Protein AF-0000000067513469 (afdb_homodimer)

Nearest PDB structures (foldseek):
  4rvu-assembly2_B  TM=9.792E-01  e=1.429E-45  Mycobacterium tuberculosis H37Rv
  4rvu-assembly2_C  TM=9.808E-01  e=8.968E-45  Mycobacterium tuberculosis H37Rv
  4rvu-assembly1_D  TM=9.760E-01  e=9.184E-44  Mycobacterium tuberculosis H37Rv
  4rvs-assembly1_B  TM=8.819E-01  e=5.705E-46  Mycobacterium tuberculosis H37Rv
  5dp1-assembly1_A  TM=8.931E-01  e=2.602E-25  Moorena producens 3L

pLDDT: mean 97.56, std 2.12, range [82.94, 99.0]

Radius of gyration: 28.46 Å; Cα contacts (8 Å, |Δi|>4): 1626; chains: 2; bounding box: 53×82×63 Å

Foldseek 3Di:
DWFWKAADADALVRTDIDDDDQDDAEAQKWKWQFFKFFDDVVQNCPSNCVPDDDPTFTTGFWTKGFTCDDYPPDPPHDGGFIWIFGRHGHRLDRMDMDRSLGIEGADPPDDRNVLRQFQFLQLVLVCVCPPVPVQAAAFEEEEEPLQAANNLLNLLVNVVRHYAYEYEDADPVSLVSNVVSPHPYYYYLVCVLVVLCVVVVGAGQEYEAQQAQSCVVSRLSRHHAQHEYEHAHHLPHHHPDDDPCVCVVSHVYHYDHDYSCVQPVGSVSSNVSSVVRSVCVVVPSRDADAFEEEESNVVSVQSCCVSVVVTGGIYMYGD/DWFWKAADADALVRTDIDDDDQDDAAAQKWKWQFFKFFDDVVQNCPSNCVPDDDPTFTTGFWTKGFTCDDYPPDPPHDGGFIWIFGRHGHRLDRMDMGRSLRIEGADPPDDRNCLRQFQFLQLVLVCVCPPVPVQAAAFEEEEEPLQAASNLLNLLVNVVRHYAYEYEDADPVSLVSNVVSPHPYYYYLVCVLVVLCVVVVGAGQEYEAQQAQSCVVSRLSRHHAQHEYEHAHHLPHHHPDDDPCVCVVSHVYHYDHDYSCVQPVGSVSSNVSSVVRSVCVVVPSRDADAFEEEESNVVSVQSCCVSVVVTGGIYMYGD

Organism: Thermus thermophilus (strain ATCC 27634 / DSM 579 / HB8) (NCBI:txid300852)

Sequence (638 aa):
MRAIRVHEVGGPEVLRLEELPVPEPGPGEVLVRLLAIGVNFIDTYKRKGLYPVPAPFTLGEEGAGVVEKVGEGVVGVRPGDRVAFANVQGAYAEYLVVPAERLVPVPEGLDPKLAAAALLQGMTVHYLLKSTYPVAPGDQVLVHAGAGGVGQLLIQWAKRLGATVYATASTEEKRGLCLQAGADYALPYEGFAEAVKALSGGGVDVVYDGVGKDTFLGSLAALRPRGMLVLFGQSSGPVPPQDPQILNRMGSLFLTRPTLHHYTASRKELLFRAGEVFRGVLEGWLKVRIGAEFPLENAREAHEALEGRRTTGKVLLLPMRAIRVHEVGGPEVLRLEELPVPEPGPGEVLVRLLAIGVNFIDTYKRKGLYPVPAPFTLGEEGAGVVEKVGEGVVGVRPGDRVAFANVQGAYAEYLVVPAERLVPVPEGLDPKLAAAALLQGMTVHYLLKSTYPVAPGDQVLVHAGAGGVGQLLIQWAKRLGATVYATASTEEKRGLCLQAGADYALPYEGFAEAVKALSGGGVDVVYDGVGKDTFLGSLAALRPRGMLVLFGQSSGPVPPQDPQILNRMGSLFLTRPTLHHYTASRKELLFRAGEVFRGVLEGWLKVRIGAEFPLENAREAHEALEGRRTTGKVLLLP

Secondary structure (DSSP, 8-state):
-EEEEESS--SGGGEEEEE-PPP---TTEEEEEEEEEEE-HHHHHHHHTSS--PSSEE---EEEEEEEEE-TT--S--TT-EEEEES-S--SBSEEEEEGGG-EEPPTT--HHHHHHHHHHHHHHHHIIIIIS---TT-EEEESSTTBHHHHHHHHHHHHTT-EEEEE-SSHHHHHHHHHHT-SEEE-STTHHHHHHHHHTS-EEEEEESS-TTTHHHHHHTEEEEEEEEE---TT-PPPPB-THHHHHTTS-EEE---GGGGS-SHHHHHHHHHHHHHHHHHTSSPPPEEEEEEGGGHHHHHHHHHTT---BEEEEE-/-EEEEESS--SGGGEEEEE-PPPPP-TTEEEEEEEEEEE-HHHHHHHHTSS--PSSEE---EEEEEEEEE-TT--S--TT-EEEEES-S--SBSEEEEEGGG-EEPPTT--HHHHHHHHHHHHHHHHIIIIIS---TT-EEEESSTTBHHHHHHHHHHHHTT-EEEEE-SSHHHHHHHHHHT-SEEE-STTHHHHHHHHHTS-EEEEEESS-TTTHHHHHHTEEEEEEEEE---TT-PPPPB-THHHHHTTS-EEE---GGGGS-SHHHHHHHHHHHHHHHHHTSS---EEEEEEGGGHHHHHHHHHTT---BEEEEE-

Solvent-accessible surface area (backbone atoms only — not comparable to full-atom values): 31211 Å² total; per-residue (Å²): 70,54,31,35,34,33,70,54,66,41,64,53,83,38,58,36,78,43,82,42,83,74,79,76,41,49,75,42,17,23,20,28,39,42,59,17,21,28,60,53,69,66,45,53,35,37,40,51,46,76,46,78,66,76,66,65,38,49,41,31,31,21,23,8,27,29,29,64,43,68,17,56,85,52,73,98,67,54,64,71,41,47,35,25,38,48,86,46,81,27,32,40,25,36,55,38,69,38,54,52,75,56,54,38,79,52,60,89,87,59,52,48,59,55,49,14,54,35,46,51,46,36,36,41,38,47,42,48,42,62,61,75,48,62,67,41,68,71,38,33,36,36,32,40,56,12,35,30,40,50,22,33,45,37,36,31,53,43,39,73,46,42,31,46,33,36,24,23,22,85,44,71,70,36,24,50,47,23,41,73,38,53,27,74,38,58,36,47,67,80,64,36,27,62,51,42,21,65,76,59,75,56,21,24,51,33,28,42,30,41,40,22,42,83,41,46,69,47,48,56,64,19,28,20,69,61,11,34,40,40,41,61,39,38,78,67,32,73,52,68,61,41,50,59,62,55,27,33,78,60,31,28,23,34,38,32,17,49,52,60,65,76,67,38,69,44,58,67,47,35,52,53,42,47,48,53,42,52,48,32,42,74,72,58,75,43,73,79,52,76,53,44,76,32,52,47,87,40,49,39,58,50,48,50,35,56,79,63,65,70,58,41,32,27,41,34,30,35,89,69,53,31,34,34,33,70,53,68,41,64,54,81,40,57,35,80,42,80,40,82,76,80,77,41,48,72,41,16,24,20,27,40,40,59,16,20,27,60,54,70,66,45,55,33,38,41,50,47,78,45,79,67,78,66,65,38,47,42,32,31,21,22,9,26,29,29,65,43,67,16,55,86,52,73,98,68,53,63,70,41,48,33,26,38,49,85,45,81,28,33,40,26,36,54,39,72,39,53,53,78,56,55,39,79,52,59,90,88,58,52,48,58,55,48,13,52,36,47,52,44,36,35,42,38,47,42,47,40,62,62,76,48,62,65,42,68,70,39,32,35,35,32,41,54,12,35,30,40,48,22,34,46,37,35,32,52,41,42,73,46,42,30,47,34,36,25,25,22,86,45,71,70,36,23,50,48,23,41,72,38,53,27,75,38,57,36,47,67,79,64,36,27,62,52,42,20,64,76,59,74,56,20,24,49,34,30,44,31,40,38,22,41,84,41,48,69,46,50,55,64,19,29,19,69,61,11,34,40,39,41,61,38,38,78,67,32,74,50,69,61,40,50,58,63,53,28,32,78,59,30,27,23,35,40,32,16,49,52,60,64,76,66,39,71,44,57,67,45,35,52,53,42,46,47,52,40,52,48,32,41,73,72,57,74,41,73,80,51,76,55,44,77,32,51,47,87,39,49,37,58,50,49,49,36,56,77,64,65,71,59,42,31,26,39,34,31,33,88

Structure (mmCIF, N/CA/C/O backbone):
data_AF-0000000067513469-model_v1
#
loop_
_entity.id
_entity.type
_entity.pdbx_description
1 polymer 'NADPH:quinone reductase'
#
loop_
_atom_site.group_PDB
_atom_site.id
_atom_site.type_symbol
_atom_site.label_atom_id
_atom_site.label_alt_id
_atom_site.label_comp_id
_atom_site.label_asym_id
_atom_site.label_entity_id
_atom_site.label_seq_id
_atom_site.pdbx_PDB_ins_code
_atom_site.Cartn_x
_atom_site.Cartn_y
_atom_site.Cartn_z
_atom_site.occupancy
_atom_site.B_iso_or_equiv
_atom_site.auth_seq_id
_atom_site.auth_comp_id
_atom_site.auth_asym_id
_atom_site.auth_atom_id
_atom_site.pdbx_PDB_model_num
ATOM 1 N N . MET A 1 1 ? -14.062 40.469 13.383 1 97.62 1 MET A N 1
ATOM 2 C CA . MET A 1 1 ? -12.727 39.906 13.414 1 97.62 1 MET A CA 1
ATOM 3 C C . MET A 1 1 ? -12.125 39.844 12.016 1 97.62 1 MET A C 1
ATOM 5 O O . MET A 1 1 ? -12.844 39.812 11.016 1 97.62 1 MET A O 1
ATOM 9 N N . ARG A 1 2 ? -10.797 39.875 11.969 1 98.19 2 ARG A N 1
ATOM 10 C CA . ARG A 1 2 ? -10.094 39.75 10.703 1 98.19 2 ARG A CA 1
ATOM 11 C C . ARG A 1 2 ? -9.969 38.281 10.312 1 98.19 2 ARG A C 1
ATOM 13 O O . ARG A 1 2 ? -9.734 37.406 11.172 1 98.19 2 ARG A O 1
ATOM 20 N N . ALA A 1 3 ? -10.156 38 9.055 1 98.69 3 ALA A N 1
ATOM 21 C CA . ALA A 1 3 ? -10.016 36.656 8.523 1 98.69 3 ALA A CA 1
ATOM 22 C C . ALA A 1 3 ? -9.578 36.656 7.062 1 98.69 3 ALA A C 1
ATOM 24 O O . ALA A 1 3 ? -9.82 37.656 6.355 1 98.69 3 ALA A O 1
ATOM 25 N N . ILE A 1 4 ? -8.898 35.688 6.625 1 98.81 4 ILE A N 1
ATOM 26 C CA . ILE A 1 4 ? -8.508 35.562 5.227 1 98.81 4 ILE A CA 1
ATOM 27 C C . ILE A 1 4 ? -9.531 34.688 4.492 1 98.81 4 ILE A C 1
ATOM 29 O O . ILE A 1 4 ? -9.664 33.5 4.773 1 98.81 4 ILE A O 1
ATOM 33 N N . ARG A 1 5 ? -10.148 35.219 3.496 1 98.56 5 ARG A N 1
ATOM 34 C CA . ARG A 1 5 ? -11.258 34.562 2.795 1 98.56 5 ARG A CA 1
ATOM 35 C C . ARG A 1 5 ? -10.867 34.219 1.364 1 98.56 5 ARG A C 1
ATOM 37 O O . ARG A 1 5 ? -10.094 34.938 0.728 1 98.56 5 ARG A O 1
ATOM 44 N N . VAL A 1 6 ? -11.359 33.125 0.892 1 98.44 6 VAL A N 1
ATOM 45 C CA . VAL A 1 6 ? -11.242 32.688 -0.498 1 98.44 6 VAL A CA 1
ATOM 46 C C . VAL A 1 6 ? -12.625 32.625 -1.142 1 98.44 6 VAL A C 1
ATOM 48 O O . VAL A 1 6 ? -13.477 31.844 -0.74 1 98.44 6 VAL A O 1
ATOM 51 N N . HIS A 1 7 ? -12.867 33.438 -2.131 1 98.19 7 HIS A N 1
ATOM 52 C CA . HIS A 1 7 ? -14.156 33.5 -2.805 1 98.19 7 HIS A CA 1
ATOM 53 C C . HIS A 1 7 ? -14.148 32.719 -4.105 1 98.19 7 HIS A C 1
ATOM 55 O O . HIS A 1 7 ? -15.195 32.312 -4.598 1 98.19 7 HIS A O 1
ATOM 61 N N . GLU A 1 8 ? -12.992 32.594 -4.668 1 97.69 8 GLU A N 1
ATOM 62 C CA . GLU A 1 8 ? -12.734 31.828 -5.879 1 97.69 8 GLU A CA 1
ATOM 63 C C . GLU A 1 8 ? -11.359 31.188 -5.836 1 97.69 8 GLU A C 1
ATOM 65 O O . GLU A 1 8 ? -10.398 31.781 -5.363 1 97.69 8 GLU A O 1
ATOM 70 N N . VAL A 1 9 ? -11.367 29.953 -6.277 1 97.5 9 VAL A N 1
ATOM 71 C CA . VAL A 1 9 ? -10.102 29.234 -6.23 1 97.5 9 VAL A CA 1
ATOM 72 C C . VAL A 1 9 ? -9.086 29.906 -7.148 1 97.5 9 VAL A C 1
ATOM 74 O O . VAL A 1 9 ? -9.461 30.547 -8.141 1 97.5 9 VAL A O 1
ATOM 77 N N . GLY A 1 10 ? -7.82 29.781 -6.871 1 97.25 10 GLY A N 1
ATOM 78 C CA . GLY A 1 10 ? -6.766 30.406 -7.664 1 97.25 10 GLY A CA 1
ATOM 79 C C . GLY A 1 10 ? -5.426 30.438 -6.949 1 97.25 10 GLY A C 1
ATOM 80 O O . GLY A 1 10 ? -5.172 29.625 -6.059 1 97.25 10 GLY A O 1
ATOM 81 N N . GLY A 1 11 ? -4.543 31.297 -7.465 1 97.25 11 GLY A N 1
ATOM 82 C CA . GLY A 1 11 ? -3.244 31.5 -6.844 1 97.25 11 GLY A CA 1
ATOM 83 C C . GLY A 1 11 ? -3.32 32.312 -5.559 1 97.25 11 GLY A C 1
ATOM 84 O O . GLY A 1 11 ? -4.406 32.5 -5.012 1 97.25 11 GLY A O 1
ATOM 85 N N . PRO A 1 12 ? -2.176 32.656 -4.996 1 97.94 12 PRO A N 1
ATOM 86 C CA . PRO A 1 12 ? -2.146 33.406 -3.73 1 97.94 12 PRO A CA 1
ATOM 87 C C . PRO A 1 12 ? -2.922 34.719 -3.793 1 97.94 12 PRO A C 1
ATOM 89 O O . PRO A 1 12 ? -3.344 35.25 -2.758 1 97.94 12 PRO A O 1
ATOM 92 N N . GLU A 1 13 ? -3.143 35.25 -4.977 1 97 13 GLU A N 1
ATOM 93 C CA . GLU A 1 13 ? -3.805 36.531 -5.164 1 97 13 GLU A CA 1
ATOM 94 C C . GLU A 1 13 ? -5.273 36.469 -4.746 1 97 13 GLU A C 1
ATOM 96 O O . GLU A 1 13 ? -5.914 37.5 -4.539 1 97 13 GLU A O 1
ATOM 101 N N . VAL A 1 14 ? -5.824 35.312 -4.586 1 98.19 14 VAL A N 1
ATOM 102 C CA . VAL A 1 14 ? -7.25 35.188 -4.301 1 98.19 14 VAL A CA 1
ATOM 103 C C . VAL A 1 14 ? -7.496 35.344 -2.803 1 98.19 14 VAL A C 1
ATOM 105 O O . VAL A 1 14 ? -8.641 35.406 -2.359 1 98.19 14 VAL A O 1
ATOM 108 N N . LEU A 1 15 ? -6.41 35.312 -1.987 1 98.56 15 LEU A N 1
ATOM 109 C CA . LEU A 1 15 ? -6.535 35.5 -0.545 1 98.56 15 LEU A CA 1
ATOM 110 C C . LEU A 1 15 ? -6.914 36.938 -0.203 1 98.56 15 LEU A C 1
ATOM 112 O O . LEU A 1 15 ? -6.195 37.875 -0.554 1 98.56 15 LEU A O 1
ATOM 116 N N . ARG A 1 16 ? -8.047 37.062 0.515 1 98 16 ARG A N 1
ATOM 117 C CA . ARG A 1 16 ? -8.555 38.406 0.826 1 98 16 ARG A CA 1
ATOM 118 C C . ARG A 1 16 ? -8.758 38.562 2.328 1 98 16 ARG A C 1
ATOM 120 O O . ARG A 1 16 ? -9.391 37.719 2.973 1 98 16 ARG A O 1
ATOM 127 N N . LEU A 1 17 ? -8.234 39.656 2.869 1 98.38 17 LEU A N 1
ATOM 128 C CA . LEU A 1 17 ? -8.516 40.031 4.25 1 98.38 17 LEU A CA 1
ATOM 129 C C . LEU A 1 17 ? -9.906 40.656 4.371 1 98.38 17 LEU A C 1
ATOM 131 O O . LEU A 1 17 ? -10.227 41.625 3.666 1 98.38 17 LEU A O 1
ATOM 135 N N . GLU A 1 18 ? -10.672 40.125 5.199 1 98.44 18 GLU A N 1
ATOM 136 C CA . GLU A 1 18 ? -12.023 40.625 5.41 1 98.44 18 GLU A CA 1
ATOM 137 C C . GLU A 1 18 ? -12.344 40.75 6.895 1 98.44 18 GLU A C 1
ATOM 139 O O . GLU A 1 18 ? -11.703 40.094 7.727 1 98.44 18 GLU A O 1
ATOM 144 N N . GLU A 1 19 ? -13.266 41.625 7.168 1 98.31 19 GLU A N 1
ATOM 145 C CA . GLU A 1 19 ? -13.828 41.719 8.508 1 98.31 19 GLU A CA 1
ATOM 146 C C . GLU A 1 19 ? -15.125 40.938 8.625 1 98.31 19 GLU A C 1
ATOM 148 O O . GLU A 1 19 ? -16.062 41.156 7.855 1 98.31 19 GLU A O 1
ATOM 153 N N . LEU A 1 20 ? -15.086 40 9.57 1 98.12 20 LEU A N 1
ATOM 154 C CA . LEU A 1 20 ? -16.25 39.156 9.828 1 98.12 20 LEU A CA 1
ATOM 155 C C . LEU A 1 20 ? -16.703 39.281 11.281 1 98.12 20 LEU A C 1
ATOM 157 O O . LEU A 1 20 ? -15.914 39.688 12.141 1 98.12 20 LEU A O 1
ATOM 161 N N . PRO A 1 21 ? -18 39.031 11.516 1 98.12 21 PRO A N 1
ATOM 162 C CA . PRO A 1 21 ? -18.391 38.906 12.93 1 98.12 21 PRO A CA 1
ATOM 163 C C . PRO A 1 21 ? -17.672 37.781 13.656 1 98.12 21 PRO A C 1
ATOM 165 O O . PRO A 1 21 ? -17.375 36.75 13.055 1 98.12 21 PRO A O 1
ATOM 168 N N . VAL A 1 22 ? -17.391 37.938 14.922 1 98.44 22 VAL A N 1
ATOM 169 C CA . VAL A 1 22 ? -16.859 36.844 15.734 1 98.44 22 VAL A CA 1
ATOM 170 C C . VAL A 1 22 ? -17.938 35.781 15.898 1 98.44 22 VAL A C 1
ATOM 172 O O . VAL A 1 22 ? -19.062 36.062 16.297 1 98.44 22 VAL A O 1
ATOM 175 N N . PRO A 1 23 ? -17.625 34.562 15.57 1 97.94 23 PRO A N 1
ATOM 176 C CA . PRO A 1 23 ? -18.641 33.531 15.688 1 97.94 23 PRO A CA 1
ATOM 177 C C . PRO A 1 23 ? -18.938 33.156 17.141 1 97.94 23 PRO A C 1
ATOM 179 O O . PRO A 1 23 ? -18.109 33.406 18.016 1 97.94 23 PRO A O 1
ATOM 182 N N . GLU A 1 24 ? -20.078 32.625 17.359 1 98.12 24 GLU A N 1
ATOM 183 C CA . GLU A 1 24 ? -20.469 32.094 18.641 1 98.12 24 GLU A CA 1
ATOM 184 C C . GLU A 1 24 ? -20.438 30.578 18.641 1 98.12 24 GLU A C 1
ATOM 186 O O . GLU A 1 24 ? -20.922 29.938 17.703 1 98.12 24 GLU A O 1
ATOM 191 N N . PRO A 1 25 ? -19.859 29.969 19.672 1 98.44 25 PRO A N 1
ATOM 192 C CA . PRO A 1 25 ? -19.828 28.5 19.688 1 98.44 25 PRO A CA 1
ATOM 193 C C . PRO A 1 25 ? -21.203 27.891 19.984 1 98.44 25 PRO A C 1
ATOM 195 O O . PRO A 1 25 ? -21.922 28.375 20.875 1 98.44 25 PRO A O 1
ATOM 198 N N . GLY A 1 26 ? -21.594 26.938 19.203 1 98.31 26 GLY A N 1
ATOM 199 C CA . GLY A 1 26 ? -22.766 26.141 19.5 1 98.31 26 GLY A CA 1
ATOM 200 C C . GLY A 1 26 ? -22.5 25 20.453 1 98.31 26 GLY A C 1
ATOM 201 O O . GLY A 1 26 ? -21.422 24.922 21.062 1 98.31 26 GLY A O 1
ATOM 202 N N . PRO A 1 27 ? -23.578 24.141 20.688 1 98.31 27 PRO A N 1
ATOM 203 C CA . PRO A 1 27 ? -23.375 22.969 21.547 1 98.31 27 PRO A CA 1
ATOM 204 C C . PRO A 1 27 ? -22.172 22.125 21.109 1 98.31 27 PRO A C 1
ATOM 206 O O . PRO A 1 27 ? -22.031 21.797 19.922 1 98.31 27 PRO A O 1
ATOM 209 N N . GLY A 1 28 ? -21.266 21.812 22.094 1 98.25 28 GLY A N 1
ATOM 210 C CA . GLY A 1 28 ? -20.109 20.969 21.828 1 98.25 28 GLY A CA 1
ATOM 211 C C . GLY A 1 28 ? -18.969 21.703 21.172 1 98.25 28 GLY A C 1
ATOM 212 O O . GLY A 1 28 ? -17.969 21.109 20.797 1 98.25 28 GLY A O 1
ATOM 213 N N . GLU A 1 29 ? -19.062 23.016 21.078 1 98.62 29 GLU A N 1
ATOM 214 C CA . GLU A 1 29 ? -18.062 23.812 20.375 1 98.62 29 GLU A CA 1
ATOM 215 C C . GLU A 1 29 ? -17.391 24.812 21.297 1 98.62 29 GLU A C 1
ATOM 217 O O . GLU A 1 29 ? -17.891 25.078 22.391 1 98.62 29 GLU A O 1
ATOM 222 N N . VAL A 1 30 ? -16.234 25.297 20.906 1 98.75 30 VAL A N 1
ATOM 223 C CA . VAL A 1 30 ? -15.43 26.219 21.688 1 98.75 30 VAL A CA 1
ATOM 224 C C . VAL A 1 30 ? -14.922 27.344 20.797 1 98.75 30 VAL A C 1
ATOM 226 O O . VAL A 1 30 ? -14.461 27.109 19.672 1 98.75 30 VAL A O 1
ATOM 229 N N . LEU A 1 31 ? -15.086 28.531 21.25 1 98.88 31 LEU A N 1
ATOM 230 C CA . LEU A 1 31 ? -14.461 29.656 20.578 1 98.88 31 LEU A CA 1
ATOM 231 C C . LEU A 1 31 ? -13.031 29.859 21.062 1 98.88 31 LEU A C 1
ATOM 233 O O . LEU A 1 31 ? -12.789 30 22.266 1 98.88 31 LEU A O 1
ATOM 237 N N . VAL A 1 32 ? -12.148 29.828 20.188 1 98.88 32 VAL A N 1
ATOM 238 C CA . VAL A 1 32 ? -10.734 29.984 20.5 1 98.88 32 VAL A CA 1
ATOM 239 C C . VAL A 1 32 ? -10.211 31.297 19.938 1 98.88 32 VAL A C 1
ATOM 241 O O . VAL A 1 32 ? -10.414 31.594 18.75 1 98.88 32 VAL A O 1
ATOM 244 N N . ARG A 1 33 ? -9.617 32.125 20.75 1 98.88 33 ARG A N 1
ATOM 245 C CA . ARG A 1 33 ? -8.82 33.25 20.281 1 98.88 33 ARG A CA 1
ATOM 246 C C . ARG A 1 33 ? -7.43 32.812 19.844 1 98.88 33 ARG A C 1
ATOM 248 O O . ARG A 1 33 ? -6.629 32.375 20.672 1 98.88 33 ARG A O 1
ATOM 255 N N . LEU A 1 34 ? -7.152 32.938 18.578 1 98.81 34 LEU A N 1
ATOM 256 C CA . LEU A 1 34 ? -5.938 32.375 18.031 1 98.81 34 LEU A CA 1
ATOM 257 C C . LEU A 1 34 ? -4.73 33.25 18.312 1 98.81 34 LEU A C 1
ATOM 259 O O . LEU A 1 34 ? -4.816 34.469 18.219 1 98.81 34 LEU A O 1
ATOM 263 N N . LEU A 1 35 ? -3.68 32.625 18.703 1 98.69 35 LEU A N 1
ATOM 264 C CA . LEU A 1 35 ? -2.424 33.312 18.969 1 98.69 35 LEU A CA 1
ATOM 265 C C . LEU A 1 35 ? -1.408 33.062 17.859 1 98.69 35 LEU A C 1
ATOM 267 O O . LEU A 1 35 ? -0.556 33.906 17.594 1 98.69 35 LEU A O 1
ATOM 271 N N . ALA A 1 36 ? -1.423 31.938 17.281 1 98.75 36 ALA A N 1
ATOM 272 C CA . ALA A 1 36 ? -0.561 31.531 16.172 1 98.75 36 ALA A CA 1
ATOM 273 C C . ALA A 1 36 ? -1.269 30.531 15.258 1 98.75 36 ALA A C 1
ATOM 275 O O . ALA A 1 36 ? -2.055 29.703 15.727 1 98.75 36 ALA A O 1
ATOM 276 N N . ILE A 1 37 ? -1.063 30.641 13.969 1 98.81 37 ILE A N 1
ATOM 277 C CA . ILE A 1 37 ? -1.713 29.828 12.953 1 98.81 37 ILE A CA 1
ATOM 278 C C . ILE A 1 37 ? -0.656 29.172 12.07 1 98.81 37 ILE A C 1
ATOM 280 O O . ILE A 1 37 ? 0.24 29.844 11.555 1 98.81 37 ILE A O 1
ATOM 284 N N . GLY A 1 38 ? -0.76 27.875 11.938 1 98.19 38 GLY A N 1
ATOM 285 C CA . GLY A 1 38 ? 0.162 27.188 11.047 1 98.19 38 GLY A CA 1
ATOM 286 C C . GLY A 1 38 ? -0.234 27.281 9.586 1 98.19 38 GLY A C 1
ATOM 287 O O . GLY A 1 38 ? -1.416 27.188 9.25 1 98.19 38 GLY A O 1
ATOM 288 N N . VAL A 1 39 ? 0.733 27.578 8.727 1 97.88 39 VAL A N 1
ATOM 289 C CA . VAL A 1 39 ? 0.542 27.547 7.281 1 97.88 39 VAL A CA 1
ATOM 290 C C . VAL A 1 39 ? 1.037 26.219 6.723 1 97.88 39 VAL A C 1
ATOM 292 O O . VAL A 1 39 ? 2.184 25.828 6.953 1 97.88 39 VAL A O 1
ATOM 295 N N . ASN A 1 40 ? 0.174 25.469 6.016 1 95.75 40 ASN A N 1
ATOM 296 C CA . ASN A 1 40 ? 0.492 24.156 5.48 1 95.75 40 ASN A CA 1
ATOM 297 C C . ASN A 1 40 ? 0.233 24.078 3.979 1 95.75 40 ASN A C 1
ATOM 299 O O . ASN A 1 40 ? -0.565 24.859 3.443 1 95.75 40 ASN A O 1
ATOM 303 N N . PHE A 1 41 ? 0.87 23.172 3.334 1 94.5 41 PHE A N 1
ATOM 304 C CA . PHE A 1 41 ? 0.636 23 1.904 1 94.5 41 PHE A CA 1
ATOM 305 C C . PHE A 1 41 ? -0.823 22.656 1.633 1 94.5 41 PHE A C 1
ATOM 307 O O . PHE A 1 41 ? -1.373 23.031 0.594 1 94.5 41 PHE A O 1
ATOM 314 N N . ILE A 1 42 ? -1.423 21.922 2.496 1 95.06 42 ILE A N 1
ATOM 315 C CA . ILE A 1 42 ? -2.822 21.562 2.299 1 95.06 42 ILE A CA 1
ATOM 316 C C . ILE A 1 42 ? -3.668 22.828 2.162 1 95.06 42 ILE A C 1
ATOM 318 O O . ILE A 1 42 ? -4.684 22.828 1.465 1 95.06 42 ILE A O 1
ATOM 322 N N . ASP A 1 43 ? -3.299 23.922 2.785 1 97.5 43 ASP A N 1
ATOM 323 C CA . ASP A 1 43 ? -3.984 25.203 2.604 1 97.5 43 ASP A CA 1
ATOM 324 C C . ASP A 1 43 ? -3.924 25.656 1.147 1 97.5 43 ASP A C 1
ATOM 326 O O . ASP A 1 43 ? -4.914 26.156 0.604 1 97.5 43 ASP A O 1
ATOM 330 N N . THR A 1 44 ? -2.777 25.484 0.565 1 97 44 THR A N 1
ATOM 331 C CA . THR A 1 44 ? -2.611 25.875 -0.83 1 97 44 THR A CA 1
ATOM 332 C C . THR A 1 44 ? -3.441 24.984 -1.745 1 97 44 THR A C 1
ATOM 334 O O . THR A 1 44 ? -3.965 25.438 -2.764 1 97 44 THR A O 1
ATOM 337 N N . TYR A 1 45 ? -3.51 23.672 -1.392 1 95.94 45 TYR A N 1
ATOM 338 C CA . TYR A 1 45 ? -4.32 22.75 -2.182 1 95.94 45 TYR A CA 1
ATOM 339 C C . TYR A 1 45 ? -5.785 23.172 -2.162 1 95.94 45 TYR A C 1
ATOM 341 O O . TYR A 1 45 ? -6.461 23.125 -3.195 1 95.94 45 TYR A O 1
ATOM 349 N N . LYS A 1 46 ? -6.258 23.531 -1.032 1 96.56 46 LYS A N 1
ATOM 350 C CA . LYS A 1 46 ? -7.641 23.984 -0.907 1 96.56 46 LYS A CA 1
ATOM 351 C C . LYS A 1 46 ? -7.863 25.297 -1.648 1 96.56 46 LYS A C 1
ATOM 353 O O . LYS A 1 46 ? -8.852 25.469 -2.361 1 96.56 46 LYS A O 1
ATOM 358 N N . ARG A 1 47 ? -6.949 26.172 -1.518 1 97.88 47 ARG A N 1
ATOM 359 C CA . ARG A 1 47 ? -7.027 27.469 -2.203 1 97.88 47 ARG A CA 1
ATOM 360 C C . ARG A 1 47 ? -7.086 27.281 -3.717 1 97.88 47 ARG A C 1
ATOM 362 O O . ARG A 1 47 ? -7.848 27.969 -4.402 1 97.88 47 ARG A O 1
ATOM 369 N N . LYS A 1 48 ? -6.34 26.281 -4.188 1 96.75 48 LYS A N 1
ATOM 370 C CA . LYS A 1 48 ? -6.234 26.016 -5.621 1 96.75 48 LYS A CA 1
ATOM 371 C C . LYS A 1 48 ? -7.402 25.172 -6.109 1 96.75 48 LYS A C 1
ATOM 373 O O . LYS A 1 48 ? -7.59 25 -7.316 1 96.75 48 LYS A O 1
ATOM 378 N N . GLY A 1 49 ? -8.156 24.578 -5.219 1 95 49 GLY A N 1
ATOM 379 C CA . GLY A 1 49 ? -9.305 23.766 -5.594 1 95 49 GLY A CA 1
ATOM 380 C C . GLY A 1 49 ? -8.953 22.297 -5.773 1 95 49 GLY A C 1
ATOM 381 O O . GLY A 1 49 ? -9.805 21.5 -6.188 1 95 49 GLY A O 1
ATOM 382 N N . LEU A 1 50 ? -7.723 21.953 -5.461 1 90.88 50 LEU A N 1
ATOM 383 C CA . LEU A 1 50 ? -7.34 20.547 -5.539 1 90.88 50 LEU A CA 1
ATOM 384 C C . LEU A 1 50 ? -8.078 19.719 -4.496 1 90.88 50 LEU A C 1
ATOM 386 O O . LEU A 1 50 ? -8.336 18.531 -4.707 1 90.88 50 LEU A O 1
ATOM 390 N N . TYR A 1 51 ? -8.328 20.219 -3.334 1 92.88 51 TYR A N 1
ATOM 391 C CA . TYR A 1 51 ? -9.242 19.719 -2.318 1 92.88 51 TYR A CA 1
ATOM 392 C C . TYR A 1 51 ? -10.477 20.594 -2.213 1 92.88 51 TYR A C 1
ATOM 394 O O . TYR A 1 51 ? -10.438 21.656 -1.577 1 92.88 51 TYR A O 1
ATOM 402 N N . PRO A 1 52 ? -11.508 20.25 -2.828 1 92 52 PRO A N 1
ATOM 403 C CA . PRO A 1 52 ? -12.664 21.141 -2.973 1 92 52 PRO A CA 1
ATOM 404 C C . PRO A 1 52 ? -13.273 21.547 -1.63 1 92 52 PRO A C 1
ATOM 406 O O . PRO A 1 52 ? -13.484 20.688 -0.767 1 92 52 PRO A O 1
ATOM 409 N N . VAL A 1 53 ? -13.453 22.797 -1.432 1 94.5 53 VAL A N 1
ATOM 410 C CA . VAL A 1 53 ? -14.148 23.422 -0.312 1 94.5 53 VAL A CA 1
ATOM 411 C C . VAL A 1 53 ? -15.172 24.438 -0.836 1 94.5 53 VAL A C 1
ATOM 413 O O . VAL A 1 53 ? -14.859 25.25 -1.712 1 94.5 53 VAL A O 1
ATOM 416 N N . PRO A 1 54 ? -16.391 24.406 -0.386 1 96.19 54 PRO A N 1
ATOM 417 C CA . PRO A 1 54 ? -17.375 25.375 -0.863 1 96.19 54 PRO A CA 1
ATOM 418 C C . PRO A 1 54 ? -16.984 26.828 -0.562 1 96.19 54 PRO A C 1
ATOM 420 O O . PRO A 1 54 ? -16.703 27.156 0.592 1 96.19 54 PRO A O 1
ATOM 423 N N . ALA A 1 55 ? -17.031 27.719 -1.519 1 96.12 55 ALA A N 1
ATOM 424 C CA . ALA A 1 55 ? -16.688 29.125 -1.372 1 96.12 55 ALA A CA 1
ATOM 425 C C . ALA A 1 55 ? -17.922 29.953 -1.036 1 96.12 55 ALA A C 1
ATOM 427 O O . ALA A 1 55 ? -19.047 29.609 -1.417 1 96.12 55 ALA A O 1
ATOM 428 N N . PRO A 1 56 ? -17.781 31.031 -0.404 1 97.56 56 PRO A N 1
ATOM 429 C CA . PRO A 1 56 ? -16.516 31.516 0.183 1 97.56 56 PRO A CA 1
ATOM 430 C C . PRO A 1 56 ? -16.141 30.766 1.457 1 97.56 56 PRO A C 1
ATOM 432 O O . PRO A 1 56 ? -17.016 30.25 2.164 1 97.56 56 PRO A O 1
ATOM 435 N N . PHE A 1 57 ? -14.898 30.641 1.737 1 97.88 57 PHE A N 1
ATOM 436 C CA . PHE A 1 57 ? -14.469 29.984 2.963 1 97.88 57 PHE A CA 1
ATOM 437 C C . PHE A 1 57 ? -13.242 30.672 3.551 1 97.88 57 PHE A C 1
ATOM 439 O O . PHE A 1 57 ? -12.555 31.422 2.855 1 97.88 57 PHE A O 1
ATOM 446 N N . THR A 1 58 ? -13.086 30.547 4.91 1 98.5 58 THR A N 1
ATOM 447 C CA . THR A 1 58 ? -11.875 30.969 5.598 1 98.5 58 THR A CA 1
ATOM 448 C C . THR A 1 58 ? -10.82 29.875 5.562 1 98.5 58 THR A C 1
ATOM 450 O O . THR A 1 58 ? -11.109 28.719 5.875 1 98.5 58 THR A O 1
ATOM 453 N N . LEU A 1 59 ? -9.617 30.203 5.203 1 98 59 LEU A N 1
ATOM 454 C CA . LEU A 1 59 ? -8.555 29.219 5 1 98 59 LEU A CA 1
ATOM 455 C C . LEU A 1 59 ? -7.883 28.875 6.32 1 98 59 LEU A C 1
ATOM 457 O O . LEU A 1 59 ? -8.141 29.516 7.34 1 98 59 LEU A O 1
ATOM 461 N N . GLY A 1 60 ? -7.094 27.797 6.238 1 98.25 60 GLY A N 1
ATOM 462 C CA . GLY A 1 60 ? -6.273 27.375 7.371 1 98.25 60 GLY A CA 1
ATOM 463 C C . GLY A 1 60 ? -6.887 26.234 8.164 1 98.25 60 GLY A C 1
ATOM 464 O O . GLY A 1 60 ? -8.102 26.203 8.383 1 98.25 60 GLY A O 1
ATOM 465 N N . GLU A 1 61 ? -6.004 25.328 8.742 1 97.94 61 GLU A N 1
ATOM 466 C CA . GLU A 1 61 ? -6.562 24.172 9.438 1 97.94 61 GLU A CA 1
ATOM 467 C C . GLU A 1 61 ? -5.805 23.875 10.734 1 97.94 61 GLU A C 1
ATOM 469 O O . GLU A 1 61 ? -6.023 22.844 11.367 1 97.94 61 GLU A O 1
ATOM 474 N N . GLU A 1 62 ? -4.922 24.766 11.094 1 98.44 62 GLU A N 1
ATOM 475 C CA . GLU A 1 62 ? -4.078 24.547 12.266 1 98.44 62 GLU A CA 1
ATOM 476 C C . GLU A 1 62 ? -3.885 25.844 13.055 1 98.44 62 GLU A C 1
ATOM 478 O O . GLU A 1 62 ? -3.701 26.906 12.461 1 98.44 62 GLU A O 1
ATOM 483 N N . GLY A 1 63 ? -3.885 25.656 14.367 1 98.69 63 GLY A N 1
ATOM 484 C CA . GLY A 1 63 ? -3.611 26.828 15.188 1 98.69 63 GLY A CA 1
ATOM 485 C C . GLY A 1 63 ? -3.514 26.5 16.672 1 98.69 63 GLY A C 1
ATOM 486 O O . GLY A 1 63 ? -3.736 25.359 17.078 1 98.69 63 GLY A O 1
ATOM 487 N N . ALA A 1 64 ? -3.074 27.484 17.422 1 98.81 64 ALA A N 1
ATOM 488 C CA . ALA A 1 64 ? -3.043 27.484 18.891 1 98.81 64 ALA A CA 1
ATOM 489 C C . ALA A 1 64 ? -3.531 28.812 19.453 1 98.81 64 ALA A C 1
ATOM 491 O O . ALA A 1 64 ? -3.33 29.859 18.844 1 98.81 64 ALA A O 1
ATOM 492 N N . GLY A 1 65 ? -4.168 28.703 20.547 1 98.56 65 GLY A N 1
ATOM 493 C CA . GLY A 1 65 ? -4.715 29.906 21.156 1 98.56 65 GLY A CA 1
ATOM 494 C C . GLY A 1 65 ? -5.293 29.672 22.547 1 98.56 65 GLY A C 1
ATOM 495 O O . GLY A 1 65 ? -4.824 28.797 23.281 1 98.56 65 GLY A O 1
ATOM 496 N N . VAL A 1 66 ? -6.207 30.609 22.859 1 98.62 66 VAL A N 1
ATOM 497 C CA . VAL A 1 66 ? -6.82 30.578 24.172 1 98.62 66 VAL A CA 1
ATOM 498 C C . VAL A 1 66 ? -8.336 30.469 24.047 1 98.62 66 VAL A C 1
ATOM 500 O O . VAL A 1 66 ? -8.945 31.141 23.203 1 98.62 66 VAL A O 1
ATOM 503 N N . VAL A 1 67 ? -8.891 29.594 24.875 1 98.81 67 VAL A N 1
ATOM 504 C CA . VAL A 1 67 ? -10.344 29.438 24.875 1 98.81 67 VAL A CA 1
ATOM 505 C C . VAL A 1 67 ? -11 30.734 25.344 1 98.81 67 VAL A C 1
ATOM 507 O O . VAL A 1 67 ? -10.672 31.234 26.422 1 98.81 67 VAL A O 1
ATOM 510 N N . GLU A 1 68 ? -11.836 31.25 24.516 1 98.62 68 GLU A N 1
ATOM 511 C CA . GLU A 1 68 ? -12.555 32.5 24.844 1 98.62 68 GLU A CA 1
ATOM 512 C C . GLU A 1 68 ? -13.938 32.188 25.422 1 98.62 68 GLU A C 1
ATOM 514 O O . GLU A 1 68 ? -14.367 32.812 26.375 1 98.62 68 GLU A O 1
ATOM 519 N N . LYS A 1 69 ? -14.648 31.281 24.781 1 98.5 69 LYS A N 1
ATOM 520 C CA . LYS A 1 69 ? -16 30.875 25.141 1 98.5 69 LYS A CA 1
ATOM 521 C C . LYS A 1 69 ? -16.219 29.391 24.891 1 98.5 69 LYS A C 1
ATOM 523 O O . LYS A 1 69 ? -15.594 28.797 24.016 1 98.5 69 LYS A O 1
ATOM 528 N N . VAL A 1 70 ? -17.094 28.781 25.734 1 98.44 70 VAL A N 1
ATOM 529 C CA . VAL A 1 70 ? -17.469 27.375 25.547 1 98.44 70 VAL A CA 1
ATOM 530 C C . VAL A 1 70 ? -18.969 27.25 25.328 1 98.44 70 VAL A C 1
ATOM 532 O O . VAL A 1 70 ? -19.75 27.969 25.953 1 98.44 70 VAL A O 1
ATOM 535 N N . GLY A 1 71 ? -19.328 26.453 24.391 1 98.06 71 GLY A N 1
ATOM 536 C CA . GLY A 1 71 ? -20.734 26.203 24.141 1 98.06 71 GLY A CA 1
ATOM 537 C C . GLY A 1 71 ? -21.359 25.219 25.109 1 98.06 71 GLY A C 1
ATOM 538 O O . GLY A 1 71 ? -20.672 24.703 26 1 98.06 71 GLY A O 1
ATOM 539 N N . GLU A 1 72 ? -22.656 24.984 24.938 1 97.38 72 GLU A N 1
ATOM 540 C CA . GLU A 1 72 ? -23.422 24.094 25.797 1 97.38 72 GLU A CA 1
ATOM 541 C C . GLU A 1 72 ? -22.859 22.672 25.75 1 97.38 72 GLU A C 1
ATOM 543 O O . GLU A 1 72 ? -22.5 22.172 24.688 1 97.38 72 GLU A O 1
ATOM 548 N N . GLY A 1 73 ? -22.703 22.062 26.906 1 96.88 73 GLY A N 1
ATOM 549 C CA . GLY A 1 73 ? -22.375 20.656 27 1 96.88 73 GLY A CA 1
ATOM 550 C C . GLY A 1 73 ? -20.875 20.375 26.953 1 96.88 73 GLY A C 1
ATOM 551 O O . GLY A 1 73 ? -20.438 19.234 27.094 1 96.88 73 GLY A O 1
ATOM 552 N N . VAL A 1 74 ? -20.078 21.406 26.688 1 97.31 74 VAL A N 1
ATOM 553 C CA . VAL A 1 74 ? -18.625 21.219 26.672 1 97.31 74 VAL A CA 1
ATOM 554 C C . VAL A 1 74 ? -18.109 21 28.078 1 97.31 74 VAL A C 1
ATOM 556 O O . VAL A 1 74 ? -18.438 21.766 29 1 97.31 74 VAL A O 1
ATOM 559 N N . VAL A 1 75 ? -17.375 19.891 28.234 1 93.69 75 VAL A N 1
ATOM 560 C CA . VAL A 1 75 ? -16.797 19.562 29.531 1 93.69 75 VAL A CA 1
ATOM 561 C C . VAL A 1 75 ? -15.281 19.469 29.406 1 93.69 75 VAL A C 1
ATOM 563 O O . VAL A 1 75 ? -14.758 19.125 28.344 1 93.69 75 VAL A O 1
ATOM 566 N N . GLY A 1 76 ? -14.516 19.859 30.438 1 92.62 76 GLY A N 1
ATOM 567 C CA . GLY A 1 76 ? -13.078 19.656 30.484 1 92.62 76 GLY A CA 1
ATOM 568 C C . GLY A 1 76 ? -12.297 20.797 29.844 1 92.62 76 GLY A C 1
ATOM 569 O O . GLY A 1 76 ? -11.07 20.734 29.75 1 92.62 76 GLY A O 1
ATOM 570 N N . VAL A 1 77 ? -12.977 21.766 29.266 1 96.12 77 VAL A N 1
ATOM 571 C CA . VAL A 1 77 ? -12.367 22.953 28.672 1 96.12 77 VAL A CA 1
ATOM 572 C C . VAL A 1 77 ? -13.055 24.219 29.188 1 96.12 77 VAL A C 1
ATOM 574 O O . VAL A 1 77 ? -14.273 24.25 29.328 1 96.12 77 VAL A O 1
ATOM 577 N N . ARG A 1 78 ? -12.305 25.203 29.578 1 97.06 78 ARG A N 1
ATOM 578 C CA . ARG A 1 78 ? -12.883 26.453 30.094 1 97.06 78 ARG A CA 1
ATOM 579 C C . ARG A 1 78 ? -12.164 27.672 29.516 1 97.06 78 ARG A C 1
ATOM 581 O O . ARG A 1 78 ? -11.016 27.562 29.062 1 97.06 78 ARG A O 1
ATOM 588 N N . PRO A 1 79 ? -12.812 28.781 29.562 1 98.31 79 PRO A N 1
ATOM 589 C CA . PRO A 1 79 ? -12.141 30.016 29.125 1 98.31 79 PRO A CA 1
ATOM 590 C C . PRO A 1 79 ? -10.805 30.234 29.828 1 98.31 79 PRO A C 1
ATOM 592 O O . PRO A 1 79 ? -10.695 30.016 31.047 1 98.31 79 PRO A O 1
ATOM 595 N N . GLY A 1 80 ? -9.836 30.594 29.062 1 98 80 GLY A N 1
ATOM 596 C CA . GLY A 1 80 ? -8.508 30.797 29.625 1 98 80 GLY A CA 1
ATOM 597 C C . GLY A 1 80 ? -7.555 29.656 29.328 1 98 80 GLY A C 1
ATOM 598 O O . GLY A 1 80 ? -6.336 29.828 29.406 1 98 80 GLY A O 1
ATOM 599 N N . ASP A 1 81 ? -8.102 28.484 29 1 98.06 81 ASP A N 1
ATOM 600 C CA . ASP A 1 81 ? -7.266 27.328 28.688 1 98.06 81 ASP A CA 1
ATOM 601 C C . ASP A 1 81 ? -6.496 27.562 27.391 1 98.06 81 ASP A C 1
ATOM 603 O O . ASP A 1 81 ? -7.039 28.094 26.422 1 98.06 81 ASP A O 1
ATOM 607 N N . ARG A 1 82 ? -5.223 27.125 27.344 1 98.44 82 ARG A N 1
ATOM 608 C CA . ARG A 1 82 ? -4.441 27.109 26.109 1 98.44 82 ARG A CA 1
ATOM 609 C C . ARG A 1 82 ? -4.691 25.828 25.312 1 98.44 82 ARG A C 1
ATOM 611 O O . ARG A 1 82 ? -4.59 24.734 25.859 1 98.44 82 ARG A O 1
ATOM 618 N N . VAL A 1 83 ? -5.039 25.984 24.078 1 98.69 83 VAL A N 1
ATOM 619 C CA . VAL A 1 83 ? -5.402 24.828 23.266 1 98.69 83 VAL A CA 1
ATOM 620 C C . VAL A 1 83 ? -4.781 24.969 21.875 1 98.69 83 VAL A C 1
ATOM 622 O O . VAL A 1 83 ? -4.383 26.062 21.469 1 98.69 83 VAL A O 1
ATOM 625 N N . ALA A 1 84 ? -4.621 23.906 21.234 1 98.75 84 ALA A N 1
ATOM 626 C CA . ALA A 1 84 ? -4.211 23.812 19.828 1 98.75 84 ALA A CA 1
ATOM 627 C C . ALA A 1 84 ? -5.113 22.859 19.062 1 98.75 84 ALA A C 1
ATOM 629 O O . ALA A 1 84 ? -5.926 22.141 19.641 1 98.75 84 ALA A O 1
ATOM 630 N N . PHE A 1 85 ? -5.113 22.938 17.797 1 98.69 85 PHE A N 1
ATOM 631 C CA . PHE A 1 85 ? -5.883 22.031 16.938 1 98.69 85 PHE A CA 1
ATOM 632 C C . PHE A 1 85 ? -5.215 21.859 15.586 1 98.69 85 PHE A C 1
ATOM 634 O O . PHE A 1 85 ? -4.379 22.688 15.188 1 98.69 85 PHE A O 1
ATOM 641 N N . ALA A 1 86 ? -5.5 20.766 14.938 1 98.31 86 ALA A N 1
ATOM 642 C CA . ALA A 1 86 ? -5.164 20.469 13.547 1 98.31 86 ALA A CA 1
ATOM 643 C C . ALA A 1 86 ? -6.359 19.859 12.812 1 98.31 86 ALA A C 1
ATOM 645 O O . ALA A 1 86 ? -7.195 19.188 13.43 1 98.31 86 ALA A O 1
ATOM 646 N N . ASN A 1 87 ? -6.477 20.094 11.578 1 96.81 87 ASN A N 1
ATOM 647 C CA . ASN A 1 87 ? -7.539 19.578 10.727 1 96.81 87 ASN A CA 1
ATOM 648 C C . ASN A 1 87 ? -8.891 20.203 11.07 1 96.81 87 ASN A C 1
ATOM 650 O O . ASN A 1 87 ? -9.906 19.516 11.125 1 96.81 87 ASN A O 1
ATOM 654 N N . VAL A 1 88 ? -8.906 21.438 11.43 1 97.56 88 VAL A N 1
ATOM 655 C CA . VAL A 1 88 ? -10.125 22.219 11.594 1 97.56 88 VAL A CA 1
ATOM 656 C C . VAL A 1 88 ? -10.086 23.438 10.68 1 97.56 88 VAL A C 1
ATOM 658 O O . VAL A 1 88 ? -9.227 24.312 10.828 1 97.56 88 VAL A O 1
ATOM 661 N N . GLN A 1 89 ? -10.977 23.547 9.766 1 97.25 89 GLN A N 1
ATOM 662 C CA . GLN A 1 89 ? -10.977 24.562 8.727 1 97.25 89 GLN A CA 1
ATOM 663 C C . GLN A 1 89 ? -11.305 25.938 9.305 1 97.25 89 GLN A C 1
ATOM 665 O O . GLN A 1 89 ? -12.18 26.062 10.172 1 97.25 89 GLN A O 1
ATOM 670 N N . GLY A 1 90 ? -10.594 26.969 8.859 1 98.31 90 GLY A N 1
ATOM 671 C CA . GLY A 1 90 ? -10.984 28.328 9.156 1 98.31 90 GLY A CA 1
ATOM 672 C C . GLY A 1 90 ? -10 29.047 10.07 1 98.31 90 GLY A C 1
ATOM 673 O O . GLY A 1 90 ? -10.328 30.078 10.648 1 98.31 90 GLY A O 1
ATOM 674 N N . ALA A 1 91 ? -8.828 28.578 10.164 1 98.62 91 ALA A N 1
ATOM 675 C CA . ALA A 1 91 ? -7.887 29.047 11.172 1 98.62 91 ALA A CA 1
ATOM 676 C C . ALA A 1 91 ? -7.293 30.391 10.789 1 98.62 91 ALA A C 1
ATOM 678 O O . ALA A 1 91 ? -6.75 31.109 11.633 1 98.62 91 ALA A O 1
ATOM 679 N N . TYR A 1 92 ? -7.281 30.719 9.484 1 98.81 92 TYR A N 1
ATOM 680 C CA . TYR A 1 92 ? -6.738 32 9.078 1 98.81 92 TYR A CA 1
ATOM 681 C C . TYR A 1 92 ? -7.625 33.156 9.547 1 98.81 92 TYR A C 1
ATOM 683 O O . TYR A 1 92 ? -8.164 33.906 8.734 1 98.81 92 TYR A O 1
ATOM 691 N N . ALA A 1 93 ? -7.758 33.344 10.875 1 98.81 93 ALA A N 1
ATOM 692 C CA . ALA A 1 93 ? -8.633 34.312 11.516 1 98.81 93 ALA A CA 1
ATOM 693 C C . ALA A 1 93 ? -8.172 34.625 12.938 1 98.81 93 ALA A C 1
ATOM 695 O O . ALA A 1 93 ? -7.258 34 13.453 1 98.81 93 ALA A O 1
ATOM 696 N N . GLU A 1 94 ? -8.758 35.656 13.5 1 98.88 94 GLU A N 1
ATOM 697 C CA . GLU A 1 94 ? -8.43 36 14.883 1 98.88 94 GLU A CA 1
ATOM 698 C C . GLU A 1 94 ? -9.102 35.062 15.867 1 98.88 94 GLU A C 1
ATOM 700 O O . GLU A 1 94 ? -8.586 34.812 16.953 1 98.88 94 GLU A O 1
ATOM 705 N N . TYR A 1 95 ? -10.289 34.562 15.484 1 98.81 95 TYR A N 1
ATOM 706 C CA . TYR A 1 95 ? -11.062 33.625 16.281 1 98.81 95 TYR A CA 1
ATOM 707 C C . TYR A 1 95 ? -11.562 32.469 15.422 1 98.81 95 TYR A C 1
ATOM 709 O O . TYR A 1 95 ? -11.828 32.625 14.234 1 98.81 95 TYR A O 1
ATOM 717 N N . LEU A 1 96 ? -11.734 31.328 15.969 1 98.81 96 LEU A N 1
ATOM 718 C CA . LEU A 1 96 ? -12.289 30.156 15.289 1 98.81 96 LEU A CA 1
ATOM 719 C C . LEU A 1 96 ? -13.109 29.312 16.25 1 98.81 96 LEU A C 1
ATOM 721 O O . LEU A 1 96 ? -12.695 29.078 17.391 1 98.81 96 LEU A O 1
ATOM 725 N N . VAL A 1 97 ? -14.25 28.953 15.828 1 98.81 97 VAL A N 1
ATOM 726 C CA . VAL A 1 97 ? -15.023 27.938 16.562 1 98.81 97 VAL A CA 1
ATOM 727 C C . VAL A 1 97 ? -14.508 26.547 16.219 1 98.81 97 VAL A C 1
ATOM 729 O O . VAL A 1 97 ? -14.414 26.188 15.039 1 98.81 97 VAL A O 1
ATOM 732 N N . VAL A 1 98 ? -14.109 25.797 17.234 1 98.69 98 VAL A N 1
ATOM 733 C CA . VAL A 1 98 ? -13.547 24.453 17.094 1 98.69 98 VAL A CA 1
ATOM 734 C C . VAL A 1 98 ? -14.398 23.453 17.859 1 98.69 98 VAL A C 1
ATOM 736 O O . VAL A 1 98 ? -14.758 23.688 19.016 1 98.69 98 VAL A O 1
ATOM 739 N N . PRO A 1 99 ? -14.836 22.328 17.234 1 98.38 99 PRO A N 1
ATOM 740 C CA . PRO A 1 99 ? -15.422 21.266 18.062 1 98.38 99 PRO A CA 1
ATOM 741 C C . PRO A 1 99 ? -14.531 20.875 19.234 1 98.38 99 PRO A C 1
ATOM 743 O O . PRO A 1 99 ? -13.328 20.656 19.062 1 98.38 99 PRO A O 1
ATOM 746 N N . ALA A 1 100 ? -15.148 20.781 20.375 1 98.19 100 ALA A N 1
ATOM 747 C CA . ALA A 1 100 ? -14.383 20.484 21.578 1 98.19 100 ALA A CA 1
ATOM 748 C C . ALA A 1 100 ? -13.57 19.203 21.422 1 98.19 100 ALA A C 1
ATOM 750 O O . ALA A 1 100 ? -12.445 19.109 21.922 1 98.19 100 ALA A O 1
ATOM 751 N N . GLU A 1 101 ? -14.086 18.281 20.672 1 97.25 101 GLU A N 1
ATOM 752 C CA . GLU A 1 101 ? -13.469 16.953 20.516 1 97.25 101 GLU A CA 1
ATOM 753 C C . GLU A 1 101 ? -12.219 17.031 19.641 1 97.25 101 GLU A C 1
ATOM 755 O O . GLU A 1 101 ? -11.438 16.078 19.578 1 97.25 101 GLU A O 1
ATOM 760 N N . ARG A 1 102 ? -11.961 18.141 19.016 1 98.19 102 ARG A N 1
ATOM 761 C CA . ARG A 1 102 ? -10.812 18.297 18.125 1 98.19 102 ARG A CA 1
ATOM 762 C C . ARG A 1 102 ? -9.719 19.125 18.797 1 98.19 102 ARG A C 1
ATOM 764 O O . ARG A 1 102 ? -8.641 19.312 18.234 1 98.19 102 ARG A O 1
ATOM 771 N N . LEU A 1 103 ? -9.969 19.609 19.984 1 98.44 103 LEU A N 1
ATOM 772 C CA . LEU A 1 103 ? -9 20.438 20.688 1 98.44 103 LEU A CA 1
ATOM 773 C C . LEU A 1 103 ? -7.945 19.562 21.375 1 98.44 103 LEU A C 1
ATOM 775 O O . LEU A 1 103 ? -8.266 18.5 21.891 1 98.44 103 LEU A O 1
ATOM 779 N N . VAL A 1 104 ? -6.754 20.031 21.359 1 98.56 104 VAL A N 1
ATOM 780 C CA . VAL A 1 104 ? -5.633 19.438 22.078 1 98.56 104 VAL A CA 1
ATOM 781 C C . VAL A 1 104 ? -5.133 20.406 23.156 1 98.56 104 VAL A C 1
ATOM 783 O O . VAL A 1 104 ? -4.777 21.547 22.859 1 98.56 104 VAL A O 1
ATOM 786 N N . PRO A 1 105 ? -5.16 19.984 24.406 1 97.81 105 PRO A N 1
ATOM 787 C CA . PRO A 1 105 ? -4.594 20.875 25.422 1 97.81 105 PRO A CA 1
ATOM 788 C C . PRO A 1 105 ? -3.111 21.156 25.203 1 97.81 105 PRO A C 1
ATOM 790 O O . PRO A 1 105 ? -2.344 20.234 24.891 1 97.81 105 PRO A O 1
ATOM 793 N N . VAL A 1 106 ? -2.717 22.359 25.312 1 97.75 106 VAL A N 1
ATOM 794 C CA . VAL A 1 106 ? -1.308 22.719 25.219 1 97.75 106 VAL A CA 1
ATOM 795 C C . VAL A 1 106 ? -0.646 22.609 26.594 1 97.75 106 VAL A C 1
ATOM 797 O O . VAL A 1 106 ? -1.121 23.188 27.562 1 97.75 106 VAL A O 1
ATOM 800 N N . PRO A 1 107 ? 0.392 21.859 26.672 1 96.5 107 PRO A N 1
ATOM 801 C CA . PRO A 1 107 ? 1.072 21.719 27.953 1 96.5 107 PRO A CA 1
ATOM 802 C C . PRO A 1 107 ? 1.553 23.047 28.531 1 96.5 107 PRO A C 1
ATOM 804 O O . PRO A 1 107 ? 1.912 23.953 27.766 1 96.5 107 PRO A O 1
ATOM 807 N N . GLU A 1 108 ? 1.601 23.031 29.875 1 92.88 108 GLU A N 1
ATOM 808 C CA . GLU A 1 108 ? 2.109 24.219 30.547 1 92.88 108 GLU A CA 1
ATOM 809 C C . GLU A 1 108 ? 3.545 24.531 30.125 1 92.88 108 GLU A C 1
ATOM 811 O O . GLU A 1 108 ? 4.367 23.625 30.016 1 92.88 108 GLU A O 1
ATOM 816 N N . GLY A 1 109 ? 3.746 25.719 29.828 1 90.75 109 GLY A N 1
ATOM 817 C CA . GLY A 1 109 ? 5.105 26.141 29.531 1 90.75 109 GLY A CA 1
ATOM 818 C C . GLY A 1 109 ? 5.43 26.094 28.047 1 90.75 109 GLY A C 1
ATOM 819 O O . GLY A 1 109 ? 6.434 26.656 27.609 1 90.75 109 GLY A O 1
ATOM 820 N N . LEU A 1 110 ? 4.617 25.406 27.297 1 94.88 110 LEU A N 1
ATOM 821 C CA . LEU A 1 110 ? 4.891 25.359 25.859 1 94.88 110 LEU A CA 1
ATOM 822 C C . LEU A 1 110 ? 4.414 26.625 25.172 1 94.88 110 LEU A C 1
ATOM 824 O O . LEU A 1 110 ? 3.252 27.016 25.312 1 94.88 110 LEU A O 1
ATOM 828 N N . ASP A 1 111 ? 5.27 27.25 24.453 1 95.5 111 ASP A N 1
ATOM 829 C CA . ASP A 1 111 ? 4.957 28.438 23.656 1 95.5 111 ASP A CA 1
ATOM 830 C C . ASP A 1 111 ? 3.85 28.156 22.656 1 95.5 111 ASP A C 1
ATOM 832 O O . ASP A 1 111 ? 3.896 27.156 21.938 1 95.5 111 ASP A O 1
ATOM 836 N N . PRO A 1 112 ? 2.834 29 22.625 1 94.88 112 PRO A N 1
ATOM 837 C CA . PRO A 1 112 ? 1.746 28.797 21.656 1 94.88 112 PRO A CA 1
ATOM 838 C C . PRO A 1 112 ? 2.234 28.734 20.219 1 94.88 112 PRO A C 1
ATOM 840 O O . PRO A 1 112 ? 1.651 28.031 19.391 1 94.88 112 PRO A O 1
ATOM 843 N N . LYS A 1 113 ? 3.236 29.547 19.922 1 96.94 113 LYS A N 1
ATOM 844 C CA . LYS A 1 113 ? 3.803 29.484 18.578 1 96.94 113 LYS A CA 1
ATOM 845 C C . LYS A 1 113 ? 4.352 28.094 18.266 1 96.94 113 LYS A C 1
ATOM 847 O O . LYS A 1 113 ? 4.133 27.562 17.188 1 96.94 113 LYS A O 1
ATOM 852 N N . LEU A 1 114 ? 4.988 27.516 19.219 1 97.12 114 LEU A N 1
ATOM 853 C CA . LEU A 1 114 ? 5.543 26.188 19.031 1 97.12 114 LEU A CA 1
ATOM 854 C C . LEU A 1 114 ? 4.434 25.141 18.969 1 97.12 114 LEU A C 1
ATOM 856 O O . LEU A 1 114 ? 4.52 24.172 18.203 1 97.12 114 LEU A O 1
ATOM 860 N N . ALA A 1 115 ? 3.426 25.344 19.797 1 97.69 115 ALA A N 1
ATOM 861 C CA . ALA A 1 115 ? 2.289 24.422 19.766 1 97.69 115 ALA A CA 1
ATOM 862 C C . ALA A 1 115 ? 1.628 24.406 18.391 1 97.69 115 ALA A C 1
ATOM 864 O O . ALA A 1 115 ? 1.367 23.344 17.844 1 97.69 115 ALA A O 1
ATOM 865 N N . ALA A 1 116 ? 1.405 25.578 17.812 1 97.81 116 ALA A N 1
ATOM 866 C CA . ALA A 1 116 ? 0.795 25.703 16.484 1 97.81 116 ALA A CA 1
ATOM 867 C C . ALA A 1 116 ? 1.709 25.125 15.414 1 97.81 116 ALA A C 1
ATOM 869 O O . ALA A 1 116 ? 1.236 24.531 14.445 1 97.81 116 ALA A O 1
ATOM 870 N N . ALA A 1 117 ? 2.996 25.344 15.625 1 97.44 117 ALA A N 1
ATOM 871 C CA . ALA A 1 117 ? 3.975 24.938 14.625 1 97.44 117 ALA A CA 1
ATOM 872 C C . ALA A 1 117 ? 4.148 23.422 14.625 1 97.44 117 ALA A C 1
ATOM 874 O O . ALA A 1 117 ? 4.461 22.828 13.594 1 97.44 117 ALA A O 1
ATOM 875 N N . ALA A 1 118 ? 3.877 22.781 15.719 1 97.44 118 ALA A N 1
ATOM 876 C CA . ALA A 1 118 ? 4.309 21.391 15.906 1 97.44 118 ALA A CA 1
ATOM 877 C C . ALA A 1 118 ? 3.176 20.422 15.609 1 97.44 118 ALA A C 1
ATOM 879 O O . ALA A 1 118 ? 3.42 19.281 15.203 1 97.44 118 ALA A O 1
ATOM 880 N N . LEU A 1 119 ? 1.989 20.844 15.828 1 97.62 119 LEU A N 1
ATOM 881 C CA . LEU A 1 119 ? 0.923 19.875 16.031 1 97.62 119 LEU A CA 1
ATOM 882 C C . LEU A 1 119 ? 0.603 19.141 14.727 1 97.62 119 LEU A C 1
ATOM 884 O O . LEU A 1 119 ? 0.756 17.922 14.648 1 97.62 119 LEU A O 1
ATOM 888 N N . LEU A 1 120 ? 0.213 19.844 13.656 1 97.88 120 LEU A N 1
ATOM 889 C CA . LEU A 1 120 ? -0.182 19.188 12.414 1 97.88 120 LEU A CA 1
ATOM 890 C C . LEU A 1 120 ? 0.989 18.422 11.805 1 97.88 120 LEU A C 1
ATOM 892 O O . LEU A 1 120 ? 0.874 17.234 11.508 1 97.88 120 LEU A O 1
ATOM 896 N N . GLN A 1 121 ? 2.15 19.062 11.633 1 97.94 121 GLN A N 1
ATOM 897 C CA . GLN A 1 121 ? 3.303 18.406 11.031 1 97.94 121 GLN A CA 1
ATOM 898 C C . GLN A 1 121 ? 3.818 17.281 11.914 1 97.94 121 GLN A C 1
ATOM 900 O O . GLN A 1 121 ? 4.215 16.219 11.422 1 97.94 121 GLN A O 1
ATOM 905 N N . GLY A 1 122 ? 3.812 17.531 13.227 1 98.62 122 GLY A N 1
ATOM 906 C CA . GLY A 1 122 ? 4.25 16.484 14.148 1 98.62 122 GLY A CA 1
ATOM 907 C C . GLY A 1 122 ? 3.375 15.25 14.109 1 98.62 122 GLY A C 1
ATOM 908 O O . GLY A 1 122 ? 3.883 14.125 14.094 1 98.62 122 GLY A O 1
ATOM 909 N N . MET A 1 123 ? 2.062 15.453 14.109 1 98.81 123 MET A N 1
ATOM 910 C CA . MET A 1 123 ? 1.16 14.312 14.07 1 98.81 123 MET A CA 1
ATOM 911 C C . MET A 1 123 ? 1.23 13.609 12.711 1 98.81 123 MET A C 1
ATOM 913 O O . MET A 1 123 ? 1.072 12.391 12.633 1 98.81 123 MET A O 1
ATOM 917 N N . THR A 1 124 ? 1.499 14.398 11.641 1 98.69 124 THR A N 1
ATOM 918 C CA . THR A 1 124 ? 1.749 13.789 10.336 1 98.69 124 THR A CA 1
ATOM 919 C C . THR A 1 124 ? 2.961 12.859 10.398 1 98.69 124 THR A C 1
ATOM 921 O O . THR A 1 124 ? 2.877 11.695 10 1 98.69 124 THR A O 1
ATOM 924 N N . VAL A 1 125 ? 4.016 13.344 10.93 1 98.81 125 VAL A N 1
ATOM 925 C CA . VAL A 1 125 ? 5.238 12.555 11.062 1 98.81 125 VAL A CA 1
ATOM 926 C C . VAL A 1 125 ? 4.98 11.336 11.938 1 98.81 125 VAL A C 1
ATOM 928 O O . VAL A 1 125 ? 5.398 10.227 11.609 1 98.81 125 VAL A O 1
ATOM 9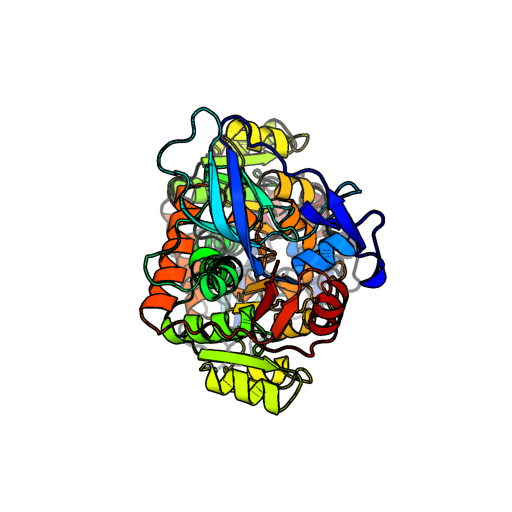31 N N . HIS A 1 126 ? 4.266 11.586 13.023 1 98.81 126 HIS A N 1
ATOM 932 C CA . HIS A 1 126 ? 3.959 10.523 13.977 1 98.81 126 HIS A CA 1
ATOM 933 C C . HIS A 1 126 ? 3.234 9.367 13.289 1 98.81 126 HIS A C 1
ATOM 935 O O . HIS A 1 126 ? 3.668 8.219 13.383 1 98.81 126 HIS A O 1
ATOM 941 N N . TYR A 1 127 ? 2.098 9.633 12.586 1 98.81 127 TYR A N 1
ATOM 942 C CA . TYR A 1 127 ? 1.342 8.516 12.031 1 98.81 127 TYR A CA 1
ATOM 943 C C . TYR A 1 127 ? 2.094 7.863 10.875 1 98.81 127 TYR A C 1
ATOM 945 O O . TYR A 1 127 ? 1.996 6.652 10.664 1 98.81 127 TYR A O 1
ATOM 953 N N . LEU A 1 128 ? 2.875 8.641 10.102 1 98.88 128 LEU A N 1
ATOM 954 C CA . LEU A 1 128 ? 3.652 8.086 9 1 98.88 128 LEU A CA 1
ATOM 955 C C . LEU A 1 128 ? 4.648 7.051 9.508 1 98.88 128 LEU A C 1
ATOM 957 O O . LEU A 1 128 ? 4.762 5.961 8.938 1 98.88 128 LEU A O 1
ATOM 961 N N . LEU A 1 129 ? 5.332 7.34 10.648 1 98.88 129 LEU A N 1
ATOM 962 C CA . LEU A 1 129 ? 6.434 6.527 11.141 1 98.88 129 LEU A CA 1
ATOM 963 C C . LEU A 1 129 ? 5.926 5.414 12.055 1 98.88 129 LEU A C 1
ATOM 965 O O . LEU A 1 129 ? 6.551 4.359 12.164 1 98.88 129 LEU A O 1
ATOM 969 N N . LYS A 1 130 ? 4.762 5.645 12.648 1 98.44 130 LYS A N 1
ATOM 970 C CA . LYS A 1 130 ? 4.363 4.711 13.695 1 98.44 130 LYS A CA 1
ATOM 971 C C . LYS A 1 130 ? 3.178 3.857 13.258 1 98.44 130 LYS A C 1
ATOM 973 O O . LYS A 1 130 ? 2.934 2.787 13.812 1 98.44 130 LYS A O 1
ATOM 978 N N . SER A 1 131 ? 2.43 4.332 12.312 1 98.5 131 SER A N 1
ATOM 979 C CA . SER A 1 131 ? 1.207 3.621 11.961 1 98.5 131 SER A CA 1
ATOM 980 C C . SER A 1 131 ? 1.208 3.219 10.492 1 98.5 131 SER A C 1
ATOM 982 O O . SER A 1 131 ? 0.972 2.055 10.156 1 98.5 131 SER A O 1
ATOM 984 N N . THR A 1 132 ? 1.465 4.148 9.531 1 98.69 132 THR A N 1
ATOM 985 C CA . THR A 1 132 ? 1.445 3.85 8.109 1 98.69 132 THR A CA 1
ATOM 986 C C . THR A 1 132 ? 2.521 2.826 7.754 1 98.69 132 THR A C 1
ATOM 988 O O . THR A 1 132 ? 2.227 1.785 7.168 1 98.69 132 THR A O 1
ATOM 991 N N . TYR A 1 133 ? 3.727 3.115 8.078 1 98.75 133 TYR A N 1
ATOM 992 C CA . TYR A 1 133 ? 4.859 2.197 8.055 1 98.75 133 TYR A CA 1
ATOM 993 C C . TYR A 1 133 ? 5.613 2.225 9.375 1 98.75 133 TYR A C 1
ATOM 995 O O . TYR A 1 133 ? 6.383 3.15 9.641 1 98.75 133 TYR A O 1
ATOM 1003 N N . PRO A 1 134 ? 5.309 1.276 10.297 1 98.5 134 PRO A N 1
ATOM 1004 C CA . PRO A 1 134 ? 5.984 1.285 11.594 1 98.5 134 PRO A CA 1
ATOM 1005 C C . PRO A 1 134 ? 7.492 1.063 11.477 1 98.5 134 PRO A C 1
ATOM 1007 O O . PRO A 1 134 ? 7.945 -0.08 11.406 1 98.5 134 PRO A O 1
ATOM 1010 N N . VAL A 1 135 ? 8.227 2.156 11.438 1 98.81 135 VAL A N 1
ATOM 1011 C CA . VAL A 1 135 ? 9.672 2.141 11.258 1 98.81 135 VAL A CA 1
ATOM 1012 C C . VAL A 1 135 ? 10.336 1.469 12.461 1 98.81 135 VAL A C 1
ATOM 1014 O O . VAL A 1 135 ? 9.977 1.737 13.602 1 98.81 135 VAL A O 1
ATOM 1017 N N . ALA A 1 136 ? 11.234 0.589 12.219 1 98.56 136 ALA A N 1
ATOM 1018 C CA . ALA A 1 136 ? 11.984 -0.154 13.227 1 98.56 136 ALA A CA 1
ATOM 1019 C C . ALA A 1 136 ? 13.484 0.087 13.086 1 98.56 136 ALA A C 1
ATOM 1021 O O . ALA A 1 136 ? 13.945 0.588 12.055 1 98.56 136 ALA A O 1
ATOM 1022 N N . PRO A 1 137 ? 14.211 -0.175 14.242 1 98.62 137 PRO A N 1
ATOM 1023 C CA . PRO A 1 137 ? 15.664 -0.047 14.109 1 98.62 137 PRO A CA 1
ATOM 1024 C C . PRO A 1 137 ? 16.219 -0.834 12.93 1 98.62 137 PRO A C 1
ATOM 1026 O O . PRO A 1 137 ? 15.852 -1.991 12.719 1 98.62 137 PRO A O 1
ATOM 1029 N N . GLY A 1 138 ? 17.016 -0.168 12.141 1 98.31 138 GLY A N 1
ATOM 1030 C CA . GLY A 1 138 ? 17.641 -0.835 11.008 1 98.31 138 GLY A CA 1
ATOM 1031 C C . GLY A 1 138 ? 16.953 -0.536 9.688 1 98.31 138 GLY A C 1
ATOM 1032 O O . GLY A 1 138 ? 17.516 -0.763 8.617 1 98.31 138 GLY A O 1
ATOM 1033 N N . ASP A 1 139 ? 15.75 -0.055 9.688 1 98.81 139 ASP A N 1
ATOM 1034 C CA . ASP A 1 139 ? 15.055 0.307 8.461 1 98.81 139 ASP A CA 1
ATOM 1035 C C . ASP A 1 139 ? 15.781 1.424 7.723 1 98.81 139 ASP A C 1
ATOM 1037 O O . ASP A 1 139 ? 16.375 2.311 8.344 1 98.81 139 ASP A O 1
ATOM 1041 N N . GLN A 1 140 ? 15.789 1.356 6.438 1 98.94 140 GLN A N 1
ATOM 1042 C CA . GLN A 1 140 ? 16.297 2.416 5.574 1 98.94 140 GLN A CA 1
ATOM 1043 C C . GLN A 1 140 ? 15.164 3.25 4.996 1 98.94 140 GLN A C 1
ATOM 1045 O O . GLN A 1 140 ? 14.242 2.713 4.375 1 98.94 140 GLN A O 1
ATOM 1050 N N . VAL A 1 141 ? 15.25 4.578 5.203 1 98.88 141 VAL A N 1
ATOM 1051 C CA . VAL A 1 141 ? 14.133 5.484 4.941 1 98.88 141 VAL A CA 1
ATOM 1052 C C . VAL A 1 141 ? 14.594 6.625 4.039 1 98.88 141 VAL A C 1
ATOM 1054 O O . VAL A 1 141 ? 15.648 7.227 4.273 1 98.88 141 VAL A O 1
ATOM 1057 N N . LEU A 1 142 ? 13.828 6.875 2.975 1 99 142 LEU A N 1
ATOM 1058 C CA . LEU A 1 142 ? 14.062 8.055 2.152 1 99 142 LEU A CA 1
ATOM 1059 C C . LEU A 1 142 ? 13 9.117 2.412 1 99 142 LEU A C 1
ATOM 1061 O O . LEU A 1 142 ? 11.805 8.828 2.338 1 99 142 LEU A O 1
ATOM 1065 N N . VAL A 1 143 ? 13.43 10.289 2.736 1 98.94 143 VAL A N 1
ATOM 1066 C CA . VAL A 1 143 ? 12.555 11.43 3.006 1 98.94 143 VAL A CA 1
ATOM 1067 C C . VAL A 1 143 ? 12.773 12.508 1.944 1 98.94 143 VAL A C 1
ATOM 1069 O O . VAL A 1 143 ? 13.852 13.094 1.858 1 98.94 143 VAL A O 1
ATOM 1072 N N . HIS A 1 144 ? 11.742 12.742 1.164 1 98.69 144 HIS A N 1
ATOM 1073 C CA . HIS A 1 144 ? 11.836 13.859 0.229 1 98.69 144 HIS A CA 1
ATOM 1074 C C . HIS A 1 144 ? 11.547 15.188 0.923 1 98.69 144 HIS A C 1
ATOM 1076 O O . HIS A 1 144 ? 10.883 15.219 1.962 1 98.69 144 HIS A O 1
ATOM 1082 N N . ALA A 1 145 ? 12.031 16.312 0.268 1 97.12 145 ALA A N 1
ATOM 1083 C CA . ALA A 1 145 ? 11.859 17.656 0.817 1 97.12 145 ALA A CA 1
ATOM 1084 C C . ALA A 1 145 ? 12.297 17.703 2.277 1 97.12 145 ALA A C 1
ATOM 1086 O O . ALA A 1 145 ? 11.562 18.203 3.135 1 97.12 145 ALA A O 1
ATOM 1087 N N . GLY A 1 146 ? 13.508 17.188 2.533 1 97.25 146 GLY A N 1
ATOM 1088 C CA . GLY A 1 146 ? 13.984 16.969 3.891 1 97.25 146 GLY A CA 1
ATOM 1089 C C . GLY A 1 146 ? 14.172 18.25 4.676 1 97.25 146 GLY A C 1
ATOM 1090 O O . GLY A 1 146 ? 14.172 18.234 5.906 1 97.25 146 GLY A O 1
ATOM 1091 N N . ALA A 1 147 ? 14.328 19.375 3.998 1 94.94 147 ALA A N 1
ATOM 1092 C CA . ALA A 1 147 ? 14.609 20.641 4.668 1 94.94 147 ALA A CA 1
ATOM 1093 C C . ALA A 1 147 ? 13.32 21.344 5.07 1 94.94 147 ALA A C 1
ATOM 1095 O O . ALA A 1 147 ? 13.359 22.344 5.797 1 94.94 147 ALA A O 1
ATOM 1096 N N . GLY A 1 148 ? 12.227 20.812 4.594 1 92.94 148 GLY A N 1
ATOM 1097 C CA . GLY A 1 148 ? 10.945 21.422 4.934 1 92.94 148 GLY A CA 1
ATOM 1098 C C . GLY A 1 148 ? 10.492 21.094 6.348 1 92.94 148 GLY A C 1
ATOM 1099 O O . GLY A 1 148 ? 11.18 20.391 7.082 1 92.94 148 GLY A O 1
ATOM 1100 N N . GLY A 1 149 ? 9.391 21.688 6.754 1 92.62 149 GLY A N 1
ATOM 1101 C CA . GLY A 1 149 ? 8.867 21.516 8.102 1 92.62 149 GLY A CA 1
ATOM 1102 C C . GLY A 1 149 ? 8.609 20.062 8.461 1 92.62 149 GLY A C 1
ATOM 1103 O O . GLY A 1 149 ? 9.109 19.578 9.477 1 92.62 149 GLY A O 1
ATOM 1104 N N . VAL A 1 150 ? 7.863 19.328 7.633 1 96.75 150 VAL A N 1
ATOM 1105 C CA . VAL A 1 150 ? 7.574 17.922 7.879 1 96.75 150 VAL A CA 1
ATOM 1106 C C . VAL A 1 150 ? 8.852 17.094 7.715 1 96.75 150 VAL A C 1
ATOM 1108 O O . VAL A 1 150 ? 9.125 16.203 8.523 1 96.75 150 VAL A O 1
ATOM 1111 N N . GLY A 1 151 ? 9.633 17.438 6.664 1 97.38 151 GLY A N 1
ATOM 1112 C CA . GLY A 1 151 ? 10.852 16.703 6.363 1 97.38 151 GLY A CA 1
ATOM 1113 C C . GLY A 1 151 ? 11.836 16.672 7.523 1 97.38 151 GLY A C 1
ATOM 1114 O O . GLY A 1 151 ? 12.352 15.609 7.875 1 97.38 151 GLY A O 1
ATOM 1115 N N . GLN A 1 152 ? 12.07 17.812 8.109 1 97.44 152 GLN A N 1
ATOM 1116 C CA . GLN A 1 152 ? 13.023 17.891 9.211 1 97.44 152 GLN A CA 1
ATOM 1117 C C . GLN A 1 152 ? 12.547 17.078 10.406 1 97.44 152 GLN A C 1
ATOM 1119 O O . GLN A 1 152 ? 13.344 16.406 11.062 1 97.44 152 GLN A O 1
ATOM 1124 N N . LEU A 1 153 ? 11.266 17.141 10.695 1 98.5 153 LEU A N 1
ATOM 1125 C CA . LEU A 1 153 ? 10.711 16.375 11.797 1 98.5 153 LEU A CA 1
ATOM 1126 C C . LEU A 1 153 ? 10.773 14.875 11.492 1 98.5 153 LEU A C 1
ATOM 1128 O O . LEU A 1 153 ? 11.047 14.07 12.383 1 98.5 153 LEU A O 1
ATOM 1132 N N . LEU A 1 154 ? 10.492 14.516 10.258 1 98.81 154 LEU A N 1
ATOM 1133 C CA . LEU A 1 154 ? 10.555 13.125 9.82 1 98.81 154 LEU A CA 1
ATOM 1134 C C . LEU A 1 154 ? 11.961 12.562 10.008 1 98.81 154 LEU A C 1
ATOM 1136 O O . LEU A 1 154 ? 12.117 11.445 10.516 1 98.81 154 LEU A O 1
ATOM 1140 N N . ILE A 1 155 ? 12.969 13.336 9.609 1 98.88 155 ILE A N 1
ATOM 1141 C CA . ILE A 1 155 ? 14.359 12.914 9.734 1 98.88 155 ILE A CA 1
ATOM 1142 C C . ILE A 1 155 ? 14.695 12.688 11.203 1 98.88 155 ILE A C 1
ATOM 1144 O O . ILE A 1 155 ? 15.195 11.617 11.57 1 98.88 155 ILE A O 1
ATOM 1148 N N . GLN A 1 156 ? 14.391 13.672 12.047 1 98.88 156 GLN A N 1
ATOM 1149 C CA . GLN A 1 156 ? 14.719 13.586 13.469 1 98.88 156 GLN A CA 1
ATOM 1150 C C . GLN A 1 156 ? 14.07 12.359 14.102 1 98.88 156 GLN A C 1
ATOM 1152 O O . GLN A 1 156 ? 14.742 11.594 14.805 1 98.88 156 GLN A O 1
ATOM 1157 N N . TRP A 1 157 ? 12.781 12.219 13.867 1 98.88 157 TRP A N 1
ATOM 1158 C CA . TRP A 1 157 ? 12.023 11.148 14.516 1 98.88 157 TRP A CA 1
ATOM 1159 C C . TRP A 1 157 ? 12.453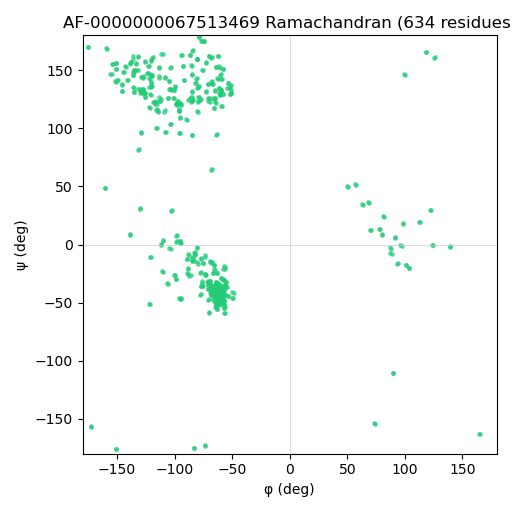 9.781 13.992 1 98.88 157 TRP A C 1
ATOM 1161 O O . TRP A 1 157 ? 12.625 8.836 14.766 1 98.88 157 TRP A O 1
ATOM 1171 N N . ALA A 1 158 ? 12.648 9.617 12.672 1 98.88 158 ALA A N 1
ATOM 1172 C CA . ALA A 1 158 ? 13.117 8.359 12.094 1 98.88 158 ALA A CA 1
ATOM 1173 C C . ALA A 1 158 ? 14.469 7.961 12.68 1 98.88 158 ALA A C 1
ATOM 1175 O O . ALA A 1 158 ? 14.703 6.789 12.984 1 98.88 158 ALA A O 1
ATOM 1176 N N . LYS A 1 159 ? 15.359 8.961 12.789 1 98.88 159 LYS A N 1
ATOM 1177 C CA . LYS A 1 159 ? 16.672 8.695 13.383 1 98.88 159 LYS A CA 1
ATOM 1178 C C . LYS A 1 159 ? 16.531 8.203 14.82 1 98.88 159 LYS A C 1
ATOM 1180 O O . LYS A 1 159 ? 17.219 7.266 15.234 1 98.88 159 LYS A O 1
ATOM 1185 N N . ARG A 1 160 ? 15.688 8.852 15.539 1 98.5 160 ARG A N 1
ATOM 1186 C CA . ARG A 1 160 ? 15.453 8.453 16.922 1 98.5 160 ARG A CA 1
ATOM 1187 C C . ARG A 1 160 ? 14.945 7.016 17 1 98.5 160 ARG A C 1
ATOM 1189 O O . ARG A 1 160 ? 15.227 6.305 17.969 1 98.5 160 ARG A O 1
ATOM 1196 N N . LEU A 1 161 ? 14.266 6.531 15.992 1 98.69 161 LEU A N 1
ATOM 1197 C CA . LEU A 1 161 ? 13.719 5.176 15.953 1 98.69 161 LEU A CA 1
ATOM 1198 C C . LEU A 1 161 ? 14.789 4.18 15.508 1 98.69 161 LEU A C 1
ATOM 1200 O O . LEU A 1 161 ? 14.539 2.973 15.477 1 98.69 161 LEU A O 1
ATOM 1204 N N . GLY A 1 162 ? 15.938 4.668 15.094 1 98.75 162 GLY A N 1
ATOM 1205 C CA . GLY A 1 162 ? 17.047 3.791 14.758 1 98.75 162 GLY A CA 1
ATOM 1206 C C . GLY A 1 162 ? 17.172 3.535 13.273 1 98.75 162 GLY A C 1
ATOM 1207 O O . GLY A 1 162 ? 17.859 2.6 12.852 1 98.75 162 GLY A O 1
ATOM 1208 N N . ALA A 1 163 ? 16.578 4.352 12.445 1 98.88 163 ALA A N 1
ATOM 1209 C CA . ALA A 1 163 ? 16.609 4.164 11 1 98.88 163 ALA A CA 1
ATOM 1210 C C . ALA A 1 163 ? 17.859 4.793 10.391 1 98.88 163 ALA A C 1
ATOM 1212 O O . ALA A 1 163 ? 18.469 5.68 10.992 1 98.88 163 ALA A O 1
ATOM 1213 N N . THR A 1 164 ? 18.281 4.273 9.25 1 98.94 164 THR A N 1
ATOM 1214 C CA . THR A 1 164 ? 19.156 4.996 8.336 1 98.94 164 THR A CA 1
ATOM 1215 C C . THR A 1 164 ? 18.344 5.91 7.418 1 98.94 164 THR A C 1
ATOM 1217 O O . THR A 1 164 ? 17.422 5.457 6.738 1 98.94 164 THR A O 1
ATOM 1220 N N . VAL A 1 165 ? 18.688 7.18 7.426 1 98.94 165 VAL A N 1
ATOM 1221 C CA . VAL A 1 165 ? 17.812 8.148 6.77 1 98.94 165 VAL A CA 1
ATOM 1222 C C . VAL A 1 165 ? 18.547 8.797 5.598 1 98.94 165 VAL A C 1
ATOM 1224 O O . VAL A 1 165 ? 19.641 9.336 5.766 1 98.94 165 VAL A O 1
ATOM 1227 N N . TYR A 1 166 ? 17.953 8.68 4.418 1 98.94 166 TYR A N 1
ATOM 1228 C CA . TYR A 1 166 ? 18.297 9.438 3.221 1 98.94 166 TYR A CA 1
ATOM 1229 C C . TYR A 1 166 ? 17.328 10.586 3.006 1 98.94 166 TYR A C 1
ATOM 1231 O O . TYR A 1 166 ? 16.109 10.422 3.156 1 98.94 166 TYR A O 1
ATOM 1239 N N . ALA A 1 167 ? 17.844 11.766 2.732 1 98.88 167 ALA A N 1
ATOM 1240 C CA . ALA A 1 167 ? 16.969 12.914 2.512 1 98.88 167 ALA A CA 1
ATOM 1241 C C . ALA A 1 167 ? 17.328 13.641 1.216 1 98.88 167 ALA A C 1
ATOM 1243 O O . ALA A 1 167 ? 18.5 13.688 0.829 1 98.88 167 ALA A O 1
ATOM 1244 N N . THR A 1 168 ? 16.312 14.141 0.558 1 98.81 168 THR A N 1
ATOM 1245 C CA . THR A 1 168 ? 16.578 14.961 -0.618 1 98.81 168 THR A CA 1
ATOM 1246 C C . THR A 1 168 ? 16.281 16.438 -0.338 1 98.81 168 THR A C 1
ATOM 1248 O O . THR A 1 168 ? 15.383 16.75 0.437 1 98.81 168 THR A O 1
ATOM 1251 N N . ALA A 1 169 ? 17.016 17.297 -0.854 1 97.5 169 ALA A N 1
ATOM 1252 C CA . ALA A 1 169 ? 16.797 18.734 -0.846 1 97.5 169 ALA A CA 1
ATOM 1253 C C . ALA A 1 169 ? 17.469 19.406 -2.045 1 97.5 169 ALA A C 1
ATOM 1255 O O . ALA A 1 169 ? 18.453 18.875 -2.58 1 97.5 169 ALA A O 1
ATOM 1256 N N . SER A 1 170 ? 16.969 20.5 -2.412 1 95.5 170 SER A N 1
ATOM 1257 C CA . SER A 1 170 ? 17.297 21.094 -3.707 1 95.5 170 SER A CA 1
ATOM 1258 C C . SER A 1 170 ? 18.672 21.75 -3.68 1 95.5 170 SER A C 1
ATOM 1260 O O . SER A 1 170 ? 19.438 21.656 -4.645 1 95.5 170 SER A O 1
ATOM 1262 N N . THR A 1 171 ? 19.031 22.484 -2.598 1 96.69 171 THR A N 1
ATOM 1263 C CA . THR A 1 171 ? 20.266 23.25 -2.545 1 96.69 171 THR A CA 1
ATOM 1264 C C . THR A 1 171 ? 21.234 22.641 -1.533 1 96.69 171 THR A C 1
ATOM 1266 O O . THR A 1 171 ? 20.828 21.859 -0.673 1 96.69 171 THR A O 1
ATOM 1269 N N . GLU A 1 172 ? 22.438 23.047 -1.664 1 97.38 172 GLU A N 1
ATOM 1270 C CA . GLU A 1 172 ? 23.469 22.578 -0.727 1 97.38 172 GLU A CA 1
ATOM 1271 C C . GLU A 1 172 ? 23.141 23.016 0.699 1 97.38 172 GLU A C 1
ATOM 1273 O O . GLU A 1 172 ? 23.312 22.25 1.645 1 97.38 172 GLU A O 1
ATOM 1278 N N . GLU A 1 173 ? 22.703 24.234 0.795 1 96.88 173 GLU A N 1
ATOM 1279 C CA . GLU A 1 173 ? 22.328 24.766 2.104 1 96.88 173 GLU A CA 1
ATOM 1280 C C . GLU A 1 173 ? 21.203 23.953 2.732 1 96.88 173 GLU A C 1
ATOM 1282 O O . GLU A 1 173 ? 21.281 23.594 3.908 1 96.88 173 GLU A O 1
ATOM 1287 N N . LYS A 1 174 ? 20.266 23.625 1.983 1 96.31 174 LYS A N 1
ATOM 1288 C CA . LYS A 1 174 ? 19.125 22.844 2.473 1 96.31 174 LYS A CA 1
ATOM 1289 C C . LYS A 1 174 ? 19.547 21.406 2.807 1 96.31 174 LYS A C 1
ATOM 1291 O O . LYS A 1 174 ? 19.047 20.812 3.762 1 96.31 174 LYS A O 1
ATOM 1296 N N . ARG A 1 175 ? 20.422 20.828 2.014 1 98.19 175 ARG A N 1
ATOM 1297 C CA . ARG A 1 175 ? 20.938 19.516 2.32 1 98.19 175 ARG A CA 1
ATOM 1298 C C . ARG A 1 175 ? 21.734 19.516 3.625 1 98.19 175 ARG A C 1
ATOM 1300 O O . ARG A 1 175 ? 21.703 18.547 4.383 1 98.19 175 ARG A O 1
ATOM 1307 N N . GLY A 1 176 ? 22.422 20.641 3.836 1 98.19 176 GLY A N 1
ATOM 1308 C CA . GLY A 1 176 ? 23.062 20.812 5.125 1 98.19 176 GLY A CA 1
ATOM 1309 C C . GLY A 1 176 ? 22.094 20.781 6.293 1 98.19 176 GLY A C 1
ATOM 1310 O O . GLY A 1 176 ? 22.391 20.188 7.332 1 98.19 176 GLY A O 1
ATOM 1311 N N . LEU A 1 177 ? 20.938 21.375 6.094 1 96.69 177 LEU A N 1
ATOM 1312 C CA . LEU A 1 177 ? 19.906 21.359 7.121 1 96.69 177 LEU A CA 1
ATOM 1313 C C . LEU A 1 177 ? 19.406 19.938 7.379 1 96.69 177 LEU A C 1
ATOM 1315 O O . LEU A 1 177 ? 19.094 19.594 8.523 1 96.69 177 LEU A O 1
ATOM 1319 N N . CYS A 1 178 ? 19.328 19.141 6.344 1 98.31 178 CYS A N 1
ATOM 1320 C CA . CYS A 1 178 ? 18.922 17.75 6.496 1 98.31 178 CYS A CA 1
ATOM 1321 C C . CYS A 1 178 ? 19.922 16.984 7.363 1 98.31 178 CYS A C 1
ATOM 1323 O O . CYS A 1 178 ? 19.516 16.234 8.258 1 98.31 178 CYS A O 1
ATOM 1325 N N . LEU A 1 179 ? 21.203 17.203 7.051 1 98.75 179 LEU A N 1
ATOM 1326 C CA . LEU A 1 179 ? 22.25 16.547 7.824 1 98.75 179 LEU A CA 1
ATOM 1327 C C . LEU A 1 179 ? 22.219 17 9.281 1 98.75 179 LEU A C 1
ATOM 1329 O O . LEU A 1 179 ? 22.375 16.172 10.195 1 98.75 179 LEU A O 1
ATOM 1333 N N . GLN A 1 180 ? 21.953 18.281 9.469 1 97.94 180 GLN A N 1
ATOM 1334 C CA . GLN A 1 180 ? 21.844 18.828 10.82 1 97.94 180 GLN A CA 1
ATOM 1335 C C . GLN A 1 180 ? 20.672 18.203 11.57 1 97.94 180 GLN A C 1
ATOM 1337 O O . GLN A 1 180 ? 20.734 18 12.789 1 97.94 180 GLN A O 1
ATOM 1342 N N . ALA A 1 181 ? 19.641 17.875 10.828 1 97.75 181 ALA A N 1
ATOM 1343 C CA . ALA A 1 181 ? 18.469 17.266 11.43 1 97.75 181 ALA A CA 1
ATOM 1344 C C . ALA A 1 181 ? 18.734 15.797 11.766 1 97.75 181 ALA A C 1
ATOM 1346 O O . ALA A 1 181 ? 17.953 15.172 12.484 1 97.75 181 ALA A O 1
ATOM 1347 N N . GLY A 1 182 ? 19.797 15.172 11.203 1 98.62 182 GLY A N 1
ATOM 1348 C CA . GLY A 1 182 ? 20.188 13.836 11.594 1 98.62 182 GLY A CA 1
ATOM 1349 C C . GLY A 1 182 ? 20.266 12.867 10.422 1 98.62 182 GLY A C 1
ATOM 1350 O O . GLY A 1 182 ? 20.641 11.703 10.594 1 98.62 182 GLY A O 1
ATOM 1351 N N . ALA A 1 183 ? 19.969 13.32 9.234 1 98.88 183 ALA A N 1
ATOM 1352 C CA . ALA A 1 183 ? 20.016 12.422 8.086 1 98.88 183 ALA A CA 1
ATOM 1353 C C . ALA A 1 183 ? 21.422 11.836 7.914 1 98.88 183 ALA A C 1
ATOM 1355 O O . ALA A 1 183 ? 22.422 12.531 8.109 1 98.88 183 ALA A O 1
ATOM 1356 N N . ASP A 1 184 ? 21.469 10.609 7.535 1 98.94 184 ASP A N 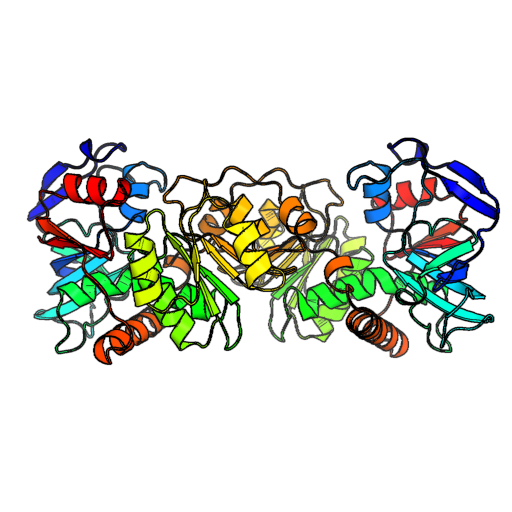1
ATOM 1357 C CA . ASP A 1 184 ? 22.75 9.969 7.27 1 98.94 184 ASP A CA 1
ATOM 1358 C C . ASP A 1 184 ? 23.312 10.406 5.918 1 98.94 184 ASP A C 1
ATOM 1360 O O . ASP A 1 184 ? 24.531 10.523 5.758 1 98.94 184 ASP A O 1
ATOM 1364 N N . TYR A 1 185 ? 22.406 10.609 4.957 1 98.88 185 TYR A N 1
ATOM 1365 C CA . TYR A 1 185 ? 22.75 11.07 3.619 1 98.88 185 TYR A CA 1
ATOM 1366 C C . TYR A 1 185 ? 21.797 12.156 3.152 1 98.88 185 TYR A C 1
ATOM 1368 O O . TYR A 1 185 ? 20.594 12.078 3.395 1 98.88 185 TYR A O 1
ATOM 1376 N N . ALA A 1 186 ? 22.312 13.188 2.592 1 98.81 186 ALA A N 1
ATOM 1377 C CA . ALA A 1 186 ? 21.531 14.242 1.94 1 98.81 186 ALA A CA 1
ATOM 1378 C C . ALA A 1 186 ? 21.875 14.344 0.458 1 98.81 186 ALA A C 1
ATOM 1380 O O . ALA A 1 186 ? 23.047 14.531 0.099 1 98.81 186 ALA A O 1
ATOM 1381 N N . LEU A 1 187 ? 20.891 14.203 -0.366 1 98.88 187 LEU A N 1
ATOM 1382 C CA . LEU A 1 187 ? 21.109 14.016 -1.798 1 98.88 187 LEU A CA 1
ATOM 1383 C C . LEU A 1 187 ? 20.359 15.078 -2.602 1 98.88 187 LEU A C 1
ATOM 1385 O O . LEU A 1 187 ? 19.328 15.57 -2.168 1 98.88 187 LEU A O 1
ATOM 1389 N N . PRO A 1 188 ? 20.922 15.5 -3.773 1 98.56 188 PRO A N 1
ATOM 1390 C CA . PRO A 1 188 ? 20.109 16.266 -4.715 1 98.56 188 PRO A CA 1
ATOM 1391 C C . PRO A 1 188 ? 18.984 15.445 -5.34 1 98.56 188 PRO A C 1
ATOM 1393 O O . PRO A 1 188 ? 19.031 14.211 -5.289 1 98.56 188 PRO A O 1
ATOM 1396 N N . TYR A 1 189 ? 18.016 16.109 -5.875 1 98.19 189 TYR A N 1
ATOM 1397 C CA . TYR A 1 189 ? 16.906 15.406 -6.512 1 98.19 189 TYR A CA 1
ATOM 1398 C C . TYR A 1 189 ? 17.375 14.664 -7.754 1 98.19 189 TYR A C 1
ATOM 1400 O O . TYR A 1 189 ? 16.906 13.555 -8.031 1 98.19 189 TYR A O 1
ATOM 1408 N N . GLU A 1 190 ? 18.172 15.305 -8.484 1 97.94 190 GLU A N 1
ATOM 1409 C CA . GLU A 1 190 ? 18.688 14.656 -9.695 1 97.94 190 GLU A CA 1
ATOM 1410 C C . GLU A 1 190 ? 19.438 13.375 -9.359 1 97.94 190 GLU A C 1
ATOM 1412 O O . GLU A 1 190 ? 20.406 13.406 -8.586 1 97.94 190 GLU A O 1
ATOM 1417 N N . GLY A 1 191 ? 18.984 12.258 -9.852 1 98.38 191 GLY A N 1
ATOM 1418 C CA . GLY A 1 191 ? 19.688 10.992 -9.711 1 98.38 191 GLY A CA 1
ATOM 1419 C C . GLY A 1 191 ? 19.531 10.367 -8.336 1 98.38 191 GLY A C 1
ATOM 1420 O O . GLY A 1 191 ? 20.266 9.453 -7.98 1 98.38 191 GLY A O 1
ATOM 1421 N N . PHE A 1 192 ? 18.609 10.836 -7.504 1 98.81 192 PHE A N 1
ATOM 1422 C CA . PHE A 1 192 ? 18.531 10.391 -6.117 1 98.81 192 PHE A CA 1
ATOM 1423 C C . PHE A 1 192 ? 18.203 8.906 -6.039 1 98.81 192 PHE A C 1
ATOM 1425 O O . PHE A 1 192 ? 18.656 8.211 -5.125 1 98.81 192 PHE A O 1
ATOM 1432 N N . ALA A 1 193 ? 17.438 8.398 -6.953 1 98.81 193 ALA A N 1
ATOM 1433 C CA . ALA A 1 193 ? 17.031 6.996 -6.887 1 98.81 193 ALA A CA 1
ATOM 1434 C C . ALA A 1 193 ? 18.234 6.07 -7.027 1 98.81 193 ALA A C 1
ATOM 1436 O O . ALA A 1 193 ? 18.406 5.137 -6.242 1 98.81 193 ALA A O 1
ATOM 1437 N N . GLU A 1 194 ? 19.031 6.324 -8.031 1 98.56 194 GLU A N 1
ATOM 1438 C CA . GLU A 1 194 ? 20.234 5.543 -8.25 1 98.56 194 GLU A CA 1
ATOM 1439 C C . GLU A 1 194 ? 21.188 5.652 -7.062 1 98.56 194 GLU A C 1
ATOM 1441 O O . GLU A 1 194 ? 21.781 4.656 -6.641 1 98.56 194 GLU A O 1
ATOM 1446 N N . ALA A 1 195 ? 21.359 6.906 -6.582 1 98.81 195 ALA A N 1
ATOM 1447 C CA . ALA A 1 195 ? 22.25 7.133 -5.445 1 98.81 195 ALA A CA 1
ATOM 1448 C C . ALA A 1 195 ? 21.781 6.352 -4.219 1 98.81 195 ALA A C 1
ATOM 1450 O O . ALA A 1 195 ? 22.578 5.707 -3.539 1 98.81 195 ALA A O 1
ATOM 1451 N N . VAL A 1 196 ? 20.484 6.379 -3.963 1 98.88 196 VAL A N 1
ATOM 1452 C CA . VAL A 1 196 ? 19.906 5.684 -2.818 1 98.88 196 VAL A CA 1
ATOM 1453 C C . VAL A 1 196 ? 20.109 4.176 -2.969 1 98.88 196 VAL A C 1
ATOM 1455 O O . VAL A 1 196 ? 20.484 3.496 -2.01 1 98.88 196 VAL A O 1
ATOM 1458 N N . LYS A 1 197 ? 19.812 3.604 -4.137 1 98.69 197 LYS A N 1
ATOM 1459 C CA . LYS A 1 197 ? 20.016 2.178 -4.379 1 98.69 197 LYS A CA 1
ATOM 1460 C C . LYS A 1 197 ? 21.469 1.772 -4.117 1 98.69 197 LYS A C 1
ATOM 1462 O O . LYS A 1 197 ? 21.734 0.738 -3.5 1 98.69 197 LYS A O 1
ATOM 1467 N N . ALA A 1 198 ? 22.438 2.586 -4.578 1 98.5 198 ALA A N 1
ATOM 1468 C CA . ALA A 1 198 ? 23.859 2.303 -4.406 1 98.5 198 ALA A CA 1
ATOM 1469 C C . ALA A 1 198 ? 24.25 2.357 -2.932 1 98.5 198 ALA A C 1
ATOM 1471 O O . ALA A 1 198 ? 24.922 1.45 -2.428 1 98.5 198 ALA A O 1
ATOM 1472 N N . LEU A 1 199 ? 23.812 3.395 -2.246 1 98.69 199 LEU A N 1
ATOM 1473 C CA . LEU A 1 199 ? 24.219 3.633 -0.866 1 98.69 199 LEU A CA 1
ATOM 1474 C C . LEU A 1 199 ? 23.562 2.631 0.075 1 98.69 199 LEU A C 1
ATOM 1476 O O . LEU A 1 199 ? 24.156 2.24 1.086 1 98.69 199 LEU A O 1
ATOM 1480 N N . SER A 1 200 ? 22.328 2.176 -0.238 1 98.5 200 SER A N 1
ATOM 1481 C CA . SER A 1 200 ? 21.531 1.333 0.653 1 98.5 200 SER A CA 1
ATOM 1482 C C . SER A 1 200 ? 21.812 -0.146 0.412 1 98.5 200 SER A C 1
ATOM 1484 O O . SER A 1 200 ? 21.422 -0.999 1.207 1 98.5 200 SER A O 1
ATOM 1486 N N . GLY A 1 201 ? 22.484 -0.466 -0.654 1 98 201 GLY A N 1
ATOM 1487 C CA . GLY A 1 201 ? 22.734 -1.855 -0.997 1 98 201 GLY A CA 1
ATOM 1488 C C . GLY A 1 201 ? 21.562 -2.523 -1.698 1 98 201 GLY A C 1
ATOM 1489 O O . GLY A 1 201 ? 21.422 -3.746 -1.643 1 98 201 GLY A O 1
ATOM 1490 N N . GLY A 1 202 ? 20.672 -1.67 -2.379 1 97.88 202 GLY A N 1
ATOM 1491 C CA . GLY A 1 202 ? 19.625 -2.324 -3.148 1 97.88 202 GLY A CA 1
ATOM 1492 C C . GLY A 1 202 ? 18.281 -1.639 -3.023 1 97.88 202 GLY A C 1
ATOM 1493 O O . GLY A 1 202 ? 17.297 -2.072 -3.631 1 97.88 202 GLY A O 1
ATOM 1494 N N . GLY A 1 203 ? 18.188 -0.585 -2.238 1 98.81 203 GLY A N 1
ATOM 1495 C CA . GLY A 1 203 ? 16.953 0.169 -2.1 1 98.81 203 GLY A CA 1
ATOM 1496 C C . GLY A 1 203 ? 16.5 0.312 -0.659 1 98.81 203 GLY A C 1
ATOM 1497 O O . GLY A 1 203 ? 16.906 -0.467 0.205 1 98.81 203 GLY A O 1
ATOM 1498 N N . VAL A 1 204 ? 15.68 1.241 -0.448 1 98.94 204 VAL A N 1
ATOM 1499 C CA . VAL A 1 204 ? 15.227 1.529 0.908 1 98.94 204 VAL A CA 1
ATOM 1500 C C . VAL A 1 204 ? 13.922 0.785 1.184 1 98.94 204 VAL A C 1
ATOM 1502 O O . VAL A 1 204 ? 13.258 0.312 0.256 1 98.94 204 VAL A O 1
ATOM 1505 N N . ASP A 1 205 ? 13.57 0.672 2.484 1 98.94 205 ASP A N 1
ATOM 1506 C CA . ASP A 1 205 ? 12.367 -0.026 2.93 1 98.94 205 ASP A CA 1
ATOM 1507 C C . ASP A 1 205 ? 11.117 0.812 2.672 1 98.94 205 ASP A C 1
ATOM 1509 O O . ASP A 1 205 ? 10.062 0.275 2.328 1 98.94 205 ASP A O 1
ATOM 1513 N N . VAL A 1 206 ? 11.258 2.137 2.822 1 98.94 206 VAL A N 1
ATOM 1514 C CA . VAL A 1 206 ? 10.102 3.02 2.711 1 98.94 206 VAL A CA 1
ATOM 1515 C C . VAL A 1 206 ? 10.547 4.395 2.213 1 98.94 206 VAL A C 1
ATOM 1517 O O . VAL A 1 206 ? 11.633 4.867 2.564 1 98.94 206 VAL A O 1
ATOM 1520 N N . VAL A 1 207 ? 9.781 4.984 1.36 1 99 207 VAL A N 1
ATOM 1521 C CA . VAL A 1 207 ? 9.945 6.363 0.911 1 99 207 VAL A CA 1
ATOM 1522 C C . VAL A 1 207 ? 8.781 7.211 1.406 1 99 207 VAL A C 1
ATOM 1524 O O . VAL A 1 207 ? 7.613 6.836 1.229 1 99 207 VAL A O 1
ATOM 1527 N N . TYR A 1 208 ? 9.078 8.227 2.096 1 98.94 208 TYR A N 1
ATOM 1528 C CA . TYR A 1 208 ? 8.086 9.25 2.43 1 98.94 208 TYR A CA 1
ATOM 1529 C C . TYR A 1 208 ? 8.141 10.406 1.438 1 98.94 208 TYR A C 1
ATOM 1531 O O . TYR A 1 208 ? 9.078 11.211 1.469 1 98.94 208 TYR A O 1
ATOM 1539 N N . ASP A 1 209 ? 7.113 10.5 0.613 1 98.88 209 ASP A N 1
ATOM 1540 C CA . ASP A 1 209 ? 7.129 11.406 -0.534 1 98.88 209 ASP A CA 1
ATOM 1541 C C . ASP A 1 209 ? 6.062 12.484 -0.397 1 98.88 209 ASP A C 1
ATOM 1543 O O . ASP A 1 209 ? 4.895 12.258 -0.719 1 98.88 209 ASP A O 1
ATOM 1547 N N . GLY A 1 210 ? 6.484 13.625 0.017 1 97.69 210 GLY A N 1
ATOM 1548 C CA . GLY A 1 210 ? 5.594 14.773 0.088 1 97.69 210 GLY A CA 1
ATOM 1549 C C . GLY A 1 210 ? 5.664 15.656 -1.144 1 97.69 210 GLY A C 1
ATOM 1550 O O . GLY A 1 210 ? 4.984 16.688 -1.214 1 97.69 210 GLY A O 1
ATOM 1551 N N . VAL A 1 211 ? 6.438 15.266 -2.125 1 97.44 211 VAL A N 1
ATOM 1552 C CA . VAL A 1 211 ? 6.699 16.078 -3.305 1 97.44 211 VAL A CA 1
ATOM 1553 C C . VAL A 1 211 ? 5.742 15.695 -4.43 1 97.44 211 VAL A C 1
ATOM 1555 O O . VAL A 1 211 ? 5.129 16.562 -5.059 1 97.44 211 VAL A O 1
ATOM 1558 N N . GLY A 1 212 ? 5.57 14.375 -4.711 1 97.31 212 GLY A N 1
ATOM 1559 C CA . GLY A 1 212 ? 4.547 13.891 -5.625 1 97.31 212 GLY A CA 1
ATOM 1560 C C . GLY A 1 212 ? 5.023 13.805 -7.062 1 97.31 212 GLY A C 1
ATOM 1561 O O . GLY A 1 212 ? 5.977 13.078 -7.363 1 97.31 212 GLY A O 1
ATOM 1562 N N . LYS A 1 213 ? 4.488 14.695 -7.957 1 97.94 213 LYS A N 1
ATOM 1563 C CA . LYS A 1 213 ? 4.629 14.617 -9.406 1 97.94 213 LYS A CA 1
ATOM 1564 C C . LYS A 1 213 ? 6.086 14.422 -9.812 1 97.94 213 LYS A C 1
ATOM 1566 O O . LYS A 1 213 ? 6.402 13.523 -10.586 1 97.94 213 LYS A O 1
ATOM 1571 N N . ASP A 1 214 ? 7.012 15.148 -9.273 1 98.06 214 ASP A N 1
ATOM 1572 C CA . ASP A 1 214 ? 8.391 15.211 -9.75 1 98.06 214 ASP A CA 1
ATOM 1573 C C . ASP A 1 214 ? 9.227 14.078 -9.172 1 98.06 214 ASP A C 1
ATOM 1575 O O . ASP A 1 214 ? 10.328 13.805 -9.656 1 98.06 214 ASP A O 1
ATOM 1579 N N . THR A 1 215 ? 8.75 13.398 -8.172 1 98.69 215 THR A N 1
ATOM 1580 C CA . THR A 1 215 ? 9.602 12.43 -7.496 1 98.69 215 THR A CA 1
ATOM 1581 C C . THR A 1 215 ? 9 11.031 -7.566 1 98.69 215 THR A C 1
ATOM 1583 O O . THR A 1 215 ? 9.68 10.039 -7.285 1 98.69 215 THR A O 1
ATOM 1586 N N . PHE A 1 216 ? 7.801 10.844 -7.984 1 98.81 216 PHE A N 1
ATOM 1587 C CA . PHE A 1 216 ? 7.023 9.625 -7.812 1 98.81 216 PHE A CA 1
ATOM 1588 C C . PHE A 1 216 ? 7.754 8.43 -8.406 1 98.81 216 PHE A C 1
ATOM 1590 O O . PHE A 1 216 ? 8.008 7.441 -7.711 1 98.81 216 PHE A O 1
ATOM 1597 N N . LEU A 1 217 ? 8.047 8.469 -9.672 1 98.75 217 LEU A N 1
ATOM 1598 C CA . LEU A 1 217 ? 8.688 7.34 -10.336 1 98.75 217 LEU A CA 1
ATOM 1599 C C . LEU A 1 217 ? 10.047 7.047 -9.719 1 98.75 217 LEU A C 1
ATOM 1601 O O . LEU A 1 217 ? 10.422 5.887 -9.555 1 98.75 217 LEU A O 1
ATOM 1605 N N . GLY A 1 218 ? 10.836 8.125 -9.422 1 98.81 218 GLY A N 1
ATOM 1606 C CA . GLY A 1 218 ? 12.094 7.934 -8.727 1 98.81 218 GLY A CA 1
ATOM 1607 C C . GLY A 1 218 ? 11.93 7.32 -7.352 1 98.81 218 GLY A C 1
ATOM 1608 O O . GLY A 1 218 ? 12.766 6.527 -6.918 1 98.81 218 GLY A O 1
ATOM 1609 N N . SER A 1 219 ? 10.844 7.738 -6.613 1 98.94 219 SER A N 1
ATOM 1610 C CA . SER A 1 219 ? 10.539 7.156 -5.309 1 98.94 219 SER A CA 1
ATOM 1611 C C . SER A 1 219 ? 10.336 5.648 -5.41 1 98.94 219 SER A C 1
ATOM 1613 O O . SER A 1 219 ? 10.867 4.891 -4.602 1 98.94 219 SER A O 1
ATOM 1615 N N . LEU A 1 220 ? 9.586 5.203 -6.402 1 98.94 220 LEU A N 1
ATOM 1616 C CA . LEU A 1 220 ? 9.391 3.773 -6.621 1 98.94 220 LEU A CA 1
ATOM 1617 C C . LEU A 1 220 ? 10.711 3.084 -6.926 1 98.94 220 LEU A C 1
ATOM 1619 O O . LEU A 1 220 ? 11 2.014 -6.387 1 98.94 220 LEU A O 1
ATOM 1623 N N . ALA A 1 221 ? 11.523 3.695 -7.75 1 98.88 221 ALA A N 1
ATOM 1624 C CA . ALA A 1 221 ? 12.789 3.117 -8.203 1 98.88 221 ALA A CA 1
ATOM 1625 C C . ALA A 1 221 ? 13.773 2.99 -7.047 1 98.88 221 ALA A C 1
ATOM 1627 O O . ALA A 1 221 ? 14.68 2.156 -7.086 1 98.88 221 ALA A O 1
ATOM 1628 N N . ALA A 1 222 ? 13.594 3.824 -6.012 1 98.94 222 ALA A N 1
ATOM 1629 C CA . ALA A 1 222 ? 14.523 3.857 -4.887 1 98.94 222 ALA A CA 1
ATOM 1630 C C . ALA A 1 222 ? 14.211 2.752 -3.881 1 98.94 222 ALA A C 1
ATOM 1632 O O . ALA A 1 222 ? 14.992 2.504 -2.959 1 98.94 222 ALA A O 1
ATOM 1633 N N . LEU A 1 223 ? 13.117 2.062 -4.039 1 98.94 223 LEU A N 1
ATOM 1634 C CA . LEU A 1 223 ? 12.664 1.064 -3.076 1 98.94 223 LEU A CA 1
ATOM 1635 C C . LEU A 1 223 ? 13.32 -0.287 -3.342 1 98.94 223 LEU A C 1
ATOM 1637 O O . LEU A 1 223 ? 13.594 -0.632 -4.492 1 98.94 223 LEU A O 1
ATOM 1641 N N . ARG A 1 224 ? 13.578 -1.036 -2.285 1 98.81 224 ARG A N 1
ATOM 1642 C CA . ARG A 1 224 ? 13.852 -2.463 -2.42 1 98.81 224 ARG A CA 1
ATOM 1643 C C . ARG A 1 224 ? 12.594 -3.23 -2.809 1 98.81 224 ARG A C 1
ATOM 1645 O O . ARG A 1 224 ? 11.484 -2.725 -2.65 1 98.81 224 ARG A O 1
ATOM 1652 N N . PRO A 1 225 ? 12.758 -4.453 -3.316 1 98.69 225 PRO A N 1
ATOM 1653 C CA . PRO A 1 225 ? 11.562 -5.277 -3.502 1 98.69 225 PRO A CA 1
ATOM 1654 C C . PRO A 1 225 ? 10.703 -5.363 -2.24 1 98.69 225 PRO A C 1
ATOM 1656 O O . PRO A 1 225 ? 11.234 -5.465 -1.133 1 98.69 225 PRO A O 1
ATOM 1659 N N . ARG A 1 226 ? 9.375 -5.254 -2.449 1 98.81 226 ARG A N 1
ATOM 1660 C CA . ARG A 1 226 ? 8.383 -5.332 -1.385 1 98.81 226 ARG A CA 1
ATOM 1661 C C . ARG A 1 226 ? 8.445 -4.102 -0.483 1 98.81 226 ARG A C 1
ATOM 1663 O O . ARG A 1 226 ? 7.922 -4.117 0.632 1 98.81 226 ARG A O 1
ATOM 1670 N N . GLY A 1 227 ? 9.195 -3.014 -0.928 1 98.88 227 GLY A N 1
ATOM 1671 C CA . GLY A 1 227 ? 9.211 -1.753 -0.204 1 98.88 227 GLY A CA 1
ATOM 1672 C C . GLY A 1 227 ? 7.934 -0.953 -0.369 1 98.88 227 GLY A C 1
ATOM 1673 O O . GLY A 1 227 ? 7.062 -1.322 -1.158 1 98.88 227 GLY A O 1
ATOM 1674 N N . MET A 1 228 ? 7.816 0.201 0.367 1 98.94 228 MET A N 1
ATOM 1675 C CA . MET A 1 228 ? 6.57 0.961 0.364 1 98.94 228 MET A CA 1
ATOM 1676 C C . MET A 1 228 ? 6.828 2.426 0.026 1 98.94 228 MET A C 1
ATOM 1678 O O . MET A 1 228 ? 7.746 3.041 0.572 1 98.94 228 MET A O 1
ATOM 1682 N N . LEU A 1 229 ? 6.047 2.916 -0.882 1 98.94 229 LEU A N 1
ATOM 1683 C CA . LEU A 1 229 ? 5.969 4.355 -1.113 1 98.94 229 LEU A CA 1
ATOM 1684 C C . LEU A 1 229 ? 4.789 4.961 -0.357 1 98.94 229 LEU A C 1
ATOM 1686 O O . LEU A 1 229 ? 3.635 4.617 -0.617 1 98.94 229 LEU A O 1
ATOM 1690 N N . VAL A 1 230 ? 5.055 5.797 0.588 1 98.94 230 VAL A N 1
ATOM 1691 C CA . VAL A 1 230 ? 4.043 6.594 1.28 1 98.94 230 VAL A CA 1
ATOM 1692 C C . VAL A 1 230 ? 3.949 7.977 0.64 1 98.94 230 VAL A C 1
ATOM 1694 O O . VAL A 1 230 ? 4.738 8.867 0.958 1 98.94 230 VAL A O 1
ATOM 1697 N N . LEU A 1 231 ? 3.018 8.117 -0.243 1 98.88 231 LEU A N 1
ATOM 1698 C CA . LEU A 1 231 ? 2.75 9.375 -0.934 1 98.88 231 LEU A CA 1
ATOM 1699 C C . LEU A 1 231 ? 1.836 10.266 -0.103 1 98.88 231 LEU A C 1
ATOM 1701 O O . LEU A 1 231 ? 0.61 10.164 -0.192 1 98.88 231 LEU A O 1
ATOM 1705 N N . PHE A 1 232 ? 2.436 11.18 0.691 1 98.31 232 PHE A N 1
ATOM 1706 C CA . PHE A 1 232 ? 1.598 11.867 1.665 1 98.31 232 PHE A CA 1
ATOM 1707 C C . PHE A 1 232 ? 1.45 13.344 1.305 1 98.31 232 PHE A C 1
ATOM 1709 O O . PHE A 1 232 ? 0.762 14.094 2 1 98.31 232 PHE A O 1
ATOM 1716 N N . GLY A 1 233 ? 2.084 13.742 0.209 1 96.25 233 GLY A N 1
ATOM 1717 C CA . GLY A 1 233 ? 1.957 15.102 -0.281 1 96.25 233 GLY A CA 1
ATOM 1718 C C . GLY A 1 233 ? 2.107 15.211 -1.786 1 96.25 233 GLY A C 1
ATOM 1719 O O . GLY A 1 233 ? 2.154 14.195 -2.486 1 96.25 233 GLY A O 1
ATOM 1720 N N . GLN A 1 234 ? 2.086 16.453 -2.311 1 96.25 234 GLN A N 1
ATOM 1721 C CA . GLN A 1 234 ? 2.164 16.719 -3.742 1 96.25 234 GLN A CA 1
ATOM 1722 C C . GLN A 1 234 ? 2.592 18.172 -4.008 1 96.25 234 GLN A C 1
ATOM 1724 O O . GLN A 1 234 ? 1.946 18.875 -4.777 1 96.25 234 GLN A O 1
ATOM 1729 N N . SER A 1 235 ? 3.646 18.578 -3.328 1 93.56 235 SER A N 1
ATOM 1730 C CA . SER A 1 235 ? 4.094 19.969 -3.391 1 93.56 235 SER A CA 1
ATOM 1731 C C . SER A 1 235 ? 4.52 20.344 -4.805 1 93.56 235 SER A C 1
ATOM 1733 O O . SER A 1 235 ? 4.496 21.516 -5.172 1 93.56 235 SER A O 1
ATOM 1735 N N . SER A 1 236 ? 4.91 19.375 -5.621 1 95.38 236 SER A N 1
ATOM 1736 C CA . SER A 1 236 ? 5.289 19.656 -7 1 95.38 236 SER A CA 1
ATOM 1737 C C . SER A 1 236 ? 4.109 19.453 -7.949 1 95.38 236 SER A C 1
ATOM 1739 O O . SER A 1 236 ? 4.258 19.594 -9.164 1 95.38 236 SER A O 1
ATOM 1741 N N . GLY A 1 237 ? 2.979 19.094 -7.371 1 94.5 237 GLY A N 1
ATOM 1742 C CA . GLY A 1 237 ? 1.796 18.828 -8.172 1 94.5 237 GLY A CA 1
ATOM 1743 C C . GLY A 1 237 ? 1.311 17.391 -8.031 1 94.5 237 GLY A C 1
ATOM 1744 O O . GLY A 1 237 ? 2.021 16.531 -7.504 1 94.5 237 GLY A O 1
ATOM 1745 N N . PRO A 1 238 ? 0.112 17.125 -8.477 1 96.12 238 PRO A N 1
ATOM 1746 C CA . PRO A 1 238 ? -0.46 15.789 -8.367 1 96.12 238 PRO A CA 1
ATOM 1747 C C . PRO A 1 238 ? 0.266 14.766 -9.234 1 96.12 238 PRO A C 1
ATOM 1749 O O . PRO A 1 238 ? 0.691 15.078 -10.344 1 96.12 238 PRO A O 1
ATOM 1752 N N . VAL A 1 239 ? 0.467 13.602 -8.664 1 98.12 239 VAL A N 1
ATOM 1753 C CA . VAL A 1 239 ? 0.969 12.484 -9.453 1 98.12 239 VAL A CA 1
ATOM 1754 C C . VAL A 1 239 ? -0.061 12.094 -10.516 1 98.12 239 VAL A C 1
ATOM 1756 O O . VAL A 1 239 ? -1.24 11.906 -10.203 1 98.12 239 VAL A O 1
ATOM 1759 N N . PRO A 1 240 ? 0.34 12.047 -11.781 1 98 240 PRO A N 1
ATOM 1760 C CA . PRO A 1 240 ? -0.609 11.578 -12.797 1 98 240 PRO A CA 1
ATOM 1761 C C . PRO A 1 240 ? -1.053 10.133 -12.57 1 98 240 PRO A C 1
ATOM 1763 O O . PRO A 1 240 ? -0.406 9.398 -11.82 1 98 240 PRO A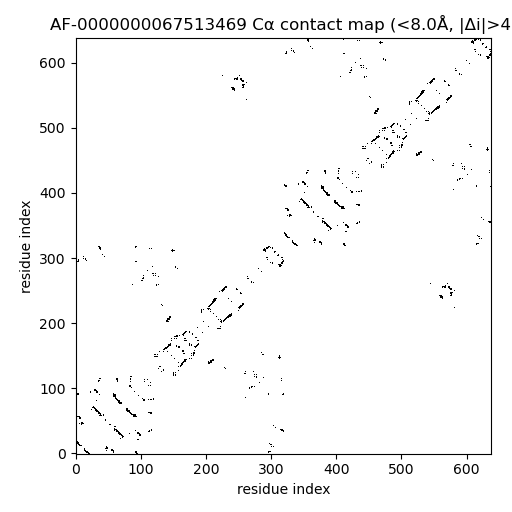 O 1
ATOM 1766 N N . PRO A 1 241 ? -2.172 9.742 -13.203 1 98.5 241 PRO A N 1
ATOM 1767 C CA . PRO A 1 241 ? -2.646 8.367 -13.062 1 98.5 241 PRO A CA 1
ATOM 1768 C C . PRO A 1 241 ? -1.575 7.332 -13.406 1 98.5 241 PRO A C 1
ATOM 1770 O O . PRO A 1 241 ? -0.808 7.531 -14.352 1 98.5 241 PRO A O 1
ATOM 1773 N N . GLN A 1 242 ? -1.521 6.277 -12.617 1 98.56 242 GLN A N 1
ATOM 1774 C CA . GLN A 1 242 ? -0.505 5.238 -12.758 1 98.56 242 GLN A CA 1
ATOM 1775 C C . GLN A 1 242 ? -1.143 3.879 -13.023 1 98.56 242 GLN A C 1
ATOM 1777 O O . GLN A 1 242 ? -2.182 3.551 -12.445 1 98.56 242 GLN A O 1
ATOM 1782 N N . ASP A 1 243 ? -0.542 3.131 -13.906 1 97.94 243 ASP A N 1
ATOM 1783 C CA . ASP A 1 243 ? -0.854 1.715 -14.078 1 97.94 243 ASP A CA 1
ATOM 1784 C C . ASP A 1 243 ? -0.464 0.911 -12.844 1 97.94 243 ASP A C 1
ATOM 1786 O O . ASP A 1 243 ? 0.72 0.795 -12.516 1 97.94 243 ASP A O 1
ATOM 1790 N N . PRO A 1 244 ? -1.462 0.27 -12.164 1 98.12 244 PRO A N 1
ATOM 1791 C CA . PRO A 1 244 ? -1.112 -0.469 -10.945 1 98.12 244 PRO A CA 1
ATOM 1792 C C . PRO A 1 244 ? -0.055 -1.543 -11.188 1 98.12 244 PRO A C 1
ATOM 1794 O O . PRO A 1 244 ? 0.65 -1.944 -10.258 1 98.12 244 PRO A O 1
ATOM 1797 N N . GLN A 1 245 ? 0.15 -1.96 -12.422 1 97.31 245 GLN A N 1
ATOM 1798 C CA . GLN A 1 245 ? 1.123 -2.986 -12.781 1 97.31 245 GLN A CA 1
ATOM 1799 C C . GLN A 1 245 ? 2.549 -2.508 -12.516 1 97.31 245 GLN A C 1
ATOM 1801 O O . GLN A 1 245 ? 3.477 -3.316 -12.445 1 97.31 245 GLN A O 1
ATOM 1806 N N . ILE A 1 246 ? 2.707 -1.208 -12.375 1 98.19 246 ILE A N 1
ATOM 1807 C CA . ILE A 1 246 ? 4.035 -0.656 -12.125 1 98.19 246 ILE A CA 1
ATOM 1808 C C . ILE A 1 246 ? 4.566 -1.181 -10.789 1 98.19 246 ILE A C 1
ATOM 1810 O O . ILE A 1 246 ? 5.773 -1.406 -10.648 1 98.19 246 ILE A O 1
ATOM 1814 N N . LEU A 1 247 ? 3.67 -1.416 -9.797 1 98.75 247 LEU A N 1
ATOM 1815 C CA . LEU A 1 247 ? 4.07 -1.92 -8.492 1 98.75 247 LEU A CA 1
ATOM 1816 C C . LEU A 1 247 ? 4.637 -3.332 -8.602 1 98.75 247 LEU A C 1
ATOM 1818 O O . LEU A 1 247 ? 5.582 -3.684 -7.891 1 98.75 247 LEU A O 1
ATOM 1822 N N . ASN A 1 248 ? 4.02 -4.129 -9.445 1 98.06 248 ASN A N 1
ATOM 1823 C CA . ASN A 1 248 ? 4.52 -5.469 -9.727 1 98.06 248 ASN A CA 1
ATOM 1824 C C . ASN A 1 248 ? 5.883 -5.426 -10.414 1 98.06 248 ASN A C 1
ATOM 1826 O O . ASN A 1 248 ? 6.848 -6.008 -9.922 1 98.06 248 ASN A O 1
ATOM 1830 N N . ARG A 1 249 ? 6.008 -4.699 -11.516 1 96.81 249 ARG A N 1
ATOM 1831 C CA . ARG A 1 249 ? 7.207 -4.633 -12.344 1 96.81 249 ARG A CA 1
ATOM 1832 C C . ARG A 1 249 ? 8.398 -4.133 -11.539 1 96.81 249 ARG A C 1
ATOM 1834 O O . ARG A 1 249 ? 9.539 -4.543 -11.781 1 96.81 249 ARG A O 1
ATOM 1841 N N . MET A 1 250 ? 8.102 -3.314 -10.555 1 98.12 250 MET A N 1
ATOM 1842 C CA . MET A 1 250 ? 9.195 -2.66 -9.836 1 98.12 250 MET A CA 1
ATOM 1843 C C . MET A 1 250 ? 9.516 -3.396 -8.539 1 98.12 250 MET A C 1
ATOM 1845 O O . MET A 1 250 ? 10.328 -2.932 -7.742 1 98.12 250 MET A O 1
ATOM 1849 N N . GLY A 1 251 ? 8.938 -4.531 -8.312 1 98.44 251 GLY A N 1
ATOM 1850 C CA . GLY A 1 251 ? 9.406 -5.336 -7.195 1 98.44 251 GLY A CA 1
ATOM 1851 C C . GLY A 1 251 ? 8.32 -5.648 -6.184 1 98.44 251 GLY A C 1
ATOM 1852 O O . GLY A 1 251 ? 8.594 -5.762 -4.988 1 98.44 251 GLY A O 1
ATOM 1853 N N . SER A 1 252 ? 7.004 -5.75 -6.633 1 98.81 252 SER A N 1
ATOM 1854 C CA . SER A 1 252 ? 5.887 -6.004 -5.73 1 98.81 252 SER A CA 1
ATOM 1855 C C . SER A 1 252 ? 5.805 -4.941 -4.641 1 98.81 252 SER A C 1
ATOM 1857 O O . SER A 1 252 ? 5.73 -5.266 -3.451 1 98.81 252 SER A O 1
ATOM 1859 N N . LEU A 1 253 ? 5.809 -3.701 -5.051 1 98.94 253 LEU A N 1
ATOM 1860 C CA . LEU A 1 253 ? 5.875 -2.574 -4.125 1 98.94 253 LEU A CA 1
ATOM 1861 C C . LEU A 1 253 ? 4.5 -2.281 -3.529 1 98.94 253 LEU A C 1
ATOM 1863 O O . LEU A 1 253 ? 3.482 -2.744 -4.047 1 98.94 253 LEU A O 1
ATOM 1867 N N . PHE A 1 254 ? 4.473 -1.588 -2.398 1 98.94 254 PHE A N 1
ATOM 1868 C CA . PHE A 1 254 ? 3.27 -1.076 -1.754 1 98.94 254 PHE A CA 1
ATOM 1869 C C . PHE A 1 254 ? 3.143 0.428 -1.964 1 98.94 254 PHE A C 1
ATOM 1871 O O . PHE A 1 254 ? 4.141 1.151 -1.939 1 98.94 254 PHE A O 1
ATOM 1878 N N . LEU A 1 255 ? 1.931 0.868 -2.182 1 98.94 255 LEU A N 1
ATOM 1879 C CA . LEU A 1 255 ? 1.623 2.287 -2.328 1 98.94 255 LEU A CA 1
ATOM 1880 C C . LEU A 1 255 ? 0.493 2.697 -1.39 1 98.94 255 LEU A C 1
ATOM 1882 O O . LEU A 1 255 ? -0.5 1.979 -1.255 1 98.94 255 LEU A O 1
ATOM 1886 N N . THR A 1 256 ? 0.636 3.781 -0.705 1 98.94 256 THR A N 1
ATOM 1887 C CA . THR A 1 256 ? -0.462 4.395 0.033 1 98.94 256 THR A CA 1
ATOM 1888 C C . THR A 1 256 ? -0.44 5.914 -0.129 1 98.94 256 THR A C 1
ATOM 1890 O O . THR A 1 256 ? 0.583 6.488 -0.511 1 98.94 256 THR A O 1
ATOM 1893 N N . ARG A 1 257 ? -1.547 6.496 0.036 1 98.75 257 ARG A N 1
ATOM 1894 C CA . ARG A 1 257 ? -1.738 7.945 0.041 1 98.75 257 ARG A CA 1
ATOM 1895 C C . ARG A 1 257 ? -2.562 8.383 1.246 1 98.75 257 ARG A C 1
ATOM 1897 O O . ARG A 1 257 ? -3.754 8.672 1.116 1 98.75 257 ARG A O 1
ATOM 1904 N N . PRO A 1 258 ? -1.878 8.508 2.365 1 98.69 258 PRO A N 1
ATOM 1905 C CA . PRO A 1 258 ? -2.586 8.758 3.623 1 98.69 258 PRO A CA 1
ATOM 1906 C C . PRO A 1 258 ? -2.832 10.25 3.871 1 98.69 258 PRO A C 1
ATOM 1908 O O . PRO A 1 258 ? -2.232 11.094 3.205 1 98.69 258 PRO A O 1
ATOM 1911 N N . THR A 1 259 ? -3.725 10.539 4.746 1 97.44 259 THR A N 1
ATOM 1912 C CA . THR A 1 259 ? -3.957 11.875 5.277 1 97.44 259 THR A CA 1
ATOM 1913 C C . THR A 1 259 ? -4.137 11.836 6.793 1 97.44 259 THR A C 1
ATOM 1915 O O . THR A 1 259 ? -4.582 10.82 7.344 1 97.44 259 THR A O 1
ATOM 1918 N N . LEU A 1 260 ? -3.762 12.867 7.41 1 98.06 260 LEU A N 1
ATOM 1919 C CA . LEU A 1 260 ? -3.803 12.977 8.867 1 98.06 260 LEU A CA 1
ATOM 1920 C C . LEU A 1 260 ? -5.211 12.727 9.391 1 98.06 260 LEU A C 1
ATOM 1922 O O . LEU A 1 260 ? -5.383 12.141 10.461 1 98.06 260 LEU A O 1
ATOM 1926 N N . HIS A 1 261 ? -6.227 13.125 8.648 1 96.69 261 HIS A N 1
ATOM 1927 C CA . HIS A 1 261 ? -7.621 13 9.055 1 96.69 261 HIS A CA 1
ATOM 1928 C C . HIS A 1 261 ? -7.953 11.562 9.438 1 96.69 261 HIS A C 1
ATOM 1930 O O . HIS A 1 261 ? -8.547 11.32 10.492 1 96.69 261 HIS A O 1
ATOM 1936 N N . HIS A 1 262 ? -7.527 10.594 8.688 1 98.44 262 HIS A N 1
ATOM 1937 C CA . HIS A 1 262 ? -7.863 9.195 8.914 1 98.44 262 HIS A CA 1
ATOM 1938 C C . HIS A 1 262 ? -7.051 8.617 10.062 1 98.44 262 HIS A C 1
ATOM 1940 O O . HIS A 1 262 ? -7.367 7.539 10.578 1 98.44 262 HIS A O 1
ATOM 1946 N N . TYR A 1 263 ? -6.031 9.32 10.5 1 98.56 263 TYR A N 1
ATOM 1947 C CA . TYR A 1 263 ? -5.16 8.812 11.555 1 98.56 263 TYR A CA 1
ATOM 1948 C C . TYR A 1 263 ? -5.359 9.594 12.844 1 98.56 263 TYR A C 1
ATOM 1950 O O . TYR A 1 263 ? -4.582 9.445 13.797 1 98.56 263 TYR A O 1
ATOM 1958 N N . THR A 1 264 ? -6.305 10.508 12.828 1 98.25 264 THR A N 1
ATOM 1959 C CA . THR A 1 264 ? -6.773 11.211 14.016 1 98.25 264 THR A CA 1
ATOM 1960 C C . THR A 1 264 ? -8.297 11.172 14.109 1 98.25 264 THR A C 1
ATOM 1962 O O . THR A 1 264 ? -8.922 12.117 14.578 1 98.25 264 THR A O 1
ATOM 1965 N N . ALA A 1 265 ? -8.875 10.141 13.633 1 96.38 265 ALA A N 1
ATOM 1966 C CA . ALA A 1 265 ? -10.328 10.023 13.492 1 96.38 265 ALA A CA 1
ATOM 1967 C C . ALA A 1 265 ? -11.008 9.945 14.859 1 96.38 265 ALA A C 1
ATOM 1969 O O . ALA A 1 265 ? -12.125 10.438 15.031 1 96.38 265 ALA A O 1
ATOM 1970 N N . SER A 1 266 ? -10.398 9.336 15.82 1 96.88 266 SER A N 1
ATOM 1971 C CA . SER A 1 266 ? -10.953 9.25 17.172 1 96.88 266 SER A CA 1
ATOM 1972 C C . SER A 1 266 ? -10.25 10.219 18.125 1 96.88 266 SER A C 1
ATOM 1974 O O . SER A 1 266 ? -9.086 10.578 17.906 1 96.88 266 SER A O 1
ATOM 1976 N N . ARG A 1 267 ? -10.969 10.648 19.141 1 97 267 ARG A N 1
ATOM 1977 C CA . ARG A 1 267 ? -10.406 11.516 20.172 1 97 267 ARG A CA 1
ATOM 1978 C C . ARG A 1 267 ? -9.188 10.867 20.828 1 97 267 ARG A C 1
ATOM 1980 O O . ARG A 1 267 ? -8.18 11.531 21.062 1 97 267 ARG A O 1
ATOM 1987 N N . LYS A 1 268 ? -9.305 9.586 21.031 1 97.75 268 LYS A N 1
ATOM 1988 C CA . LYS A 1 268 ? -8.211 8.844 21.656 1 97.75 268 LYS A CA 1
ATOM 1989 C C . LYS A 1 268 ? -6.961 8.883 20.781 1 97.75 268 LYS A C 1
ATOM 1991 O O . LYS A 1 268 ? -5.859 9.148 21.281 1 97.75 268 LYS A O 1
ATOM 1996 N N . GLU A 1 269 ? -7.121 8.633 19.516 1 97.69 269 GLU A N 1
ATOM 1997 C CA . GLU A 1 269 ? -6.004 8.648 18.562 1 97.69 269 GLU A CA 1
ATOM 1998 C C . GLU A 1 269 ? -5.414 10.055 18.438 1 97.69 269 GLU A C 1
ATOM 2000 O O . GLU A 1 269 ? -4.191 10.211 18.375 1 97.69 269 GLU A O 1
ATOM 2005 N N . LEU A 1 270 ? -6.281 11.055 18.422 1 98.56 270 LEU A N 1
ATOM 2006 C CA . LEU A 1 270 ? -5.84 12.445 18.344 1 98.56 270 LEU A CA 1
ATOM 2007 C C . LEU A 1 270 ? -4.961 12.805 19.531 1 98.56 270 LEU A C 1
ATOM 2009 O O . LEU A 1 270 ? -3.84 13.289 19.359 1 98.56 270 LEU A O 1
ATOM 2013 N N . LEU A 1 271 ? -5.426 12.5 20.719 1 98.44 271 LEU A N 1
ATOM 2014 C CA . LEU A 1 271 ? -4.711 12.883 21.938 1 98.44 271 LEU A CA 1
ATOM 2015 C C . LEU A 1 271 ? -3.43 12.062 22.094 1 98.44 271 LEU A C 1
ATOM 2017 O O . LEU A 1 271 ? -2.422 12.578 22.594 1 98.44 271 LEU A O 1
ATOM 2021 N N . PHE A 1 272 ? -3.471 10.797 21.672 1 98.5 272 PHE A N 1
ATOM 2022 C CA . PHE A 1 272 ? -2.289 9.945 21.719 1 98.5 272 PHE A CA 1
ATOM 2023 C C . PHE A 1 272 ? -1.168 10.531 20.875 1 98.5 272 PHE A C 1
ATOM 2025 O O . PHE A 1 272 ? -0.05 10.727 21.359 1 98.5 272 PHE A O 1
ATOM 2032 N N . ARG A 1 273 ? -1.482 10.883 19.641 1 98.62 273 ARG A N 1
ATOM 2033 C CA . ARG A 1 273 ? -0.475 11.391 18.719 1 98.62 273 ARG A CA 1
ATOM 2034 C C . ARG A 1 273 ? 0.001 12.773 19.125 1 98.62 273 ARG A C 1
ATOM 2036 O O . ARG A 1 273 ? 1.204 13.047 19.141 1 98.62 273 ARG A O 1
ATOM 2043 N N . ALA A 1 274 ? -0.936 13.641 19.438 1 98.69 274 ALA A N 1
ATOM 2044 C CA . ALA A 1 274 ? -0.586 14.992 19.875 1 98.69 274 ALA A CA 1
ATOM 2045 C C . ALA A 1 274 ? 0.292 14.953 21.109 1 98.69 274 ALA A C 1
ATOM 2047 O O . ALA A 1 274 ? 1.262 15.703 21.219 1 98.69 274 ALA A O 1
ATOM 2048 N N . GLY A 1 275 ? -0.099 14.086 22.031 1 98.31 275 GLY A N 1
ATOM 2049 C CA . GLY A 1 275 ? 0.665 13.945 23.25 1 98.31 275 GLY A CA 1
ATOM 2050 C C . GLY A 1 275 ? 2.109 13.547 23.016 1 98.31 275 GLY A C 1
ATOM 2051 O O . GLY A 1 275 ? 3.02 14.102 23.641 1 98.31 275 GLY A O 1
ATOM 2052 N N . GLU A 1 276 ? 2.318 12.633 22.141 1 98.44 276 GLU A N 1
ATOM 2053 C CA . GLU A 1 276 ? 3.674 12.195 21.828 1 98.44 276 GLU A CA 1
ATOM 2054 C C . GLU A 1 276 ? 4.477 13.312 21.172 1 98.44 276 GLU A C 1
ATOM 2056 O O . GLU A 1 276 ? 5.668 13.477 21.453 1 98.44 276 GLU A O 1
ATOM 2061 N N . VAL A 1 277 ? 3.842 14.062 20.344 1 98.62 277 VAL A N 1
ATOM 2062 C CA . VAL A 1 277 ? 4.504 15.18 19.672 1 98.62 277 VAL A CA 1
ATOM 2063 C C . VAL A 1 277 ? 4.934 16.219 20.703 1 98.62 277 VAL A C 1
ATOM 2065 O O . VAL A 1 277 ? 6.098 16.625 20.734 1 98.62 277 VAL A O 1
ATOM 2068 N N . PHE A 1 278 ? 3.988 16.625 21.562 1 98.38 278 PHE A N 1
ATOM 2069 C CA . PHE A 1 278 ? 4.293 17.656 22.547 1 98.38 278 PHE A CA 1
ATOM 2070 C C . PHE A 1 278 ? 5.336 17.172 23.547 1 98.38 278 PHE A C 1
ATOM 2072 O O . PHE A 1 278 ? 6.195 17.938 23.969 1 98.38 278 PHE A O 1
ATOM 2079 N N . ARG A 1 279 ? 5.289 15.922 23.891 1 97.31 279 ARG A N 1
ATOM 2080 C CA . ARG A 1 279 ? 6.305 15.367 24.781 1 97.31 279 ARG A CA 1
ATOM 2081 C C . ARG A 1 279 ? 7.691 15.453 24.141 1 97.31 279 ARG A C 1
ATOM 2083 O O . ARG A 1 279 ? 8.656 15.844 24.797 1 97.31 279 ARG A O 1
ATOM 2090 N N . GLY A 1 280 ? 7.742 15.086 22.875 1 97.81 280 GLY A N 1
ATOM 2091 C CA . GLY A 1 280 ? 9.016 15.188 22.188 1 97.81 280 GLY A CA 1
ATOM 2092 C C . GLY A 1 280 ? 9.57 16.594 22.156 1 97.81 280 GLY A C 1
ATOM 2093 O O . GLY A 1 280 ? 10.773 16.797 22.344 1 97.81 280 GLY A O 1
ATOM 2094 N N . VAL A 1 281 ? 8.711 17.531 21.922 1 97.62 281 VAL A N 1
ATOM 2095 C CA . VAL A 1 281 ? 9.117 18.938 21.875 1 97.62 281 VAL A CA 1
ATOM 2096 C C . VAL A 1 281 ? 9.578 19.391 23.25 1 97.62 281 VAL A C 1
ATOM 2098 O O . VAL A 1 281 ? 10.633 20.016 23.391 1 97.62 281 VAL A O 1
ATOM 2101 N N . LEU A 1 282 ? 8.836 19.031 24.266 1 96.19 282 LEU A N 1
ATOM 2102 C CA . LEU A 1 282 ? 9.133 19.438 25.625 1 96.19 282 LEU A CA 1
ATOM 2103 C C . LEU A 1 282 ? 10.438 18.812 26.109 1 96.19 282 LEU A C 1
ATOM 2105 O O . LEU A 1 282 ? 11.211 19.438 26.828 1 96.19 282 LEU A O 1
ATOM 2109 N N . GLU A 1 283 ? 10.648 17.594 25.688 1 96.31 283 GLU A N 1
ATOM 2110 C CA . GLU A 1 283 ? 11.859 16.891 26.094 1 96.31 283 GLU A CA 1
ATOM 2111 C C . GLU A 1 283 ? 13.055 17.328 25.25 1 96.31 283 GLU A C 1
ATOM 2113 O O . GLU A 1 283 ? 14.195 16.969 25.562 1 96.31 283 GLU A O 1
ATOM 2118 N N . GLY A 1 284 ? 12.82 17.922 24.172 1 96.06 284 GLY A N 1
ATOM 2119 C CA . GLY A 1 284 ? 13.883 18.578 23.422 1 96.06 284 GLY A CA 1
ATOM 2120 C C . GLY A 1 284 ? 14.438 17.75 22.297 1 96.06 284 GLY A C 1
ATOM 2121 O O . GLY A 1 284 ? 15.289 18.203 21.531 1 96.06 284 GLY A O 1
ATOM 2122 N N . TRP A 1 285 ? 13.938 16.578 22.141 1 97.25 285 TRP A N 1
ATOM 2123 C CA . TRP A 1 285 ? 14.516 15.742 21.094 1 97.25 285 TRP A CA 1
ATOM 2124 C C . TRP A 1 285 ? 13.82 15.977 19.75 1 97.25 285 TRP A C 1
ATOM 2126 O O . TRP A 1 285 ? 14.344 15.609 18.703 1 97.25 285 TRP A O 1
ATOM 2136 N N . LEU A 1 286 ? 12.656 16.5 19.797 1 97.94 286 LEU A N 1
ATOM 2137 C CA . LEU A 1 286 ? 11.984 16.938 18.578 1 97.94 286 LEU A CA 1
ATOM 2138 C C . LEU A 1 286 ? 12.031 18.469 18.453 1 97.94 286 LEU A C 1
ATOM 2140 O O . LEU A 1 286 ? 11.273 19.172 19.125 1 97.94 286 LEU A O 1
ATOM 2144 N N . LYS A 1 287 ? 12.867 18.891 17.625 1 97.62 287 LYS A N 1
ATOM 2145 C CA . LYS A 1 287 ? 13.078 20.328 17.453 1 97.62 287 LYS A CA 1
ATOM 2146 C C . LYS A 1 287 ? 12.25 20.875 16.281 1 97.62 287 LYS A C 1
ATOM 2148 O O . LYS A 1 287 ? 12.445 20.469 15.141 1 97.62 287 LYS A O 1
ATOM 2153 N N . VAL A 1 288 ? 11.375 21.719 16.625 1 96.75 288 VAL A N 1
ATOM 2154 C CA . VAL A 1 288 ? 10.523 22.359 15.625 1 96.75 288 VAL A CA 1
ATOM 2155 C C . VAL A 1 288 ? 11.086 23.734 15.281 1 96.75 288 VAL A C 1
ATOM 2157 O O . VAL A 1 288 ? 11.211 24.594 16.141 1 96.75 288 VAL A O 1
ATOM 2160 N N . ARG A 1 289 ? 11.398 23.906 14.078 1 93.88 289 ARG A N 1
ATOM 2161 C CA . ARG A 1 289 ? 11.953 25.172 13.609 1 93.88 289 ARG A CA 1
ATOM 2162 C C . ARG A 1 289 ? 10.867 26.031 12.961 1 93.88 289 ARG A C 1
ATOM 2164 O O . ARG A 1 289 ? 10.172 25.578 12.047 1 93.88 289 ARG A O 1
ATOM 2171 N N . ILE A 1 290 ? 10.688 27.172 13.508 1 95.38 290 ILE A N 1
ATOM 2172 C CA . ILE A 1 290 ? 9.82 28.156 12.859 1 95.38 290 ILE A CA 1
ATOM 2173 C C . ILE A 1 290 ? 10.641 29.016 11.898 1 95.38 290 ILE A C 1
ATOM 2175 O O . ILE A 1 290 ? 11.438 29.844 12.32 1 95.38 290 ILE A O 1
ATOM 2179 N N . GLY A 1 291 ? 10.492 28.828 10.617 1 92.69 291 GLY A N 1
ATOM 2180 C CA . GLY A 1 291 ? 11.336 29.453 9.602 1 92.69 291 GLY A CA 1
ATOM 2181 C C . GLY A 1 291 ? 10.867 30.828 9.195 1 92.69 291 GLY A C 1
ATOM 2182 O O . GLY A 1 291 ? 11.648 31.641 8.695 1 92.69 291 GLY A O 1
ATOM 2183 N N . ALA A 1 292 ? 9.602 31.062 9.336 1 95.44 292 ALA A N 1
ATOM 2184 C CA . ALA A 1 292 ? 9.055 32.375 8.953 1 95.44 292 ALA A CA 1
ATOM 2185 C C . ALA A 1 292 ? 7.77 32.656 9.711 1 95.44 292 ALA A C 1
ATOM 2187 O O . ALA A 1 292 ? 7.012 31.75 10.047 1 95.44 292 ALA A O 1
ATOM 2188 N N . GLU A 1 293 ? 7.57 33.906 9.992 1 97.81 293 GLU A N 1
ATOM 2189 C CA . GLU A 1 293 ? 6.344 34.406 10.586 1 97.81 293 GLU A CA 1
ATOM 2190 C C . GLU A 1 293 ? 5.805 35.594 9.789 1 97.81 293 GLU A C 1
ATOM 2192 O O . GLU A 1 293 ? 6.57 36.469 9.352 1 97.81 293 GLU A O 1
ATOM 2197 N N . PHE A 1 294 ? 4.574 35.594 9.508 1 98.31 294 PHE A N 1
ATOM 2198 C CA . PHE A 1 294 ? 3.885 36.688 8.828 1 98.31 294 PHE A CA 1
ATOM 2199 C C . PHE A 1 294 ? 2.666 37.156 9.625 1 98.31 294 PHE A C 1
ATOM 2201 O O . PHE A 1 294 ? 2.01 36.344 10.281 1 98.31 294 PHE A O 1
ATOM 2208 N N . PRO A 1 295 ? 2.4 38.469 9.578 1 98.56 295 PRO A N 1
ATOM 2209 C CA . PRO A 1 295 ? 1.079 38.844 10.078 1 98.56 295 PRO A CA 1
ATOM 2210 C C . PRO A 1 295 ? -0.06 38.219 9.273 1 98.56 295 PRO A C 1
ATOM 2212 O O . PRO A 1 295 ? 0.11 37.938 8.086 1 98.56 295 PRO A O 1
ATOM 2215 N N . LEU A 1 296 ? -1.199 38.031 9.898 1 98.56 296 LEU A N 1
ATOM 2216 C CA . LEU A 1 296 ? -2.369 37.406 9.273 1 98.56 296 LEU A CA 1
ATOM 2217 C C . LEU A 1 296 ? -2.676 38.062 7.934 1 98.56 296 LEU A C 1
ATOM 2219 O O . LEU A 1 296 ? -2.961 37.375 6.949 1 98.56 296 LEU A O 1
ATOM 2223 N N . GLU A 1 297 ? -2.564 39.406 7.836 1 98.06 297 GLU A N 1
ATOM 2224 C CA . GLU A 1 297 ? -2.936 40.156 6.645 1 98.06 297 GLU A CA 1
ATOM 2225 C C . GLU A 1 297 ? -1.979 39.875 5.492 1 98.06 297 GLU A C 1
ATOM 2227 O O . GLU A 1 297 ? -2.262 40.25 4.344 1 98.06 297 GLU A O 1
ATOM 2232 N N . ASN A 1 298 ? -0.827 39.25 5.805 1 98.44 298 ASN A N 1
ATOM 2233 C CA . ASN A 1 298 ? 0.156 38.938 4.781 1 98.44 298 ASN A CA 1
ATOM 2234 C C . ASN A 1 298 ? 0.108 37.438 4.418 1 98.44 298 ASN A C 1
ATOM 2236 O O . ASN A 1 298 ? 1.138 36.844 4.105 1 98.44 298 ASN A O 1
ATOM 2240 N N . ALA A 1 299 ? -1.074 36.812 4.559 1 98.62 299 ALA A N 1
ATOM 2241 C CA . ALA A 1 299 ? -1.251 35.406 4.227 1 98.62 299 ALA A CA 1
ATOM 2242 C C . ALA A 1 299 ? -0.812 35.125 2.793 1 98.62 299 ALA A C 1
ATOM 2244 O O . ALA A 1 299 ? -0.267 34.062 2.506 1 98.62 299 ALA A O 1
ATOM 2245 N N . ARG A 1 300 ? -1.062 36.062 1.886 1 98.25 300 ARG A N 1
ATOM 2246 C CA . ARG A 1 300 ? -0.634 35.906 0.5 1 98.25 300 ARG A CA 1
ATOM 2247 C C . ARG A 1 300 ? 0.875 35.688 0.414 1 98.25 300 ARG A C 1
ATOM 2249 O O . ARG A 1 300 ? 1.341 34.781 -0.256 1 98.25 300 ARG A O 1
ATOM 2256 N N . GLU A 1 301 ? 1.61 36.5 1.069 1 97.75 301 GLU A N 1
ATOM 2257 C CA . GLU A 1 301 ? 3.066 36.406 1.076 1 97.75 301 GLU A CA 1
ATOM 2258 C C . GLU A 1 301 ? 3.529 35.062 1.673 1 97.75 301 GLU A C 1
ATOM 2260 O O . GLU A 1 301 ? 4.508 34.469 1.206 1 97.75 301 GLU A O 1
ATOM 2265 N N . ALA A 1 302 ? 2.84 34.688 2.711 1 97.81 302 ALA A N 1
ATOM 2266 C CA . ALA A 1 302 ? 3.172 33.406 3.336 1 97.81 302 ALA A CA 1
ATOM 2267 C C . ALA A 1 302 ? 3.021 32.25 2.346 1 97.81 302 ALA A C 1
ATOM 2269 O O . ALA A 1 302 ? 3.896 31.391 2.252 1 97.81 302 ALA A O 1
ATOM 2270 N N . HIS A 1 303 ? 1.893 32.219 1.597 1 98.06 303 HIS A N 1
ATOM 2271 C CA . HIS A 1 303 ? 1.664 31.172 0.602 1 98.06 303 HIS A CA 1
ATOM 2272 C C . HIS A 1 303 ? 2.713 31.234 -0.504 1 98.06 303 HIS A C 1
ATOM 2274 O O . HIS A 1 303 ? 3.209 30.188 -0.944 1 98.06 303 HIS A O 1
ATOM 2280 N N . GLU A 1 304 ? 3.074 32.438 -0.98 1 97.44 304 GLU A N 1
ATOM 2281 C CA . GLU A 1 304 ? 4.094 32.594 -2.012 1 97.44 304 GLU A CA 1
ATOM 2282 C C . GLU A 1 304 ? 5.449 32.094 -1.539 1 97.44 304 GLU A C 1
ATOM 2284 O O . GLU A 1 304 ? 6.16 31.422 -2.293 1 97.44 304 GLU A O 1
ATOM 2289 N N . ALA A 1 305 ? 5.734 32.406 -0.328 1 94.94 305 ALA A N 1
ATOM 2290 C CA . ALA A 1 305 ? 7 31.953 0.237 1 94.94 305 ALA A CA 1
ATOM 2291 C C . ALA A 1 305 ? 7.039 30.438 0.342 1 94.94 305 ALA A C 1
ATOM 2293 O O . ALA A 1 305 ? 8.047 29.812 -0.002 1 94.94 305 ALA A O 1
ATOM 2294 N N . LEU A 1 306 ? 5.941 29.859 0.826 1 93.88 306 LEU A N 1
ATOM 2295 C CA . LEU A 1 306 ? 5.848 28.406 0.993 1 93.88 306 LEU A CA 1
ATOM 2296 C C . LEU A 1 306 ? 5.938 27.703 -0.354 1 93.88 306 LEU A C 1
ATOM 2298 O O . LEU A 1 306 ? 6.777 26.812 -0.539 1 93.88 306 LEU A O 1
ATOM 2302 N N . GLU A 1 307 ? 5.16 28.094 -1.343 1 93.44 307 GLU A N 1
ATOM 2303 C CA . GLU A 1 307 ? 5.066 27.438 -2.641 1 93.44 307 GLU A CA 1
ATOM 2304 C C . GLU A 1 307 ? 6.309 27.688 -3.486 1 93.44 307 GLU A C 1
ATOM 2306 O O . GLU A 1 307 ? 6.621 26.922 -4.398 1 93.44 307 GLU A O 1
ATOM 2311 N N . GLY A 1 308 ? 6.938 28.844 -3.154 1 90.19 308 GLY A N 1
ATOM 2312 C CA . GLY A 1 308 ? 8.164 29.172 -3.855 1 90.19 308 GLY A CA 1
ATOM 2313 C C . GLY A 1 308 ? 9.383 28.453 -3.307 1 90.19 308 GLY A C 1
ATOM 2314 O O . GLY A 1 308 ? 10.5 28.641 -3.795 1 90.19 308 GLY A O 1
ATOM 2315 N N . ARG A 1 309 ? 9.242 27.672 -2.271 1 83.06 309 ARG A N 1
ATOM 2316 C CA . ARG A 1 309 ? 10.289 26.875 -1.632 1 83.06 309 ARG A CA 1
ATOM 2317 C C . ARG A 1 309 ? 11.375 27.781 -1.052 1 83.06 309 ARG A C 1
ATOM 2319 O O . ARG A 1 309 ? 12.562 27.469 -1.141 1 83.06 309 ARG A O 1
ATOM 2326 N N . ARG A 1 310 ? 10.898 28.812 -0.626 1 84.12 310 ARG A N 1
ATOM 2327 C CA . ARG A 1 310 ? 11.836 29.781 -0.065 1 84.12 310 ARG A CA 1
ATOM 2328 C C . ARG A 1 310 ? 11.883 29.688 1.456 1 84.12 310 ARG A C 1
ATOM 2330 O O . ARG A 1 310 ? 12.523 30.5 2.117 1 84.12 310 ARG A O 1
ATOM 2337 N N . THR A 1 311 ? 11.211 28.844 1.968 1 85 311 THR A N 1
ATOM 2338 C CA . THR A 1 311 ? 11.148 28.719 3.418 1 85 311 THR A CA 1
ATOM 2339 C C . THR A 1 311 ? 11.781 27.406 3.871 1 85 311 THR A C 1
ATOM 2341 O O . THR A 1 311 ? 11.961 26.484 3.066 1 85 311 THR A O 1
ATOM 2344 N N . THR A 1 312 ? 12.273 27.438 5.078 1 88.44 312 THR A N 1
ATOM 2345 C CA . THR A 1 312 ? 12.695 26.25 5.812 1 88.44 312 THR A CA 1
ATOM 2346 C C . THR A 1 312 ? 11.938 26.125 7.133 1 88.44 312 THR A C 1
ATOM 2348 O O . THR A 1 312 ? 11.586 27.141 7.746 1 88.44 312 THR A O 1
ATOM 2351 N N . GLY A 1 313 ? 11.633 24.922 7.484 1 91.25 313 GLY A N 1
ATOM 2352 C CA . GLY A 1 313 ? 10.875 24.734 8.711 1 91.25 313 GLY A CA 1
ATOM 2353 C C . GLY A 1 313 ? 9.414 25.141 8.578 1 91.25 313 GLY A C 1
ATOM 2354 O O . GLY A 1 313 ? 8.836 25.031 7.492 1 91.25 313 GLY A O 1
ATOM 2355 N N . LYS A 1 314 ? 8.781 25.516 9.625 1 95.75 314 LYS A N 1
ATOM 2356 C CA . LYS A 1 314 ? 7.359 25.828 9.672 1 95.75 314 LYS A CA 1
ATOM 2357 C C . LYS A 1 314 ? 7.117 27.312 9.422 1 95.75 314 LYS A C 1
ATOM 2359 O O . LYS A 1 314 ? 7.902 28.156 9.859 1 95.75 314 LYS A O 1
ATOM 2364 N N . VAL A 1 315 ? 6.062 27.656 8.695 1 96.56 315 VAL A N 1
ATOM 2365 C CA . VAL A 1 315 ? 5.602 29.031 8.484 1 96.56 315 VAL A CA 1
ATOM 2366 C C . VAL A 1 315 ? 4.367 29.297 9.344 1 96.56 315 VAL A C 1
ATOM 2368 O O . VAL A 1 315 ? 3.465 28.469 9.422 1 96.56 315 VAL A O 1
ATOM 2371 N N . LEU A 1 316 ? 4.348 30.422 10.023 1 98.44 316 LEU A N 1
ATOM 2372 C CA . LEU A 1 316 ? 3.225 30.797 10.875 1 98.44 316 LEU A CA 1
ATOM 2373 C C . LEU A 1 316 ? 2.59 32.094 10.414 1 98.44 316 LEU A C 1
ATOM 2375 O O . LEU A 1 316 ? 3.275 32.969 9.867 1 98.44 316 LEU A O 1
ATOM 2379 N N . LEU A 1 317 ? 1.308 32.188 10.562 1 98.69 317 LEU A N 1
ATOM 2380 C CA . LEU A 1 317 ? 0.594 33.469 10.562 1 98.69 317 LEU A CA 1
ATOM 2381 C C . LEU A 1 317 ? 0.288 33.906 11.984 1 98.69 317 LEU A C 1
ATOM 2383 O O . LEU A 1 317 ? -0.119 33.125 12.82 1 98.69 317 LEU A O 1
ATOM 2387 N N . LEU A 1 318 ? 0.503 35.156 12.266 1 98.5 318 LEU A N 1
ATOM 2388 C CA . LEU A 1 318 ? 0.185 35.75 13.57 1 98.5 318 LEU A CA 1
ATOM 2389 C C . LEU A 1 318 ? -1.011 36.688 13.461 1 98.5 318 LEU A C 1
ATOM 2391 O O . LEU A 1 318 ? -0.938 37.719 12.789 1 98.5 318 LEU A O 1
ATOM 2395 N N . PRO A 1 319 ? -2.131 36.312 14.125 1 97.19 319 PRO A N 1
ATOM 2396 C CA . PRO A 1 319 ? -3.352 37.125 14.008 1 97.19 319 PRO A CA 1
ATOM 2397 C C . PRO A 1 319 ? -3.205 38.5 14.609 1 97.19 319 PRO A C 1
ATOM 2399 O O . PRO A 1 319 ? -2.389 38.719 15.516 1 97.19 319 PRO A O 1
ATOM 2402 N N . MET B 1 1 ? 10.523 -34.406 -28.219 1 97.56 1 MET B N 1
ATOM 2403 C CA . MET B 1 1 ? 9.469 -34.312 -27.219 1 97.56 1 MET B CA 1
ATOM 2404 C C . MET B 1 1 ? 8.344 -33.406 -27.688 1 97.56 1 MET B C 1
ATOM 2406 O O . MET B 1 1 ? 8.57 -32.5 -28.516 1 97.56 1 MET B O 1
ATOM 2410 N N . ARG B 1 2 ? 7.156 -33.656 -27.172 1 98.19 2 ARG B N 1
ATOM 2411 C CA . ARG B 1 2 ? 6.02 -32.781 -27.453 1 98.19 2 ARG B CA 1
ATOM 2412 C C . ARG B 1 2 ? 6.035 -31.547 -26.562 1 98.19 2 ARG B C 1
ATOM 2414 O O . ARG B 1 2 ? 6.363 -31.641 -25.375 1 98.19 2 ARG B O 1
ATOM 2421 N N . ALA B 1 3 ? 5.719 -30.422 -27.125 1 98.69 3 ALA B N 1
ATOM 2422 C CA . ALA B 1 3 ? 5.633 -29.156 -26.391 1 98.69 3 ALA B CA 1
ATOM 2423 C C . ALA B 1 3 ? 4.621 -28.219 -27.016 1 98.69 3 ALA B C 1
ATOM 2425 O O . ALA B 1 3 ? 4.332 -28.312 -28.219 1 98.69 3 ALA B O 1
ATOM 2426 N N . ILE B 1 4 ? 4.023 -27.391 -26.266 1 98.81 4 ILE B N 1
ATOM 2427 C CA . ILE B 1 4 ? 3.111 -26.375 -26.766 1 98.81 4 ILE B CA 1
ATOM 2428 C C . ILE B 1 4 ? 3.869 -25.062 -26.984 1 98.81 4 ILE B C 1
ATOM 2430 O O . ILE B 1 4 ? 4.344 -24.453 -26.031 1 98.81 4 ILE B O 1
ATOM 2434 N N . ARG B 1 5 ? 3.893 -24.562 -28.156 1 98.56 5 ARG B N 1
ATOM 2435 C CA . ARG B 1 5 ? 4.699 -23.406 -28.562 1 98.56 5 ARG B CA 1
ATOM 2436 C C . ARG B 1 5 ? 3.814 -22.219 -28.922 1 98.56 5 ARG B C 1
ATOM 2438 O O . 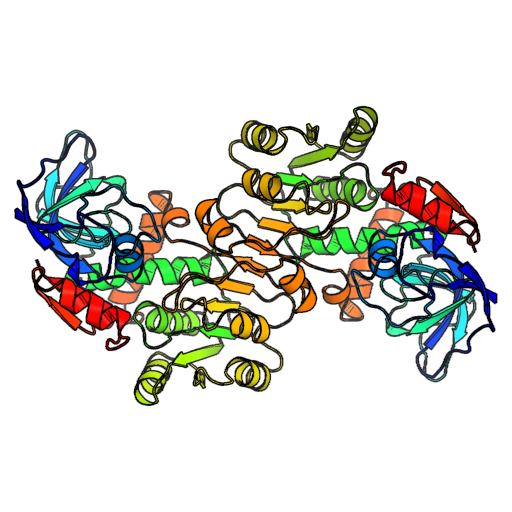ARG B 1 5 ? 2.719 -22.391 -29.453 1 98.56 5 ARG B O 1
ATOM 2445 N N . VAL B 1 6 ? 4.258 -21.047 -28.594 1 98.38 6 VAL B N 1
ATOM 2446 C CA . VAL B 1 6 ? 3.65 -19.781 -29 1 98.38 6 VAL B CA 1
ATOM 2447 C C . VAL B 1 6 ? 4.609 -19.016 -29.906 1 98.38 6 VAL B C 1
ATOM 2449 O O . VAL B 1 6 ? 5.691 -18.625 -29.484 1 98.38 6 VAL B O 1
ATOM 2452 N N . HIS B 1 7 ? 4.246 -18.781 -31.125 1 98.19 7 HIS B N 1
ATOM 2453 C CA . HIS B 1 7 ? 5.086 -18.094 -32.094 1 98.19 7 HIS B CA 1
ATOM 2454 C C . HIS B 1 7 ? 4.68 -16.625 -32.25 1 98.19 7 HIS B C 1
ATOM 2456 O O . HIS B 1 7 ? 5.484 -15.797 -32.656 1 98.19 7 HIS B O 1
ATOM 2462 N N . GLU B 1 8 ? 3.445 -16.375 -31.969 1 97.69 8 GLU B N 1
ATOM 2463 C CA . GLU B 1 8 ? 2.857 -15.039 -31.969 1 97.69 8 GLU B CA 1
ATOM 2464 C C . GLU B 1 8 ? 1.789 -14.906 -30.875 1 97.69 8 GLU B C 1
ATOM 2466 O O . GLU B 1 8 ? 1.02 -15.844 -30.641 1 97.69 8 GLU B O 1
ATOM 2471 N N . VAL B 1 9 ? 1.847 -13.773 -30.25 1 97.5 9 VAL B N 1
ATOM 2472 C CA . VAL B 1 9 ? 0.893 -13.57 -29.156 1 97.5 9 VAL B CA 1
ATOM 2473 C C . VAL B 1 9 ? -0.529 -13.562 -29.719 1 97.5 9 VAL B C 1
ATOM 2475 O O . VAL B 1 9 ? -0.747 -13.203 -30.875 1 97.5 9 VAL B O 1
ATOM 2478 N N . GLY B 1 10 ? -1.498 -13.938 -28.938 1 97.19 10 GLY B N 1
ATOM 2479 C CA . GLY B 1 10 ? -2.887 -13.992 -29.375 1 97.19 10 GLY B CA 1
ATOM 2480 C C . GLY B 1 10 ? -3.77 -14.789 -28.438 1 97.19 10 GLY B C 1
ATOM 2481 O O . GLY B 1 10 ? -3.453 -14.945 -27.25 1 97.19 10 GLY B O 1
ATOM 2482 N N . GLY B 1 11 ? -4.938 -15.172 -28.953 1 97.19 11 GLY B N 1
ATOM 2483 C CA . GLY B 1 11 ? -5.859 -16.016 -28.203 1 97.19 11 GLY B CA 1
ATOM 2484 C C . GLY B 1 11 ? -5.406 -17.453 -28.109 1 97.19 11 GLY B C 1
ATOM 2485 O O . GLY B 1 11 ? -4.258 -17.781 -28.422 1 97.19 11 GLY B O 1
ATOM 2486 N N . PRO B 1 12 ? -6.258 -18.344 -27.578 1 97.88 12 PRO B N 1
ATOM 2487 C CA . PRO B 1 12 ? -5.887 -19.75 -27.406 1 97.88 12 PRO B CA 1
ATOM 2488 C C . PRO B 1 12 ? -5.492 -20.422 -28.719 1 97.88 12 PRO B C 1
ATOM 2490 O O . PRO B 1 12 ? -4.785 -21.438 -28.703 1 97.88 12 PRO B O 1
ATOM 2493 N N . GLU B 1 13 ? -5.906 -19.875 -29.828 1 97 13 GLU B N 1
ATOM 2494 C CA . GLU B 1 13 ? -5.656 -20.469 -31.141 1 97 13 GLU B CA 1
ATOM 2495 C C . GLU B 1 13 ? -4.172 -20.422 -31.484 1 97 13 GLU B C 1
ATOM 2497 O O . GLU B 1 13 ? -3.723 -21.141 -32.406 1 97 13 GLU B O 1
ATOM 2502 N N . VAL B 1 14 ? -3.387 -19.641 -30.797 1 98.19 14 VAL B N 1
ATOM 2503 C CA . VAL B 1 14 ? -1.982 -19.484 -31.172 1 98.19 14 VAL B CA 1
ATOM 2504 C C . VAL B 1 14 ? -1.162 -20.625 -30.578 1 98.19 14 VAL B C 1
ATOM 2506 O O . VAL B 1 14 ? 0.024 -20.781 -30.875 1 98.19 14 VAL B O 1
ATOM 2509 N N . LEU B 1 15 ? -1.763 -21.438 -29.641 1 98.5 15 LEU B N 1
ATOM 2510 C CA . LEU B 1 15 ? -1.072 -22.562 -29.031 1 98.5 15 LEU B CA 1
ATOM 2511 C C . LEU B 1 15 ? -0.878 -23.688 -30.047 1 98.5 15 LEU B C 1
ATOM 2513 O O . LEU B 1 15 ? -1.851 -24.203 -30.609 1 98.5 15 LEU B O 1
ATOM 2517 N N . ARG B 1 16 ? 0.404 -24.062 -30.219 1 97.94 16 ARG B N 1
ATOM 2518 C CA . ARG B 1 16 ? 0.722 -25.078 -31.234 1 97.94 16 ARG B CA 1
ATOM 2519 C C . ARG B 1 16 ? 1.509 -26.234 -30.625 1 97.94 16 ARG B C 1
ATOM 2521 O O . ARG B 1 16 ? 2.512 -26.016 -29.938 1 97.94 16 ARG B O 1
ATOM 2528 N N . LEU B 1 17 ? 1.049 -27.438 -30.891 1 98.38 17 LEU B N 1
ATOM 2529 C CA . LEU B 1 17 ? 1.813 -28.625 -30.516 1 98.38 17 LEU B CA 1
ATOM 2530 C C . LEU B 1 17 ? 2.965 -28.859 -31.5 1 98.38 17 LEU B C 1
ATOM 2532 O O . LEU B 1 17 ? 2.754 -28.922 -32.719 1 98.38 17 LEU B O 1
ATOM 2536 N N . GLU B 1 18 ? 4.105 -28.938 -30.984 1 98.44 18 GLU B N 1
ATOM 2537 C CA . GLU B 1 18 ? 5.281 -29.172 -31.828 1 98.44 18 GLU B CA 1
ATOM 2538 C C . GLU B 1 18 ? 6.18 -30.25 -31.234 1 98.44 18 GLU B C 1
ATOM 2540 O O . GLU B 1 18 ? 6.102 -30.531 -30.031 1 98.44 18 GLU B O 1
ATOM 2545 N N . GLU B 1 19 ? 6.93 -30.844 -32.094 1 98.31 19 GLU B N 1
ATOM 2546 C CA . GLU B 1 19 ? 7.977 -31.766 -31.688 1 98.31 19 GLU B CA 1
ATOM 2547 C C . GLU B 1 19 ? 9.328 -31.062 -31.594 1 98.31 19 GLU B C 1
ATOM 2549 O O . GLU B 1 19 ? 9.781 -30.469 -32.562 1 98.31 19 GLU B O 1
ATOM 2554 N N . LEU B 1 20 ? 9.891 -31.141 -30.391 1 98.06 20 LEU B N 1
ATOM 2555 C CA . LEU B 1 20 ? 11.188 -30.531 -30.141 1 98.06 20 LEU B CA 1
ATOM 2556 C C . LEU B 1 20 ? 12.18 -31.562 -29.625 1 98.06 20 LEU B C 1
ATOM 2558 O O . LEU B 1 20 ? 11.781 -32.625 -29.094 1 98.06 20 LEU B O 1
ATOM 2562 N N . PRO B 1 21 ? 13.477 -31.328 -29.859 1 98.06 21 PRO B N 1
ATOM 2563 C CA . PRO B 1 21 ? 14.445 -32.188 -29.188 1 98.06 21 PRO B CA 1
ATOM 2564 C C . PRO B 1 21 ? 14.352 -32.094 -27.656 1 98.06 21 PRO B C 1
ATOM 2566 O O . PRO B 1 21 ? 14.039 -31.031 -27.125 1 98.06 21 PRO B O 1
ATOM 2569 N N . VAL B 1 22 ? 14.594 -33.188 -26.969 1 98.44 22 VAL B N 1
ATOM 2570 C CA . VAL B 1 22 ? 14.695 -33.156 -25.516 1 98.44 22 VAL B CA 1
ATOM 2571 C C . VAL B 1 22 ? 15.922 -32.344 -25.094 1 98.44 22 VAL B C 1
ATOM 2573 O O . VAL B 1 22 ? 17.031 -32.594 -25.562 1 98.44 22 VAL B O 1
ATOM 2576 N N . PRO B 1 23 ? 15.758 -31.359 -24.281 1 97.94 23 PRO B N 1
ATOM 2577 C CA . PRO B 1 23 ? 16.922 -30.547 -23.906 1 97.94 23 PRO B CA 1
ATOM 2578 C C . PRO B 1 23 ? 17.859 -31.281 -22.953 1 97.94 23 PRO B C 1
ATOM 2580 O O . PRO B 1 23 ? 17.469 -32.25 -22.297 1 97.94 23 PRO B O 1
ATOM 2583 N N . GLU B 1 24 ? 19.062 -30.875 -22.953 1 98.12 24 GLU B N 1
ATOM 2584 C CA . GLU B 1 24 ? 20.078 -31.359 -22.031 1 98.12 24 GLU B CA 1
ATOM 2585 C C . GLU B 1 24 ? 20.344 -30.359 -20.922 1 98.12 24 GLU B C 1
ATOM 2587 O O . GLU B 1 24 ? 20.5 -29.156 -21.172 1 98.12 24 GLU B O 1
ATOM 2592 N N . PRO B 1 25 ? 20.391 -30.797 -19.688 1 98.44 25 PRO B N 1
ATOM 2593 C CA . PRO B 1 25 ? 20.672 -29.844 -18.609 1 98.44 25 PRO B CA 1
ATOM 2594 C C . PRO B 1 25 ? 22.125 -29.391 -18.578 1 98.44 25 PRO B C 1
ATOM 2596 O O . PRO B 1 25 ? 23.031 -30.203 -18.766 1 98.44 25 PRO B O 1
ATOM 2599 N N . GLY B 1 26 ? 22.328 -28.094 -18.5 1 98.31 26 GLY B N 1
ATOM 2600 C CA . GLY B 1 26 ? 23.656 -27.547 -18.266 1 98.31 26 GLY B CA 1
ATOM 2601 C C . GLY B 1 26 ? 24.047 -27.531 -16.812 1 98.31 26 GLY B C 1
ATOM 2602 O O . GLY B 1 26 ? 23.359 -28.125 -15.969 1 98.31 26 GLY B O 1
ATOM 2603 N N . PRO B 1 27 ? 25.266 -26.922 -16.531 1 98.25 27 PRO B N 1
ATOM 2604 C CA . PRO B 1 27 ? 25.672 -26.797 -15.125 1 98.25 27 PRO B CA 1
ATOM 2605 C C . PRO B 1 27 ? 24.609 -26.156 -14.242 1 98.25 27 PRO B C 1
ATOM 2607 O O . PRO B 1 27 ? 24.047 -25.109 -14.602 1 98.25 27 PRO B O 1
ATOM 2610 N N . GLY B 1 28 ? 24.297 -26.844 -13.094 1 98.19 28 GLY B N 1
ATOM 2611 C CA . GLY B 1 28 ? 23.328 -26.312 -12.141 1 98.19 28 GLY B CA 1
ATOM 2612 C C . GLY B 1 28 ? 21.891 -26.547 -12.547 1 98.19 28 GLY B C 1
ATOM 2613 O O . GLY B 1 28 ? 20.969 -26.078 -11.891 1 98.19 28 GLY B O 1
ATOM 2614 N N . GLU B 1 29 ? 21.688 -27.328 -13.578 1 98.62 29 GLU B N 1
ATOM 2615 C CA . GLU B 1 29 ? 20.344 -27.547 -14.109 1 98.62 29 GLU B CA 1
ATOM 2616 C C . GLU B 1 29 ? 19.938 -29.016 -14.023 1 98.62 29 GLU B C 1
ATOM 2618 O O . GLU B 1 29 ? 20.797 -29.891 -13.836 1 98.62 29 GLU B O 1
ATOM 2623 N N . VAL B 1 30 ? 18.656 -29.281 -14.102 1 98.75 30 VAL B N 1
ATOM 2624 C CA . VAL B 1 30 ? 18.094 -30.625 -13.992 1 98.75 30 VAL B CA 1
ATOM 2625 C C . VAL B 1 30 ? 17.047 -30.828 -15.078 1 98.75 30 VAL B C 1
ATOM 2627 O O . VAL B 1 30 ? 16.219 -29.953 -15.32 1 98.75 30 VAL B O 1
ATOM 2630 N N . LEU B 1 31 ? 17.156 -31.906 -15.742 1 98.88 31 LEU B N 1
ATOM 2631 C CA . LEU B 1 31 ? 16.078 -32.312 -16.656 1 98.88 31 LEU B CA 1
ATOM 2632 C C . LEU B 1 31 ? 14.992 -33.062 -15.922 1 98.88 31 LEU B C 1
ATOM 2634 O O . LEU B 1 31 ? 15.258 -34.062 -15.266 1 98.88 31 LEU B O 1
ATOM 2638 N N . VAL B 1 32 ? 13.844 -32.594 -16.016 1 98.88 32 VAL B N 1
ATOM 2639 C CA . VAL B 1 32 ? 12.703 -33.219 -15.336 1 98.88 32 VAL B CA 1
ATOM 2640 C C . VAL B 1 32 ? 11.734 -33.781 -16.375 1 98.88 32 VAL B C 1
ATOM 2642 O O . VAL B 1 32 ? 11.352 -33.094 -17.312 1 98.88 32 VAL B O 1
ATOM 2645 N N . ARG B 1 33 ? 11.391 -35.031 -16.266 1 98.88 33 ARG B N 1
ATOM 2646 C CA . ARG B 1 33 ? 10.266 -35.594 -17 1 98.88 33 ARG B CA 1
ATOM 2647 C C . ARG B 1 33 ? 8.938 -35.281 -16.312 1 98.88 33 ARG B C 1
ATOM 2649 O O . ARG B 1 33 ? 8.672 -35.719 -15.203 1 98.88 33 ARG B O 1
ATOM 2656 N N . LEU B 1 34 ? 8.125 -34.5 -16.984 1 98.81 34 LEU B N 1
ATOM 2657 C CA . LEU B 1 34 ? 6.934 -33.969 -16.359 1 98.81 34 LEU B CA 1
ATOM 2658 C C . LEU B 1 34 ? 5.812 -35 -16.312 1 98.81 34 LEU B C 1
ATOM 2660 O O . LEU B 1 34 ? 5.598 -35.719 -17.297 1 98.81 34 LEU B O 1
ATOM 2664 N N . LEU B 1 35 ? 5.172 -35.062 -15.211 1 98.69 35 LEU B N 1
ATOM 2665 C CA . LEU B 1 35 ? 4.047 -35.969 -15.023 1 98.69 35 LEU B CA 1
ATOM 2666 C C . LEU B 1 35 ? 2.729 -35.188 -15.008 1 98.69 35 LEU B C 1
ATOM 2668 O O . LEU B 1 35 ? 1.688 -35.75 -15.398 1 98.69 35 LEU B O 1
ATOM 2672 N N . ALA B 1 36 ? 2.709 -34.031 -14.539 1 98.75 36 ALA B N 1
ATOM 2673 C CA . ALA B 1 36 ? 1.557 -33.125 -14.484 1 98.75 36 ALA B CA 1
ATOM 2674 C C . ALA B 1 36 ? 1.993 -31.672 -14.562 1 98.75 36 ALA B C 1
ATOM 2676 O O . ALA B 1 36 ? 3.053 -31.312 -14.047 1 98.75 36 ALA B O 1
ATOM 2677 N N . ILE B 1 37 ? 1.242 -30.859 -15.258 1 98.81 37 ILE B N 1
ATOM 2678 C CA . ILE B 1 37 ? 1.545 -29.453 -15.5 1 98.81 37 ILE B CA 1
ATOM 2679 C C . ILE B 1 37 ? 0.367 -28.578 -15.055 1 98.81 37 ILE B C 1
ATOM 2681 O O . ILE B 1 37 ? -0.777 -28.844 -15.438 1 98.81 37 ILE B O 1
ATOM 2685 N N . GLY B 1 38 ? 0.656 -27.609 -14.234 1 98.12 38 GLY B N 1
ATOM 2686 C CA . GLY B 1 38 ? -0.4 -26.703 -13.844 1 98.12 38 GLY B CA 1
ATOM 2687 C C . GLY B 1 38 ? -0.693 -25.641 -14.883 1 98.12 38 GLY B C 1
ATOM 2688 O O . GLY B 1 38 ? 0.226 -25.094 -15.508 1 98.12 38 GLY B O 1
ATOM 2689 N N . VAL B 1 39 ? -1.964 -25.391 -15.148 1 97.88 39 VAL B N 1
ATOM 2690 C CA . VAL B 1 39 ? -2.404 -24.297 -16 1 97.88 39 VAL B CA 1
ATOM 2691 C C . VAL B 1 39 ? -2.816 -23.109 -15.141 1 97.88 39 VAL B C 1
ATOM 2693 O O . VAL B 1 39 ? -3.656 -23.234 -14.25 1 97.88 39 VAL B O 1
ATOM 2696 N N . ASN B 1 40 ? -2.203 -21.938 -15.367 1 95.69 40 ASN B N 1
ATOM 2697 C CA . ASN B 1 40 ? -2.449 -20.734 -14.578 1 95.69 40 ASN B CA 1
ATOM 2698 C C . ASN B 1 40 ? -2.848 -19.562 -15.461 1 95.69 40 ASN B C 1
ATOM 2700 O O . ASN B 1 40 ? -2.527 -19.531 -16.656 1 95.69 40 ASN B O 1
ATOM 2704 N N . PHE B 1 41 ? -3.506 -18.609 -14.891 1 94.31 41 PHE B N 1
ATOM 2705 C CA . PHE B 1 41 ? -3.873 -17.422 -15.648 1 94.31 41 PHE B CA 1
ATOM 2706 C C . PHE B 1 41 ? -2.633 -16.703 -16.172 1 94.31 41 PHE B C 1
ATOM 2708 O O . PHE B 1 41 ? -2.662 -16.094 -17.25 1 94.31 41 PHE B O 1
ATOM 2715 N N . ILE B 1 42 ? -1.584 -16.719 -15.422 1 94.94 42 ILE B N 1
ATOM 2716 C CA . ILE B 1 42 ? -0.361 -16.062 -15.867 1 94.94 42 ILE B CA 1
ATOM 2717 C C . ILE B 1 42 ? 0.076 -16.641 -17.219 1 94.94 42 ILE B C 1
ATOM 2719 O O . ILE B 1 42 ? 0.673 -15.938 -18.031 1 94.94 42 ILE B O 1
ATOM 2723 N N . ASP B 1 43 ? -0.203 -17.891 -17.5 1 97.5 43 ASP B N 1
ATOM 2724 C CA . ASP B 1 43 ? 0.071 -18.484 -18.812 1 97.5 43 ASP B CA 1
ATOM 2725 C C . ASP B 1 43 ? -0.697 -17.75 -19.906 1 97.5 43 ASP B C 1
ATOM 2727 O O . ASP B 1 43 ? -0.153 -17.484 -20.984 1 97.5 43 ASP B O 1
ATOM 2731 N N . THR B 1 44 ? -1.92 -17.453 -19.609 1 96.94 44 THR B N 1
ATOM 2732 C CA . THR B 1 44 ? -2.742 -16.734 -20.594 1 96.94 44 THR B CA 1
ATOM 2733 C C . THR B 1 44 ? -2.223 -15.312 -20.797 1 96.94 44 THR B C 1
ATOM 2735 O O . THR B 1 44 ? -2.289 -14.781 -21.906 1 96.94 44 THR B O 1
ATOM 2738 N N . TYR B 1 45 ? -1.755 -14.688 -19.703 1 95.75 45 TYR B N 1
ATOM 2739 C CA . TYR B 1 45 ? -1.196 -13.344 -19.812 1 95.75 45 TYR B CA 1
ATOM 2740 C C . TYR B 1 45 ? 0.025 -13.344 -20.719 1 95.75 45 TYR B C 1
ATOM 2742 O O . TYR B 1 45 ? 0.181 -12.445 -21.562 1 95.75 45 TYR B O 1
ATOM 2750 N N . LYS B 1 46 ? 0.855 -14.297 -20.562 1 96.5 46 LYS B N 1
ATOM 2751 C CA . LYS B 1 46 ? 2.039 -14.414 -21.406 1 96.5 46 LYS B CA 1
ATOM 2752 C C . LYS B 1 46 ? 1.656 -14.711 -22.859 1 96.5 46 LYS B C 1
ATOM 2754 O O . LYS B 1 46 ? 2.195 -14.109 -23.781 1 96.5 46 LYS B O 1
ATOM 2759 N N . ARG B 1 47 ? 0.738 -15.57 -23.031 1 97.81 47 ARG B N 1
ATOM 2760 C CA . ARG B 1 47 ? 0.257 -15.914 -24.359 1 97.81 47 ARG B CA 1
ATOM 2761 C C . ARG B 1 47 ? -0.301 -14.688 -25.078 1 97.81 47 ARG B C 1
ATOM 2763 O O . ARG B 1 47 ? -0.064 -14.5 -26.281 1 97.81 47 ARG B O 1
ATOM 2770 N N . LYS B 1 48 ? -0.96 -13.844 -24.312 1 96.56 48 LYS B N 1
ATOM 2771 C CA . LYS B 1 48 ? -1.613 -12.656 -24.859 1 96.56 48 LYS B CA 1
ATOM 2772 C C . LYS B 1 48 ? -0.623 -11.508 -25.016 1 96.56 48 LYS B C 1
ATOM 2774 O O . LYS B 1 48 ? -0.941 -10.484 -25.625 1 96.56 48 LYS B O 1
ATOM 2779 N N . GLY B 1 49 ? 0.538 -11.602 -24.422 1 94.81 49 GLY B N 1
ATOM 2780 C CA . GLY B 1 49 ? 1.549 -10.562 -24.531 1 94.81 49 GLY B CA 1
ATOM 2781 C C . GLY B 1 49 ? 1.458 -9.531 -23.438 1 94.81 49 GLY B C 1
ATOM 2782 O O . GLY B 1 49 ? 2.18 -8.531 -23.453 1 94.81 49 GLY B O 1
ATOM 2783 N N . LEU B 1 50 ? 0.59 -9.773 -22.469 1 90.62 50 LEU B N 1
ATOM 2784 C CA . LEU B 1 50 ? 0.49 -8.859 -21.344 1 90.62 50 LEU B CA 1
ATOM 2785 C C . LEU B 1 50 ? 1.75 -8.914 -20.484 1 90.62 50 LEU B C 1
ATOM 2787 O O . LEU B 1 50 ? 2.111 -7.922 -19.844 1 90.62 50 LEU B O 1
ATOM 2791 N N . TYR B 1 51 ? 2.371 -10.023 -20.328 1 92.44 51 TYR B N 1
ATOM 2792 C CA . TYR B 1 51 ? 3.715 -10.234 -19.797 1 92.44 51 TYR B CA 1
ATOM 2793 C C . TYR B 1 51 ? 4.676 -10.648 -20.906 1 92.44 51 TYR B C 1
ATOM 2795 O O . TYR B 1 51 ? 4.707 -11.82 -21.312 1 92.44 51 TYR B O 1
ATOM 2803 N N . PRO B 1 52 ? 5.387 -9.773 -21.438 1 91.62 52 PRO B N 1
ATOM 2804 C CA . PRO B 1 52 ? 6.164 -10.039 -22.656 1 91.62 52 PRO B CA 1
ATOM 2805 C C . PRO B 1 52 ? 7.195 -11.148 -22.469 1 91.62 52 PRO B C 1
ATOM 2807 O O . PRO B 1 52 ? 7.922 -11.156 -21.469 1 91.62 52 PRO B O 1
ATOM 2810 N N . VAL B 1 53 ? 7.184 -12.094 -23.328 1 94.38 53 VAL B N 1
ATOM 2811 C CA . VAL B 1 53 ? 8.148 -13.188 -23.469 1 94.38 53 VAL B CA 1
ATOM 2812 C C . VAL B 1 53 ? 8.617 -13.273 -24.922 1 94.38 53 VAL B C 1
ATOM 2814 O O . VAL B 1 53 ? 7.805 -13.25 -25.844 1 94.38 53 VAL B O 1
ATOM 2817 N N . PRO B 1 54 ? 9.883 -13.344 -25.172 1 96.06 54 PRO B N 1
ATOM 2818 C CA . PRO B 1 54 ? 10.359 -13.445 -26.562 1 96.06 54 PRO B CA 1
ATOM 2819 C C . PRO B 1 54 ? 9.852 -14.703 -27.266 1 96.06 54 PRO B C 1
ATOM 2821 O O . PRO B 1 54 ? 10.031 -15.812 -26.75 1 96.06 54 PRO B O 1
ATOM 2824 N N . ALA B 1 55 ? 9.305 -14.594 -28.453 1 96.19 55 ALA B N 1
ATOM 2825 C CA . ALA B 1 55 ? 8.781 -15.711 -29.234 1 96.19 55 ALA B CA 1
ATOM 2826 C C . ALA B 1 55 ? 9.852 -16.266 -30.188 1 96.19 55 ALA B C 1
ATOM 2828 O O . ALA B 1 55 ? 10.742 -15.531 -30.609 1 96.19 55 ALA B O 1
ATOM 2829 N N . PRO B 1 56 ? 9.789 -17.469 -30.547 1 97.56 56 PRO B N 1
ATOM 2830 C CA . PRO B 1 56 ? 8.836 -18.453 -30.031 1 97.56 56 PRO B CA 1
ATOM 2831 C C . PRO B 1 56 ? 9.195 -18.953 -28.641 1 97.56 56 PRO B C 1
ATOM 2833 O O . PRO B 1 56 ? 10.367 -18.953 -28.266 1 97.56 56 PRO B O 1
ATOM 2836 N N . PHE B 1 57 ? 8.234 -19.312 -27.859 1 97.81 57 PHE B N 1
ATOM 2837 C CA . PHE B 1 57 ? 8.508 -19.844 -26.531 1 97.81 57 PHE B CA 1
ATOM 2838 C C . PHE B 1 57 ? 7.539 -20.969 -26.188 1 97.81 57 PHE B C 1
ATOM 2840 O O . PHE B 1 57 ? 6.484 -21.094 -26.812 1 97.81 57 PHE B O 1
ATOM 2847 N N . THR B 1 58 ? 8.016 -21.891 -25.297 1 98.5 58 THR B N 1
ATOM 2848 C CA . THR B 1 58 ? 7.148 -22.922 -24.703 1 98.5 58 THR B CA 1
ATOM 2849 C C . THR B 1 58 ? 6.422 -22.359 -23.484 1 98.5 58 THR B C 1
ATOM 2851 O O . THR B 1 58 ? 7.039 -21.766 -22.594 1 98.5 58 THR B O 1
ATOM 2854 N N . LEU B 1 59 ? 5.141 -22.562 -23.391 1 98 59 LEU B N 1
ATOM 2855 C CA . LEU B 1 59 ? 4.309 -21.969 -22.359 1 98 59 LEU B CA 1
ATOM 2856 C C . LEU B 1 59 ? 4.344 -22.828 -21.094 1 98 59 LEU B C 1
ATOM 2858 O O . LEU B 1 59 ? 4.863 -23.938 -21.094 1 98 59 LEU B O 1
ATOM 2862 N N . GLY B 1 60 ? 3.836 -22.203 -20.016 1 98.25 60 GLY B N 1
ATOM 2863 C CA . GLY B 1 60 ? 3.676 -22.906 -18.75 1 98.25 60 GLY B CA 1
ATOM 2864 C C . GLY B 1 60 ? 4.785 -22.609 -17.75 1 98.25 60 GLY B C 1
ATOM 2865 O O . GLY B 1 60 ? 5.953 -22.516 -18.141 1 98.25 60 GLY B O 1
ATOM 2866 N N . GLU B 1 61 ? 4.434 -22.578 -16.406 1 97.94 61 GLU B N 1
ATOM 2867 C CA . GLU B 1 61 ? 5.461 -22.219 -15.445 1 97.94 61 GLU B CA 1
ATOM 2868 C C . GLU B 1 61 ? 5.402 -23.094 -14.203 1 97.94 61 GLU B C 1
ATOM 2870 O O . GLU B 1 61 ? 6.074 -22.828 -13.203 1 97.94 61 GLU B O 1
ATOM 2875 N N . GLU B 1 62 ? 4.594 -24.125 -14.25 1 98.44 62 GLU B N 1
ATOM 2876 C CA . GLU B 1 62 ? 4.395 -24.984 -13.094 1 98.44 62 GLU B CA 1
ATOM 2877 C C . GLU B 1 62 ? 4.293 -26.453 -13.516 1 98.44 62 GLU B C 1
ATOM 2879 O O . GLU B 1 62 ? 3.66 -26.766 -14.516 1 98.44 62 GLU B O 1
ATOM 2884 N N . GLY B 1 63 ? 4.898 -27.266 -12.648 1 98.69 63 GLY B N 1
ATOM 2885 C CA . GLY B 1 63 ? 4.773 -28.688 -12.93 1 98.69 63 GLY B CA 1
ATOM 2886 C C . GLY B 1 63 ? 5.383 -29.562 -11.852 1 98.69 63 GLY B C 1
ATOM 2887 O O . GLY B 1 63 ? 5.984 -29.047 -10.898 1 98.69 63 GLY B O 1
ATOM 2888 N N . ALA B 1 64 ? 5.121 -30.844 -11.961 1 98.75 64 ALA B N 1
ATOM 2889 C CA . ALA B 1 64 ? 5.719 -31.891 -11.141 1 98.75 64 ALA B CA 1
ATOM 2890 C C . ALA B 1 64 ? 6.125 -33.094 -11.992 1 98.75 64 ALA B C 1
ATOM 2892 O O . ALA B 1 64 ? 5.48 -33.406 -13 1 98.75 64 ALA B O 1
ATOM 2893 N N . GLY B 1 65 ? 7.184 -33.688 -11.586 1 98.56 65 GLY B N 1
ATOM 2894 C CA . GLY B 1 65 ? 7.684 -34.812 -12.352 1 98.56 65 GLY B CA 1
ATOM 2895 C C . GLY B 1 65 ? 8.828 -35.531 -11.672 1 98.56 65 GLY B C 1
ATOM 2896 O O . GLY B 1 65 ? 8.906 -35.594 -10.438 1 98.56 65 GLY B O 1
ATOM 2897 N N . VAL B 1 66 ? 9.586 -36.219 -12.562 1 98.62 66 VAL B N 1
ATOM 2898 C CA . VAL B 1 66 ? 10.703 -37.031 -12.086 1 98.62 66 VAL B CA 1
ATOM 2899 C C . VAL B 1 66 ? 12 -36.531 -12.727 1 98.62 66 VAL B C 1
ATOM 2901 O O . VAL B 1 66 ? 12.047 -36.281 -13.93 1 98.62 66 VAL B O 1
ATOM 2904 N N . VAL B 1 67 ? 13.023 -36.438 -11.875 1 98.75 67 VAL B N 1
ATOM 2905 C CA . VAL B 1 67 ? 14.336 -36.062 -12.383 1 98.75 67 VAL B CA 1
ATOM 2906 C C . VAL B 1 67 ? 14.859 -37.125 -13.336 1 98.75 67 VAL B C 1
ATOM 2908 O O . VAL B 1 67 ? 14.93 -38.312 -12.969 1 98.75 67 VAL B O 1
ATOM 2911 N N . GLU B 1 68 ? 15.133 -36.719 -14.531 1 98.62 68 GLU B N 1
ATOM 2912 C CA . GLU B 1 68 ? 15.656 -37.625 -15.547 1 98.62 68 GLU B CA 1
ATOM 2913 C C . GLU B 1 68 ? 17.188 -37.562 -15.594 1 98.62 68 GLU B C 1
ATOM 2915 O O . GLU B 1 68 ? 17.844 -38.594 -15.719 1 98.62 68 GLU B O 1
ATOM 2920 N N . LYS B 1 69 ? 17.719 -36.375 -15.594 1 98.44 69 LYS B N 1
ATOM 2921 C CA . LYS B 1 69 ? 19.156 -36.094 -15.68 1 98.44 69 LYS B CA 1
ATOM 2922 C C . LYS B 1 69 ? 19.547 -34.875 -14.844 1 98.44 69 LYS B C 1
ATOM 2924 O O . LYS B 1 69 ? 18.719 -34 -14.641 1 98.44 69 LYS B O 1
ATOM 2929 N N . VAL B 1 70 ? 20.781 -34.906 -14.328 1 98.44 70 VAL B N 1
ATOM 2930 C CA . VAL B 1 70 ? 21.297 -33.781 -13.578 1 98.44 70 VAL B CA 1
ATOM 2931 C C . VAL B 1 70 ? 22.562 -33.25 -14.258 1 98.44 70 VAL B C 1
ATOM 2933 O O . VAL B 1 70 ? 23.375 -34 -14.766 1 98.44 70 VAL B O 1
ATOM 2936 N N . GLY B 1 71 ? 22.641 -31.953 -14.359 1 98.06 71 GLY B N 1
ATOM 2937 C CA . GLY B 1 71 ? 23.828 -31.328 -14.922 1 98.06 71 GLY B CA 1
ATOM 2938 C C . GLY B 1 71 ? 24.984 -31.25 -13.938 1 98.06 71 GLY B C 1
ATOM 2939 O O . GLY B 1 71 ? 24.859 -31.688 -12.797 1 98.06 71 GLY B O 1
ATOM 2940 N N . GLU B 1 72 ? 26.094 -30.719 -14.43 1 97.38 72 GLU B N 1
ATOM 2941 C CA . GLU B 1 72 ? 27.312 -30.594 -13.633 1 97.38 72 GLU B CA 1
ATOM 2942 C C . GLU B 1 72 ? 27.094 -29.734 -12.398 1 97.38 72 GLU B C 1
ATOM 2944 O O . GLU B 1 72 ? 26.422 -28.703 -12.477 1 97.38 72 GLU B O 1
ATOM 2949 N N . GLY B 1 73 ? 27.547 -30.188 -11.266 1 96.88 73 GLY B N 1
ATOM 2950 C CA . GLY B 1 73 ? 27.578 -29.375 -10.062 1 96.88 73 GLY B CA 1
ATOM 2951 C C . GLY B 1 73 ? 26.297 -29.469 -9.25 1 96.88 73 GLY B C 1
ATOM 2952 O O . GLY B 1 73 ? 26.203 -28.875 -8.164 1 96.88 73 GLY B O 1
ATOM 2953 N N . VAL B 1 74 ? 25.281 -30.109 -9.789 1 97.31 74 VAL B N 1
ATOM 2954 C CA . VAL B 1 74 ? 24.031 -30.25 -9.055 1 97.31 74 VAL B CA 1
ATOM 2955 C C . VAL B 1 74 ? 24.234 -31.219 -7.895 1 97.31 74 VAL B C 1
ATOM 2957 O O . VAL B 1 74 ? 24.75 -32.312 -8.086 1 97.31 74 VAL B O 1
ATOM 2960 N N . VAL B 1 75 ? 23.875 -30.734 -6.707 1 93.62 75 VAL B N 1
ATOM 2961 C CA . VAL B 1 75 ? 23.984 -31.578 -5.512 1 93.62 75 VAL B CA 1
ATOM 2962 C C . VAL B 1 75 ? 22.609 -31.719 -4.855 1 93.62 75 VAL B C 1
ATOM 2964 O O . VAL B 1 75 ? 21.766 -30.828 -4.973 1 93.62 75 VAL B O 1
ATOM 2967 N N . GLY B 1 76 ? 22.312 -32.875 -4.242 1 92.56 76 GLY B N 1
ATOM 2968 C CA . GLY B 1 76 ? 21.094 -33.062 -3.457 1 92.56 76 GLY B CA 1
ATOM 2969 C C . GLY B 1 76 ? 19.906 -33.5 -4.285 1 92.56 76 GLY B C 1
ATOM 2970 O O . GLY B 1 76 ? 18.797 -33.625 -3.77 1 92.56 76 GLY B O 1
ATOM 2971 N N . VAL B 1 77 ? 20.062 -33.625 -5.598 1 96.12 77 VAL B N 1
ATOM 2972 C CA . VAL B 1 77 ? 19.031 -34.094 -6.52 1 96.12 77 VAL B CA 1
ATOM 2973 C C . VAL B 1 77 ? 19.609 -35.156 -7.434 1 96.12 77 VAL B C 1
ATOM 2975 O O . VAL B 1 77 ? 20.734 -35.031 -7.902 1 96.12 77 VAL B O 1
ATOM 2978 N N . ARG B 1 78 ? 18.922 -36.25 -7.621 1 96.94 78 ARG B N 1
ATOM 2979 C CA . ARG B 1 78 ? 19.391 -37.312 -8.484 1 96.94 78 ARG B CA 1
ATOM 2980 C C . ARG B 1 78 ? 18.266 -37.844 -9.367 1 96.94 78 ARG B C 1
ATOM 2982 O O . ARG B 1 78 ? 17.094 -37.688 -9.047 1 96.94 78 ARG B O 1
ATOM 2989 N N . PRO B 1 79 ? 18.641 -38.531 -10.422 1 98.31 79 PRO B N 1
ATOM 2990 C CA . PRO B 1 79 ? 17.625 -39.156 -11.258 1 98.31 79 PRO B CA 1
ATOM 2991 C C . PRO B 1 79 ? 16.703 -40.062 -10.461 1 98.31 79 PRO B C 1
ATOM 2993 O O . PRO B 1 79 ? 17.156 -40.812 -9.594 1 98.31 79 PRO B O 1
ATOM 2996 N N . GLY B 1 80 ? 15.453 -39.938 -10.711 1 98 80 GLY B N 1
ATOM 2997 C CA . GLY B 1 80 ? 14.477 -40.75 -9.992 1 98 80 GLY B CA 1
ATOM 2998 C C . GLY B 1 80 ? 13.742 -39.969 -8.922 1 98 80 GLY B C 1
ATOM 2999 O O . GLY B 1 80 ? 12.664 -40.375 -8.477 1 98 80 GLY B O 1
ATOM 3000 N N . ASP B 1 81 ? 14.312 -38.844 -8.492 1 98.06 81 ASP B N 1
ATOM 3001 C CA . ASP B 1 81 ? 13.664 -38.031 -7.48 1 98.06 81 ASP B CA 1
ATOM 3002 C C . ASP B 1 81 ? 12.391 -37.375 -8.016 1 98.06 81 ASP B C 1
ATOM 3004 O O . ASP B 1 81 ? 12.352 -36.938 -9.164 1 98.06 81 ASP B O 1
ATOM 3008 N N . ARG B 1 82 ? 11.32 -37.312 -7.199 1 98.44 82 ARG B N 1
ATOM 3009 C CA . ARG B 1 82 ? 10.109 -36.562 -7.531 1 98.44 82 ARG B CA 1
ATOM 3010 C C . ARG B 1 82 ? 10.25 -35.094 -7.145 1 98.44 82 ARG B C 1
ATOM 3012 O O . ARG B 1 82 ? 10.609 -34.781 -6.012 1 98.44 82 ARG B O 1
ATOM 3019 N N . VAL B 1 83 ? 10 -34.25 -8.078 1 98.69 83 VAL B N 1
ATOM 3020 C CA . VAL B 1 83 ? 10.195 -32.812 -7.852 1 98.69 83 VAL B CA 1
ATOM 3021 C C . VAL B 1 83 ? 9.031 -32.031 -8.445 1 98.69 83 VAL B C 1
ATOM 3023 O O . VAL B 1 83 ? 8.289 -32.562 -9.289 1 98.69 83 VAL B O 1
ATOM 3026 N N . ALA B 1 84 ? 8.82 -30.891 -7.961 1 98.75 84 ALA B N 1
ATOM 3027 C CA . ALA B 1 84 ? 7.883 -29.906 -8.484 1 98.75 84 ALA B CA 1
ATOM 3028 C C . ALA B 1 84 ? 8.539 -28.531 -8.602 1 98.75 84 ALA B C 1
ATOM 3030 O O . ALA B 1 84 ? 9.641 -28.328 -8.109 1 98.75 84 ALA B O 1
ATOM 3031 N N . PHE B 1 85 ? 7.984 -27.672 -9.359 1 98.69 85 PHE B N 1
ATOM 3032 C CA . PHE B 1 85 ? 8.484 -26.312 -9.508 1 98.69 85 PHE B CA 1
ATOM 3033 C C . PHE B 1 85 ? 7.348 -25.359 -9.836 1 98.69 85 PHE B C 1
ATOM 3035 O O . PHE B 1 85 ? 6.281 -25.781 -10.289 1 98.69 85 PHE B O 1
ATOM 3042 N N . ALA B 1 86 ? 7.535 -24.109 -9.539 1 98.31 86 ALA B N 1
ATOM 3043 C CA . ALA B 1 86 ? 6.707 -22.969 -9.938 1 98.31 86 ALA B CA 1
ATOM 3044 C C . ALA B 1 86 ? 7.566 -21.797 -10.398 1 98.31 86 ALA B C 1
ATOM 3046 O O . ALA B 1 86 ? 8.695 -21.625 -9.945 1 98.31 86 ALA B O 1
ATOM 3047 N N . ASN B 1 87 ? 7.09 -21.047 -11.289 1 96.75 87 ASN B N 1
ATOM 3048 C CA . ASN B 1 87 ? 7.77 -19.875 -11.844 1 96.75 87 ASN B CA 1
ATOM 3049 C C . ASN B 1 87 ? 8.984 -20.266 -12.672 1 96.75 87 ASN B C 1
ATOM 3051 O O . ASN B 1 87 ? 10.039 -19.641 -12.57 1 96.75 87 ASN B O 1
ATOM 3055 N N . VAL B 1 88 ? 8.906 -21.344 -13.391 1 97.56 88 VAL B N 1
ATOM 3056 C CA . VAL B 1 88 ? 9.898 -21.734 -14.383 1 97.56 88 VAL B CA 1
ATOM 3057 C C . VAL B 1 88 ? 9.234 -21.891 -15.742 1 97.56 88 VAL B C 1
ATOM 3059 O O . VAL B 1 88 ? 8.367 -22.75 -15.922 1 97.56 88 VAL B O 1
ATOM 3062 N N . GLN B 1 89 ? 9.609 -21.141 -16.688 1 97.19 89 GLN B N 1
ATOM 3063 C CA . GLN B 1 89 ? 8.969 -21.078 -18 1 97.19 89 GLN B CA 1
ATOM 3064 C C . GLN B 1 89 ? 9.234 -22.344 -18.812 1 97.19 89 GLN B C 1
ATOM 3066 O O . GLN B 1 89 ? 10.352 -22.859 -18.797 1 97.19 89 GLN B O 1
ATOM 3071 N N . GLY B 1 90 ? 8.211 -22.828 -19.484 1 98.25 90 GLY B N 1
ATOM 3072 C CA . GLY B 1 90 ? 8.414 -23.891 -20.469 1 98.25 90 GLY B CA 1
ATOM 3073 C C . GLY B 1 90 ? 7.793 -25.203 -20.062 1 98.25 90 GLY B C 1
ATOM 3074 O O . GLY B 1 90 ? 8.117 -26.25 -20.625 1 98.25 90 GLY B O 1
ATOM 3075 N N . ALA B 1 91 ? 6.887 -25.203 -19.188 1 98.62 91 ALA B N 1
ATOM 3076 C CA . ALA B 1 91 ? 6.395 -26.422 -18.562 1 98.62 91 ALA B CA 1
ATOM 3077 C C . ALA B 1 91 ? 5.438 -27.156 -19.484 1 98.62 91 ALA B C 1
ATOM 3079 O O . ALA B 1 91 ? 5.176 -28.359 -19.297 1 98.62 91 ALA B O 1
ATOM 3080 N N . TYR B 1 92 ? 4.797 -26.453 -20.422 1 98.81 92 TYR B N 1
ATOM 3081 C CA . TYR B 1 92 ? 3.883 -27.125 -21.344 1 98.81 92 TYR B CA 1
ATOM 3082 C C . TYR B 1 92 ? 4.645 -28.047 -22.281 1 98.81 92 TYR B C 1
ATOM 3084 O O . TYR B 1 92 ? 4.625 -27.859 -23.5 1 98.81 92 TYR B O 1
ATOM 3092 N N . ALA B 1 93 ? 5.289 -29.109 -21.766 1 98.81 93 ALA B N 1
ATOM 3093 C CA . ALA B 1 93 ? 6.141 -30.047 -22.5 1 98.81 93 ALA B CA 1
ATOM 3094 C C . ALA B 1 93 ? 6.277 -31.359 -21.75 1 98.81 93 ALA B C 1
ATOM 3096 O O . ALA B 1 93 ? 5.816 -31.484 -20.609 1 98.81 93 ALA B O 1
ATOM 3097 N N . GLU B 1 94 ? 6.836 -32.344 -22.406 1 98.88 94 GLU B N 1
ATOM 3098 C CA . GLU B 1 94 ? 7.066 -33.625 -21.766 1 98.88 94 GLU B CA 1
ATOM 3099 C C . GLU B 1 94 ? 8.266 -33.562 -20.828 1 98.88 94 GLU B C 1
ATOM 3101 O O . GLU B 1 94 ? 8.32 -34.312 -19.844 1 98.88 94 GLU B O 1
ATOM 3106 N N . TYR B 1 95 ? 9.25 -32.75 -21.188 1 98.81 95 TYR B N 1
ATOM 3107 C CA . TYR B 1 95 ? 10.461 -32.531 -20.406 1 98.81 95 TYR B CA 1
ATOM 3108 C C . TYR B 1 95 ? 10.773 -31.047 -20.25 1 98.81 95 TYR B C 1
ATOM 3110 O O . TYR B 1 95 ? 10.469 -30.25 -21.141 1 98.81 95 TYR B O 1
ATOM 3118 N N . LEU B 1 96 ? 11.383 -30.641 -19.219 1 98.81 96 LEU B N 1
ATOM 3119 C CA . LEU B 1 96 ? 11.812 -29.266 -18.984 1 98.81 96 LEU B CA 1
ATOM 3120 C C . LEU B 1 96 ? 13.117 -29.234 -18.203 1 98.81 96 LEU B C 1
ATOM 3122 O O . LEU B 1 96 ? 13.289 -29.984 -17.234 1 98.81 96 LEU B O 1
ATOM 3126 N N . VAL B 1 97 ? 14.008 -28.469 -18.656 1 98.81 97 VAL B N 1
ATOM 3127 C CA . VAL B 1 97 ? 15.195 -28.172 -17.875 1 98.81 97 VAL B CA 1
ATOM 3128 C C . VAL B 1 97 ? 14.875 -27.094 -16.828 1 98.81 97 VAL B C 1
ATOM 3130 O O . VAL B 1 97 ? 14.367 -26.031 -17.172 1 98.81 97 VAL B O 1
ATOM 3133 N N . VAL B 1 98 ? 15.109 -27.406 -15.562 1 98.69 98 VAL B N 1
ATOM 3134 C CA . VAL B 1 98 ? 14.812 -26.516 -14.445 1 98.69 98 VAL B CA 1
ATOM 3135 C C . VAL B 1 98 ? 16.094 -26.234 -13.664 1 98.69 98 VAL B C 1
ATOM 3137 O O . VAL B 1 98 ? 16.859 -27.156 -13.359 1 98.69 98 VAL B O 1
ATOM 3140 N N . PRO B 1 99 ? 16.438 -24.938 -13.383 1 98.31 99 PRO B N 1
ATOM 3141 C CA . PRO B 1 99 ? 17.531 -24.719 -12.422 1 98.31 99 PRO B CA 1
ATOM 3142 C C . PRO B 1 99 ? 17.312 -25.484 -11.109 1 98.31 99 PRO B C 1
ATOM 3144 O O . PRO B 1 99 ? 16.219 -25.453 -10.539 1 98.31 99 PRO B O 1
ATOM 3147 N N . ALA B 1 100 ? 18.359 -26.109 -10.68 1 98.12 100 ALA B N 1
ATOM 3148 C CA . ALA B 1 100 ? 18.266 -26.938 -9.484 1 98.12 100 ALA B CA 1
ATOM 3149 C C . ALA B 1 100 ? 17.734 -26.141 -8.297 1 98.12 100 ALA B C 1
ATOM 3151 O O . ALA B 1 100 ? 16.984 -26.656 -7.477 1 98.12 100 ALA B O 1
ATOM 3152 N N . GLU B 1 101 ? 18.047 -24.875 -8.258 1 97.19 101 GLU B N 1
ATOM 3153 C CA . GLU B 1 101 ? 17.703 -24.016 -7.133 1 97.19 101 GLU B CA 1
ATOM 3154 C C . GLU B 1 101 ? 16.219 -23.688 -7.129 1 97.19 101 GLU B C 1
ATOM 3156 O O . GLU B 1 101 ? 15.688 -23.156 -6.141 1 97.19 101 GLU B O 1
ATOM 3161 N N . ARG B 1 102 ? 15.5 -24 -8.172 1 98.19 102 ARG B N 1
ATOM 3162 C CA . ARG B 1 102 ? 14.078 -23.703 -8.281 1 98.19 102 ARG B CA 1
ATOM 3163 C C . ARG B 1 102 ? 13.234 -24.953 -8.039 1 98.19 102 ARG B C 1
ATOM 3165 O O . ARG B 1 102 ? 12 -24.891 -8 1 98.19 102 ARG B O 1
ATOM 3172 N N . LEU B 1 103 ? 13.867 -26.078 -7.852 1 98.44 103 LEU B N 1
ATOM 3173 C CA . LEU B 1 103 ? 13.148 -27.328 -7.633 1 98.44 103 LEU B CA 1
ATOM 3174 C C . LEU B 1 103 ? 12.688 -27.438 -6.184 1 98.44 103 LEU B C 1
ATOM 3176 O O . LEU B 1 103 ? 13.406 -27.047 -5.266 1 98.44 103 LEU B O 1
ATOM 3180 N N . VAL B 1 104 ? 11.539 -28 -6.02 1 98.56 104 VAL B N 1
ATOM 3181 C CA . VAL B 1 104 ? 10.977 -28.344 -4.715 1 98.56 104 VAL B CA 1
ATOM 3182 C C . VAL B 1 104 ? 10.805 -29.844 -4.605 1 98.56 104 VAL B C 1
ATOM 3184 O O . VAL B 1 104 ? 10.133 -30.469 -5.441 1 98.56 104 VAL B O 1
ATOM 3187 N N . PRO B 1 105 ? 11.438 -30.453 -3.643 1 97.81 105 PRO B N 1
ATOM 3188 C CA . PRO B 1 105 ? 11.195 -31.891 -3.48 1 97.81 105 PRO B CA 1
ATOM 3189 C C . PRO B 1 105 ? 9.742 -32.219 -3.168 1 97.81 105 PRO B C 1
ATOM 3191 O O . PRO B 1 105 ? 9.109 -31.531 -2.354 1 97.81 105 PRO B O 1
ATOM 3194 N N . VAL B 1 106 ? 9.195 -33.188 -3.803 1 97.75 106 VAL B N 1
ATOM 3195 C CA . VAL B 1 106 ? 7.84 -33.625 -3.52 1 97.75 106 VAL B CA 1
ATOM 3196 C C . VAL B 1 106 ? 7.867 -34.688 -2.4 1 97.75 106 VAL B C 1
ATOM 3198 O O . VAL B 1 106 ? 8.586 -35.688 -2.488 1 97.75 106 VAL B O 1
ATOM 3201 N N . PRO B 1 107 ? 7.137 -34.438 -1.376 1 96.44 107 PRO B N 1
ATOM 3202 C CA . PRO B 1 107 ? 7.117 -35.406 -0.273 1 96.44 107 PRO B CA 1
ATOM 3203 C C . PRO B 1 107 ? 6.676 -36.812 -0.715 1 96.44 107 PRO B C 1
ATOM 3205 O O . PRO B 1 107 ? 5.852 -36.938 -1.627 1 96.44 107 PRO B O 1
ATOM 3208 N N . GLU B 1 108 ? 7.203 -37.75 0.034 1 92.81 108 GLU B N 1
ATOM 3209 C CA . GLU B 1 108 ? 6.812 -39.156 -0.23 1 92.81 108 GLU B CA 1
ATOM 3210 C C . GLU B 1 108 ? 5.309 -39.344 -0.069 1 92.81 108 GLU B C 1
ATOM 3212 O O . GLU B 1 108 ? 4.707 -38.812 0.871 1 92.81 108 GLU B O 1
ATOM 3217 N N . GLY B 1 109 ? 4.77 -39.969 -0.995 1 90.69 109 GLY B N 1
ATOM 3218 C CA . GLY B 1 109 ? 3.359 -40.281 -0.885 1 90.69 109 GLY B CA 1
ATOM 3219 C C . GLY B 1 109 ? 2.447 -39.25 -1.523 1 90.69 109 GLY B C 1
ATOM 3220 O O . GLY B 1 109 ? 1.262 -39.531 -1.742 1 90.69 109 GLY B O 1
ATOM 3221 N N . LEU B 1 110 ? 2.971 -38.094 -1.78 1 94.81 110 LEU B N 1
ATOM 3222 C CA . LEU B 1 110 ? 2.127 -37.094 -2.404 1 94.81 110 LEU B CA 1
ATOM 3223 C C . LEU B 1 110 ? 1.994 -37.344 -3.902 1 94.81 110 LEU B C 1
ATOM 3225 O O . LEU B 1 110 ? 2.998 -37.469 -4.605 1 94.81 110 LEU B O 1
ATOM 3229 N N . ASP B 1 111 ? 0.805 -37.406 -4.379 1 95.44 111 ASP B N 1
ATOM 3230 C CA . ASP B 1 111 ? 0.504 -37.562 -5.797 1 95.44 111 ASP B CA 1
ATOM 3231 C C . ASP B 1 111 ? 1.105 -36.438 -6.621 1 95.44 111 ASP B C 1
ATOM 3233 O O . ASP B 1 111 ? 0.954 -35.25 -6.277 1 95.44 111 ASP B O 1
ATOM 3237 N N . PRO B 1 112 ? 1.826 -36.75 -7.676 1 94.94 112 PRO B N 1
ATOM 3238 C CA . PRO B 1 112 ? 2.42 -35.719 -8.516 1 94.94 112 PRO B CA 1
ATOM 3239 C C . PRO B 1 112 ? 1.381 -34.75 -9.062 1 94.94 112 PRO B C 1
ATOM 3241 O O . PRO B 1 112 ? 1.683 -33.562 -9.266 1 94.94 112 PRO B O 1
ATOM 3244 N N . LYS B 1 113 ? 0.211 -35.25 -9.367 1 96.94 113 LYS B N 1
ATOM 3245 C CA . LYS B 1 113 ? -0.85 -34.375 -9.828 1 96.94 113 LYS B CA 1
ATOM 3246 C C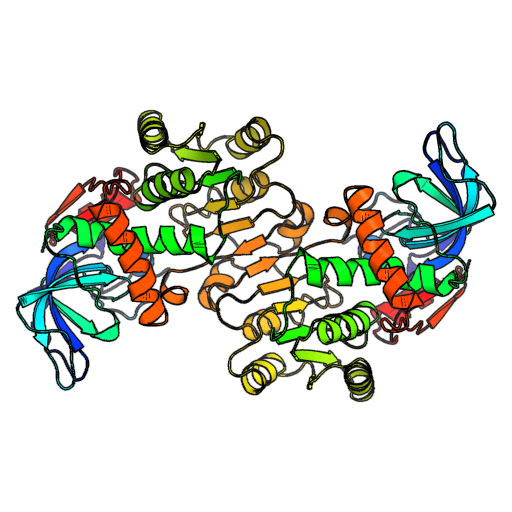 . LYS B 1 113 ? -1.191 -33.344 -8.758 1 96.94 113 LYS B C 1
ATOM 3248 O O . LYS B 1 113 ? -1.352 -32.156 -9.07 1 96.94 113 LYS B O 1
ATOM 3253 N N . LEU B 1 114 ? -1.234 -33.75 -7.551 1 97.12 114 LEU B N 1
ATOM 3254 C CA . LEU B 1 114 ? -1.535 -32.844 -6.457 1 97.12 114 LEU B CA 1
ATOM 3255 C C . LEU B 1 114 ? -0.374 -31.875 -6.215 1 97.12 114 LEU B C 1
ATOM 3257 O O . LEU B 1 114 ? -0.585 -30.703 -5.91 1 97.12 114 LEU B O 1
ATOM 3261 N N . ALA B 1 115 ? 0.826 -32.406 -6.344 1 97.62 115 ALA B N 1
ATOM 3262 C CA . ALA B 1 115 ? 2.002 -31.562 -6.184 1 97.62 115 ALA B CA 1
ATOM 3263 C C . ALA B 1 115 ? 2.002 -30.422 -7.207 1 97.62 115 ALA B C 1
ATOM 3265 O O . ALA B 1 115 ? 2.209 -29.266 -6.852 1 97.62 115 ALA B O 1
ATOM 3266 N N . ALA B 1 116 ? 1.715 -30.75 -8.469 1 97.75 116 ALA B N 1
ATOM 3267 C CA . ALA B 1 116 ? 1.667 -29.75 -9.539 1 97.75 116 ALA B CA 1
ATOM 3268 C C . ALA B 1 116 ? 0.513 -28.781 -9.328 1 97.75 116 ALA B C 1
ATOM 3270 O O . ALA B 1 116 ? 0.635 -27.594 -9.633 1 97.75 116 ALA B O 1
ATOM 3271 N N . ALA B 1 117 ? -0.576 -29.328 -8.812 1 97.44 117 ALA B N 1
ATOM 3272 C CA . ALA B 1 117 ? -1.782 -28.531 -8.648 1 97.44 117 ALA B CA 1
ATOM 3273 C C . ALA B 1 117 ? -1.632 -27.547 -7.48 1 97.44 117 ALA B C 1
ATOM 3275 O O . ALA B 1 117 ? -2.229 -26.469 -7.488 1 97.44 117 ALA B O 1
ATOM 3276 N N . ALA B 1 118 ? -0.795 -27.859 -6.535 1 97.38 118 ALA B N 1
ATOM 3277 C CA . ALA B 1 118 ? -0.82 -27.156 -5.25 1 97.38 118 ALA B CA 1
ATOM 3278 C C . ALA B 1 118 ? 0.247 -26.078 -5.191 1 97.38 118 ALA B C 1
ATOM 3280 O O . ALA B 1 118 ? 0.086 -25.078 -4.488 1 97.38 118 ALA B O 1
ATOM 3281 N N . LEU B 1 119 ? 1.302 -26.281 -5.883 1 97.62 119 LEU B N 1
ATOM 3282 C CA . LEU B 1 119 ? 2.521 -25.562 -5.523 1 97.62 119 LEU B CA 1
ATOM 3283 C C . LEU B 1 119 ? 2.395 -24.078 -5.844 1 97.62 119 LEU B C 1
ATOM 3285 O O . LEU B 1 119 ? 2.465 -23.234 -4.945 1 97.62 119 LEU B O 1
ATOM 3289 N N . LEU B 1 120 ? 2.129 -23.688 -7.102 1 97.88 120 LEU B N 1
ATOM 3290 C CA . LEU B 1 120 ? 2.078 -22.281 -7.477 1 97.88 120 LEU B CA 1
ATOM 3291 C C . LEU B 1 120 ? 0.938 -21.578 -6.758 1 97.88 120 LEU B C 1
ATOM 3293 O O . LEU B 1 120 ? 1.153 -20.547 -6.113 1 97.88 120 LEU B O 1
ATOM 3297 N N . GLN B 1 121 ? -0.293 -22.109 -6.82 1 97.88 121 GLN B N 1
ATOM 3298 C CA . GLN B 1 121 ? -1.433 -21.453 -6.184 1 97.88 121 GLN B CA 1
ATOM 3299 C C . GLN B 1 121 ? -1.285 -21.453 -4.664 1 97.88 121 GLN B C 1
ATOM 3301 O O . GLN B 1 121 ? -1.633 -20.469 -4.004 1 97.88 121 GLN B O 1
ATOM 3306 N N . GLY B 1 122 ? -0.765 -22.547 -4.133 1 98.56 122 GLY B N 1
ATOM 3307 C CA . GLY B 1 122 ? -0.545 -22.625 -2.699 1 98.56 122 GLY B CA 1
ATOM 3308 C C . GLY B 1 122 ? 0.458 -21.594 -2.201 1 98.56 122 GLY B C 1
ATOM 3309 O O . GLY B 1 122 ? 0.229 -20.938 -1.183 1 98.56 122 GLY B O 1
ATOM 3310 N N . MET B 1 123 ? 1.576 -21.469 -2.906 1 98.81 123 MET B N 1
ATOM 3311 C CA . MET B 1 123 ? 2.584 -20.5 -2.49 1 98.81 123 MET B CA 1
ATOM 3312 C C . MET B 1 123 ? 2.084 -19.078 -2.699 1 98.81 123 MET B C 1
ATOM 3314 O O . MET B 1 123 ? 2.434 -18.172 -1.937 1 98.81 123 MET B O 1
ATOM 3318 N N . THR B 1 124 ? 1.223 -18.875 -3.742 1 98.62 124 THR B N 1
ATOM 3319 C CA . THR B 1 124 ? 0.567 -17.594 -3.914 1 98.62 124 THR B CA 1
ATOM 3320 C C . THR B 1 124 ? -0.293 -17.25 -2.699 1 98.62 124 THR B C 1
ATOM 3322 O O . THR B 1 124 ? -0.157 -16.172 -2.115 1 98.62 124 THR B O 1
ATOM 3325 N N . VAL B 1 125 ? -1.085 -18.156 -2.299 1 98.81 125 VAL B N 1
ATOM 3326 C CA . VAL B 1 125 ? -1.954 -17.969 -1.142 1 98.81 125 VAL B CA 1
ATOM 3327 C C . VAL B 1 125 ? -1.108 -17.75 0.109 1 98.81 125 VAL B C 1
ATOM 3329 O O . VAL B 1 125 ? -1.402 -16.859 0.91 1 98.81 125 VAL B O 1
ATOM 3332 N N . HIS B 1 126 ? -0.064 -18.547 0.226 1 98.81 126 HIS B N 1
ATOM 3333 C CA . HIS B 1 126 ? 0.825 -18.469 1.379 1 98.81 126 HIS B CA 1
ATOM 3334 C C . HIS B 1 126 ? 1.403 -17.062 1.527 1 98.81 126 HIS B C 1
ATOM 3336 O O . HIS B 1 126 ? 1.287 -16.438 2.59 1 98.81 126 HIS B O 1
ATOM 3342 N N . TYR B 1 127 ? 2.053 -16.5 0.457 1 98.81 127 TYR B N 1
ATOM 3343 C CA . TYR B 1 127 ? 2.711 -15.211 0.635 1 98.81 127 TYR B CA 1
ATOM 3344 C C . TYR B 1 127 ? 1.687 -14.094 0.79 1 98.81 127 TYR B C 1
ATOM 3346 O O . TYR B 1 127 ? 1.927 -13.117 1.506 1 98.81 127 TYR B O 1
ATOM 3354 N N . LEU B 1 128 ? 0.507 -14.219 0.14 1 98.88 128 LEU B N 1
ATOM 3355 C CA . LEU B 1 128 ? -0.538 -13.211 0.267 1 98.88 128 LEU B CA 1
ATOM 3356 C C . LEU B 1 128 ? -0.997 -13.078 1.716 1 98.88 128 LEU B C 1
ATOM 3358 O O . LEU B 1 128 ? -1.122 -11.969 2.234 1 98.88 128 LEU B O 1
ATOM 3362 N N . LEU B 1 129 ? -1.169 -14.211 2.428 1 98.88 129 LEU B N 1
ATOM 3363 C CA . LEU B 1 129 ? -1.769 -14.25 3.756 1 98.88 129 LEU B CA 1
ATOM 3364 C C . LEU B 1 129 ? -0.708 -14.062 4.836 1 98.88 129 LEU B C 1
ATOM 3366 O O . LEU B 1 129 ? -1.004 -13.562 5.922 1 98.88 129 LEU B O 1
ATOM 3370 N N . LYS B 1 130 ? 0.522 -14.414 4.504 1 98.44 130 LYS B N 1
ATOM 3371 C CA . LYS B 1 130 ? 1.508 -14.469 5.582 1 98.44 130 LYS B CA 1
ATOM 3372 C C . LYS B 1 130 ? 2.531 -13.344 5.445 1 98.44 130 LYS B C 1
ATOM 3374 O O . LYS B 1 130 ? 3.197 -12.984 6.418 1 98.44 130 LYS B O 1
ATOM 3379 N N . SER B 1 131 ? 2.701 -12.844 4.262 1 98.5 131 SER B N 1
ATOM 3380 C CA . SER B 1 131 ? 3.77 -11.867 4.059 1 98.5 131 SER B CA 1
ATOM 3381 C C . SER B 1 131 ? 3.221 -10.547 3.537 1 98.5 131 SER B C 1
ATOM 3383 O O . SER B 1 131 ? 3.521 -9.484 4.086 1 98.5 131 SER B O 1
ATOM 3385 N N . THR B 1 132 ? 2.4 -10.539 2.455 1 98.75 132 THR B N 1
ATOM 3386 C CA . THR B 1 132 ? 1.868 -9.305 1.881 1 98.75 132 THR B CA 1
ATOM 3387 C C . THR B 1 132 ? 0.971 -8.586 2.883 1 98.75 132 THR B C 1
ATOM 3389 O O . THR B 1 132 ? 1.184 -7.406 3.182 1 98.75 132 THR B O 1
ATOM 3392 N N . TYR B 1 133 ? -0.006 -9.25 3.371 1 98.75 133 TYR B N 1
ATOM 3393 C CA . TYR B 1 133 ? -0.835 -8.844 4.5 1 98.75 133 TYR B CA 1
ATOM 3394 C C . TYR B 1 133 ? -0.936 -9.969 5.531 1 98.75 133 TYR B C 1
ATOM 3396 O O . TYR B 1 133 ? -1.683 -10.93 5.336 1 98.75 133 TYR B O 1
ATOM 3404 N N . PRO B 1 134 ? -0.099 -9.93 6.594 1 98.5 134 PRO B N 1
ATOM 3405 C CA . PRO B 1 134 ? -0.142 -11 7.586 1 98.5 134 PRO B CA 1
ATOM 3406 C C . PRO B 1 134 ? -1.478 -11.07 8.328 1 98.5 134 PRO B C 1
ATOM 3408 O O . PRO B 1 134 ? -1.688 -10.336 9.297 1 98.5 134 PRO B O 1
ATOM 3411 N N . VAL B 1 135 ? -2.359 -11.914 7.832 1 98.81 135 VAL B N 1
ATOM 3412 C CA . VAL B 1 135 ? -3.711 -12.062 8.359 1 98.81 135 VAL B CA 1
ATOM 3413 C C . VAL B 1 135 ? -3.648 -12.609 9.789 1 98.81 135 VAL B C 1
ATOM 3415 O O . VAL B 1 135 ? -2.893 -13.539 10.07 1 98.81 135 VAL B O 1
ATOM 3418 N N . ALA B 1 136 ? -4.363 -12.016 10.672 1 98.56 136 ALA B N 1
ATOM 3419 C CA . ALA B 1 136 ? -4.445 -12.398 12.078 1 98.56 136 ALA B CA 1
ATOM 3420 C C . ALA B 1 136 ? -5.879 -12.758 12.469 1 98.56 136 ALA B C 1
ATOM 3422 O O . ALA B 1 136 ? -6.824 -12.438 11.742 1 98.56 136 ALA B O 1
ATOM 3423 N N . PRO B 1 137 ? -5.984 -13.562 13.586 1 98.62 137 PRO B N 1
ATOM 3424 C CA . PRO B 1 137 ? -7.344 -13.852 14.047 1 98.62 137 PRO B CA 1
ATOM 3425 C C . PRO B 1 137 ? -8.188 -12.586 14.203 1 98.62 137 PRO B C 1
ATOM 3427 O O . PRO B 1 137 ? -7.727 -11.594 14.773 1 98.62 137 PRO B O 1
ATOM 3430 N N . GLY B 1 138 ? -9.359 -12.617 13.633 1 98.31 138 GLY B N 1
ATOM 3431 C CA . GLY B 1 138 ? -10.258 -11.484 13.758 1 98.31 138 GLY B CA 1
ATOM 3432 C C . GLY B 1 138 ? -10.273 -10.594 12.523 1 98.31 138 GLY B C 1
ATOM 3433 O O . GLY B 1 138 ? -11.195 -9.789 12.352 1 98.31 138 GLY B O 1
ATOM 3434 N N . ASP B 1 139 ? -9.305 -10.688 11.664 1 98.81 139 ASP B N 1
ATOM 3435 C CA . ASP B 1 139 ? -9.289 -9.898 10.438 1 98.81 139 ASP B CA 1
ATOM 3436 C C . ASP B 1 139 ? -10.469 -10.258 9.539 1 98.81 139 ASP B C 1
ATOM 3438 O O . ASP B 1 139 ? -10.883 -11.422 9.484 1 98.81 139 ASP B O 1
ATOM 3442 N N . GLN B 1 140 ? -11.008 -9.297 8.883 1 98.94 140 GLN B N 1
ATOM 3443 C CA . GLN B 1 140 ? -12.039 -9.477 7.867 1 98.94 140 GLN B CA 1
ATOM 3444 C C . GLN B 1 140 ? -11.445 -9.391 6.465 1 98.94 140 GLN B C 1
ATOM 3446 O O . GLN B 1 140 ? -10.797 -8.406 6.117 1 98.94 140 GLN B O 1
ATOM 3451 N N . VAL B 1 141 ? -11.703 -10.445 5.664 1 98.88 141 VAL B N 1
ATOM 3452 C CA . VAL B 1 141 ? -11.008 -10.641 4.395 1 98.88 141 VAL B CA 1
ATOM 3453 C C . VAL B 1 141 ? -12.031 -10.844 3.275 1 98.88 141 VAL B C 1
ATOM 3455 O O . VAL B 1 141 ? -12.969 -11.625 3.416 1 98.88 141 VAL B O 1
ATOM 3458 N N . LEU B 1 142 ? -11.852 -10.086 2.186 1 99 142 LEU B N 1
ATOM 3459 C CA . LEU B 1 142 ? -12.648 -10.328 0.984 1 99 142 LEU B CA 1
ATOM 3460 C C . LEU B 1 142 ? -11.812 -11.008 -0.094 1 99 142 LEU B C 1
ATOM 3462 O O . LEU B 1 142 ? -10.727 -10.531 -0.441 1 99 142 LEU B O 1
ATOM 3466 N N . VAL B 1 143 ? -12.281 -12.102 -0.577 1 98.94 143 VAL B N 1
ATOM 3467 C CA . VAL B 1 143 ? -11.625 -12.883 -1.62 1 98.94 143 VAL B CA 1
ATOM 3468 C C . VAL B 1 143 ? -12.484 -12.883 -2.885 1 98.94 143 VAL B C 1
ATOM 3470 O O . VAL B 1 143 ? -13.586 -13.422 -2.896 1 98.94 143 VAL B O 1
ATOM 3473 N N . HIS B 1 144 ? -11.961 -12.273 -3.926 1 98.69 144 HIS B N 1
ATOM 3474 C CA . HIS B 1 144 ? -12.664 -12.359 -5.199 1 98.69 144 HIS B CA 1
ATOM 3475 C C . HIS B 1 144 ? -12.375 -13.688 -5.898 1 98.69 144 HIS B C 1
ATOM 3477 O O . HIS B 1 144 ? -11.344 -14.32 -5.637 1 98.69 144 HIS B O 1
ATOM 3483 N N . ALA B 1 145 ? -13.305 -14.062 -6.852 1 97.12 145 ALA B N 1
ATOM 3484 C CA . ALA B 1 145 ? -13.172 -15.312 -7.59 1 97.12 145 ALA B CA 1
ATOM 3485 C C . ALA B 1 145 ? -12.953 -16.484 -6.645 1 97.12 145 ALA B C 1
ATOM 3487 O O . ALA B 1 145 ? -12.031 -17.281 -6.84 1 97.12 145 ALA B O 1
ATOM 3488 N N . GLY B 1 146 ? -13.805 -16.578 -5.613 1 97.19 146 GLY B N 1
ATOM 3489 C CA . GLY B 1 146 ? -13.602 -17.5 -4.508 1 97.19 146 GLY B CA 1
ATOM 3490 C C . GLY B 1 146 ? -13.695 -18.953 -4.922 1 97.19 146 GLY B C 1
ATOM 3491 O O . GLY B 1 146 ? -13.164 -19.828 -4.234 1 97.19 146 GLY B O 1
ATOM 3492 N N . ALA B 1 147 ? -14.336 -19.234 -6.031 1 95 147 ALA B N 1
ATOM 3493 C CA . ALA B 1 147 ? -14.547 -20.609 -6.453 1 95 147 ALA B CA 1
ATOM 3494 C C . ALA B 1 147 ? -13.383 -21.109 -7.301 1 95 147 ALA B C 1
ATOM 3496 O O . ALA B 1 147 ? -13.305 -22.312 -7.613 1 95 147 ALA B O 1
ATOM 3497 N N . GLY B 1 148 ? -12.508 -20.203 -7.637 1 93 148 GLY B N 1
ATOM 3498 C CA . GLY B 1 148 ? -11.359 -20.594 -8.43 1 93 148 GLY B CA 1
ATOM 3499 C C . GLY B 1 148 ? -10.289 -21.312 -7.621 1 93 148 GLY B C 1
ATOM 3500 O O . GLY B 1 148 ? -10.445 -21.516 -6.414 1 93 148 GLY B O 1
ATOM 3501 N N . GLY B 1 149 ? -9.266 -21.781 -8.297 1 92.75 149 GLY B N 1
ATOM 3502 C CA . GLY B 1 149 ? -8.195 -22.531 -7.66 1 92.75 149 GLY B CA 1
ATOM 3503 C C . GLY B 1 149 ? -7.535 -21.766 -6.523 1 92.75 149 GLY B C 1
ATOM 3504 O O . GLY B 1 149 ? -7.457 -22.266 -5.402 1 92.75 149 GLY B O 1
ATOM 3505 N N . VAL B 1 150 ? -7.074 -20.547 -6.777 1 96.69 150 VAL B N 1
ATOM 3506 C CA . VAL B 1 150 ? -6.434 -19.734 -5.75 1 96.69 150 VAL B CA 1
ATOM 3507 C C . VAL B 1 150 ? -7.465 -19.312 -4.703 1 96.69 150 VAL B C 1
ATOM 3509 O O . VAL B 1 150 ? -7.188 -19.359 -3.5 1 96.69 150 VAL B O 1
ATOM 3512 N N . GLY B 1 151 ? -8.68 -18.938 -5.176 1 97.38 151 GLY B N 1
A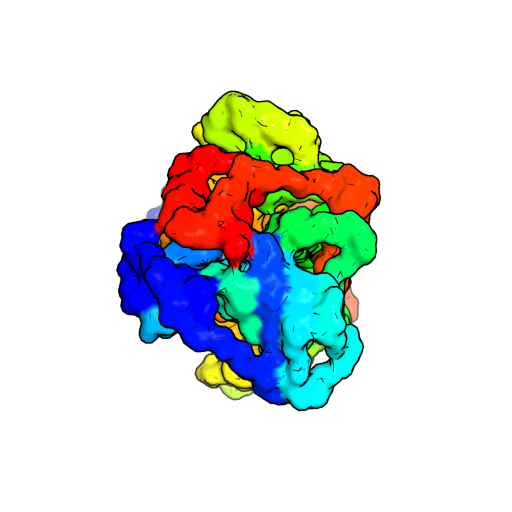TOM 3513 C CA . GLY B 1 151 ? -9.734 -18.469 -4.293 1 97.38 151 GLY B CA 1
ATOM 3514 C C . GLY B 1 151 ? -10.102 -19.484 -3.219 1 97.38 151 GLY B C 1
ATOM 3515 O O . GLY B 1 151 ? -10.203 -19.141 -2.041 1 97.38 151 GLY B O 1
ATOM 3516 N N . GLN B 1 152 ? -10.281 -20.719 -3.629 1 97.44 152 GLN B N 1
ATOM 3517 C CA . GLN B 1 152 ? -10.664 -21.75 -2.676 1 97.44 152 GLN B CA 1
ATOM 3518 C C . GLN B 1 152 ? -9.57 -21.969 -1.635 1 97.44 152 GLN B C 1
ATOM 3520 O O . GLN B 1 152 ? -9.859 -22.156 -0.45 1 97.44 152 GLN B O 1
ATOM 3525 N N . LEU B 1 153 ? -8.336 -21.969 -2.074 1 98.5 153 LEU B N 1
ATOM 3526 C CA . LEU B 1 153 ? -7.223 -22.141 -1.144 1 98.5 153 LEU B CA 1
ATOM 3527 C C . LEU B 1 153 ? -7.109 -20.938 -0.209 1 98.5 153 LEU B C 1
ATOM 3529 O O . LEU B 1 153 ? -6.816 -21.094 0.979 1 98.5 153 LEU B O 1
ATOM 3533 N N . LEU B 1 154 ? -7.312 -19.766 -0.754 1 98.81 154 LEU B N 1
ATOM 3534 C CA . LEU B 1 154 ? -7.273 -18.531 0.034 1 98.81 154 LEU B CA 1
ATOM 3535 C C . LEU B 1 154 ? -8.32 -18.562 1.142 1 98.81 154 LEU B C 1
ATOM 3537 O O . LEU B 1 154 ? -8.031 -18.219 2.289 1 98.81 154 LEU B O 1
ATOM 3541 N N . ILE B 1 155 ? -9.539 -18.984 0.805 1 98.81 155 ILE B N 1
ATOM 3542 C CA . ILE B 1 155 ? -10.633 -19.078 1.768 1 98.81 155 ILE B CA 1
ATOM 3543 C C . ILE B 1 155 ? -10.258 -20.047 2.887 1 98.81 155 ILE B C 1
ATOM 3545 O O . ILE B 1 155 ? -10.336 -19.703 4.066 1 98.81 155 ILE B O 1
ATOM 3549 N N . GLN B 1 156 ? -9.828 -21.25 2.508 1 98.88 156 GLN B N 1
ATOM 3550 C CA . GLN B 1 156 ? -9.492 -22.281 3.486 1 98.88 156 GLN B CA 1
ATOM 3551 C C . GLN B 1 156 ? -8.414 -21.781 4.445 1 98.88 156 GLN B C 1
ATOM 3553 O O . GLN B 1 156 ? -8.555 -21.906 5.664 1 98.88 156 GLN B O 1
ATOM 3558 N N . TRP B 1 157 ? -7.344 -21.266 3.859 1 98.88 157 TRP B N 1
ATOM 3559 C CA . TRP B 1 157 ? -6.191 -20.875 4.66 1 98.88 157 TRP B CA 1
ATOM 3560 C C . TRP B 1 157 ? -6.52 -19.672 5.535 1 98.88 157 TRP B C 1
ATOM 3562 O O . TRP B 1 157 ? -6.156 -19.641 6.711 1 98.88 157 TRP B O 1
ATOM 3572 N N . ALA B 1 158 ? -7.223 -18.656 5.012 1 98.88 158 ALA B N 1
ATOM 3573 C CA . ALA B 1 158 ? -7.633 -17.5 5.797 1 98.88 158 ALA B CA 1
ATOM 3574 C C . ALA B 1 158 ? -8.5 -17.922 6.984 1 98.88 158 ALA B C 1
ATOM 3576 O O . ALA B 1 158 ? -8.336 -17.391 8.086 1 98.88 158 ALA B O 1
ATOM 3577 N N . LYS B 1 159 ? -9.43 -18.844 6.715 1 98.88 159 LYS B N 1
ATOM 3578 C CA . LYS B 1 159 ? -10.281 -19.344 7.789 1 98.88 159 LYS B CA 1
ATOM 3579 C C . LYS B 1 159 ? -9.445 -20.031 8.875 1 98.88 159 LYS B C 1
ATOM 3581 O O . LYS B 1 159 ? -9.695 -19.828 10.062 1 98.88 159 LYS B O 1
ATOM 3586 N N . ARG B 1 160 ? -8.539 -20.797 8.43 1 98.5 160 ARG B N 1
ATOM 3587 C CA . ARG B 1 160 ? -7.66 -21.484 9.375 1 98.5 160 ARG B CA 1
ATOM 3588 C C . ARG B 1 160 ? -6.895 -20.484 10.234 1 98.5 160 ARG B C 1
ATOM 3590 O O . ARG B 1 160 ? -6.594 -20.766 11.398 1 98.5 160 ARG B O 1
ATOM 3597 N N . LEU B 1 161 ? -6.617 -19.312 9.742 1 98.69 161 LEU B N 1
ATOM 3598 C CA . LEU B 1 161 ? -5.891 -18.281 10.469 1 98.69 161 LEU B CA 1
ATOM 3599 C C . LEU B 1 161 ? -6.82 -17.5 11.391 1 98.69 161 LEU B C 1
ATOM 3601 O O . LEU B 1 161 ? -6.375 -16.625 12.133 1 98.69 161 LEU B O 1
ATOM 3605 N N . GLY B 1 162 ? -8.125 -17.75 11.312 1 98.75 162 GLY B N 1
ATOM 3606 C CA . GLY B 1 162 ? -9.07 -17.141 12.234 1 98.75 162 GLY B CA 1
ATOM 3607 C C . GLY B 1 162 ? -9.773 -15.922 11.656 1 98.75 162 GLY B C 1
ATOM 3608 O O . GLY B 1 162 ? -10.367 -15.133 12.391 1 98.75 162 GLY B O 1
ATOM 3609 N N . ALA B 1 163 ? -9.742 -15.758 10.359 1 98.88 163 ALA B N 1
ATOM 3610 C CA . ALA B 1 163 ? -10.352 -14.602 9.711 1 98.88 163 ALA B CA 1
ATOM 3611 C C . ALA B 1 163 ? -11.836 -14.828 9.453 1 98.88 163 ALA B C 1
ATOM 3613 O O . ALA B 1 163 ? -12.297 -15.969 9.406 1 98.88 163 ALA B O 1
ATOM 3614 N N . THR B 1 164 ? -12.594 -13.742 9.383 1 98.94 164 THR B N 1
ATOM 3615 C CA . THR B 1 164 ? -13.906 -13.742 8.742 1 98.94 164 THR B CA 1
ATOM 3616 C C . THR B 1 164 ? -13.766 -13.531 7.234 1 98.94 164 THR B C 1
ATOM 3618 O O . THR B 1 164 ? -13.156 -12.555 6.793 1 98.94 164 THR B O 1
ATOM 3621 N N . VAL B 1 165 ? -14.32 -14.453 6.465 1 98.94 165 VAL B N 1
ATOM 3622 C CA . VAL B 1 165 ? -14.016 -14.445 5.039 1 98.94 165 VAL B CA 1
ATOM 3623 C C . VAL B 1 165 ? -15.289 -14.18 4.238 1 98.94 165 VAL B C 1
ATOM 3625 O O . VAL B 1 165 ? -16.297 -14.875 4.41 1 98.94 165 VAL B O 1
ATOM 3628 N N . TYR B 1 166 ? -15.25 -13.141 3.432 1 98.94 166 TYR B N 1
ATOM 3629 C CA . TYR B 1 166 ? -16.219 -12.852 2.377 1 98.94 166 TYR B CA 1
ATOM 3630 C C . TYR B 1 166 ? -15.672 -13.273 1.014 1 98.94 166 TYR B C 1
ATOM 3632 O O . TYR B 1 166 ? -14.508 -13.023 0.697 1 98.94 166 TYR B O 1
ATOM 3640 N N . ALA B 1 167 ? -16.469 -13.969 0.237 1 98.88 167 ALA B N 1
ATOM 3641 C CA . ALA B 1 167 ? -16.031 -14.398 -1.084 1 98.88 167 ALA B CA 1
ATOM 3642 C C . ALA B 1 167 ? -17.031 -14.023 -2.16 1 98.88 167 ALA B C 1
ATOM 3644 O O . ALA B 1 167 ? -18.25 -14.016 -1.91 1 98.88 167 ALA B O 1
ATOM 3645 N N . THR B 1 168 ? -16.516 -13.672 -3.312 1 98.81 168 THR B N 1
ATOM 3646 C CA . THR B 1 168 ? -17.422 -13.43 -4.426 1 98.81 168 THR B CA 1
ATOM 3647 C C . THR B 1 168 ? -17.328 -14.547 -5.457 1 98.81 168 THR B C 1
ATOM 3649 O O . THR B 1 168 ? -16.266 -15.133 -5.652 1 98.81 168 THR B O 1
ATOM 3652 N N . ALA B 1 169 ? -18.375 -14.891 -6.055 1 97.5 169 ALA B N 1
ATOM 3653 C CA . ALA B 1 169 ? -18.469 -15.812 -7.18 1 97.5 169 ALA B CA 1
ATOM 3654 C C . ALA B 1 169 ? -19.703 -15.531 -8.023 1 97.5 169 ALA B C 1
ATOM 3656 O O . ALA B 1 169 ? -20.688 -15 -7.52 1 97.5 169 ALA B O 1
ATOM 3657 N N . SER B 1 170 ? -19.641 -15.906 -9.234 1 95.5 170 SER B N 1
ATOM 3658 C CA . SER B 1 170 ? -20.594 -15.438 -10.227 1 95.5 170 SER B CA 1
ATOM 3659 C C . SER B 1 170 ? -21.922 -16.172 -10.094 1 95.5 170 SER B C 1
ATOM 3661 O O . SER B 1 170 ? -23 -15.57 -10.227 1 95.5 170 SER B O 1
ATOM 3663 N N . THR B 1 171 ? -21.922 -17.516 -9.891 1 96.69 171 THR B N 1
ATOM 3664 C CA . THR B 1 171 ? -23.141 -18.312 -9.875 1 96.69 171 THR B CA 1
ATOM 3665 C C . THR B 1 171 ? -23.453 -18.812 -8.469 1 96.69 171 THR B C 1
ATOM 3667 O O . THR B 1 171 ? -22.562 -18.828 -7.605 1 96.69 171 THR B O 1
ATOM 3670 N N . GLU B 1 172 ? -24.656 -19.234 -8.32 1 97.38 172 GLU B N 1
ATOM 3671 C CA . GLU B 1 172 ? -25.047 -19.797 -7.039 1 97.38 172 GLU B CA 1
ATOM 3672 C C . GLU B 1 172 ? -24.25 -21.047 -6.707 1 97.38 172 GLU B C 1
ATOM 3674 O O . GLU B 1 172 ? -23.844 -21.25 -5.559 1 97.38 172 GLU B O 1
ATOM 3679 N N . GLU B 1 173 ? -24.062 -21.844 -7.719 1 96.81 173 GLU B N 1
ATOM 3680 C CA . GLU B 1 173 ? -23.281 -23.062 -7.543 1 96.81 173 GLU B CA 1
ATOM 3681 C C . GLU B 1 173 ? -21.859 -22.734 -7.086 1 96.81 173 GLU B C 1
ATOM 3683 O O . GLU B 1 173 ? -21.344 -23.359 -6.148 1 96.81 173 GLU B O 1
ATOM 3688 N N . LYS B 1 174 ? -21.281 -21.797 -7.66 1 96.31 174 LYS B N 1
ATOM 3689 C CA . LYS B 1 174 ? -19.906 -21.391 -7.312 1 96.31 174 LYS B CA 1
ATOM 3690 C C . LYS B 1 174 ? -19.859 -20.766 -5.922 1 96.31 174 LYS B C 1
ATOM 3692 O O . LYS B 1 174 ? -18.891 -20.953 -5.184 1 96.31 174 LYS B O 1
ATOM 3697 N N . ARG B 1 175 ? -20.844 -19.984 -5.578 1 98.19 175 ARG B N 1
ATOM 3698 C CA . ARG B 1 175 ? -20.906 -19.438 -4.23 1 98.19 175 ARG B CA 1
ATOM 3699 C C . ARG B 1 175 ? -21.062 -20.531 -3.188 1 98.19 175 ARG B C 1
ATOM 3701 O O . ARG B 1 175 ? -20.516 -20.422 -2.086 1 98.19 175 ARG B O 1
ATOM 3708 N N . GLY B 1 176 ? -21.812 -21.578 -3.578 1 98.19 176 GLY B N 1
ATOM 3709 C CA . GLY B 1 176 ? -21.859 -22.75 -2.719 1 98.19 176 GLY B CA 1
ATOM 3710 C C . GLY B 1 176 ? -20.5 -23.359 -2.467 1 98.19 176 GLY B C 1
ATOM 3711 O O . GLY B 1 176 ? -20.203 -23.766 -1.344 1 98.19 176 GLY B O 1
ATOM 3712 N N . LEU B 1 177 ? -19.688 -23.391 -3.5 1 96.69 177 LEU B N 1
ATOM 3713 C CA . LEU B 1 177 ? -18.328 -23.906 -3.373 1 96.69 177 LEU B CA 1
ATOM 3714 C C . LEU B 1 177 ? -17.5 -23.062 -2.424 1 96.69 177 LEU B C 1
ATOM 3716 O O . LEU B 1 177 ? -16.672 -23.578 -1.674 1 96.69 177 LEU B O 1
ATOM 3720 N N . CYS B 1 178 ? -17.703 -21.766 -2.445 1 98.31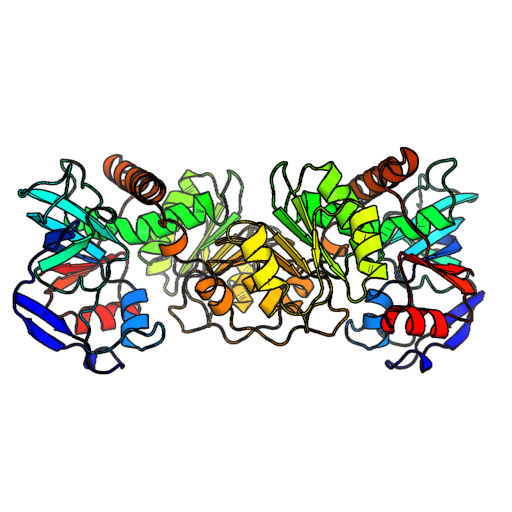 178 CYS B N 1
ATOM 3721 C CA . CYS B 1 178 ? -17 -20.859 -1.532 1 98.31 178 CYS B CA 1
ATOM 3722 C C . CYS B 1 178 ? -17.359 -21.172 -0.083 1 98.31 178 CYS B C 1
ATOM 3724 O O . CYS B 1 178 ? -16.484 -21.234 0.777 1 98.31 178 CYS B O 1
ATOM 3726 N N . LEU B 1 179 ? -18.672 -21.359 0.14 1 98.75 179 LEU B N 1
ATOM 3727 C CA . LEU B 1 179 ? -19.125 -21.672 1.484 1 98.75 179 LEU B CA 1
ATOM 3728 C C . LEU B 1 179 ? -18.578 -23.016 1.942 1 98.75 179 LEU B C 1
ATOM 3730 O O . LEU B 1 179 ? -18.172 -23.172 3.098 1 98.75 179 LEU B O 1
ATOM 3734 N N . GLN B 1 180 ? -18.516 -23.953 1.005 1 97.94 180 GLN B N 1
ATOM 3735 C CA . GLN B 1 180 ? -17.953 -25.266 1.313 1 97.94 180 GLN B CA 1
ATOM 3736 C C . GLN B 1 180 ? -16.469 -25.172 1.669 1 97.94 180 GLN B C 1
ATOM 3738 O O . GLN B 1 180 ? -15.977 -25.922 2.506 1 97.94 180 GLN B O 1
ATOM 3743 N N . ALA B 1 181 ? -15.828 -24.219 1.057 1 97.75 181 ALA B N 1
ATOM 3744 C CA . ALA B 1 181 ? -14.406 -24 1.328 1 97.75 181 ALA B CA 1
ATOM 3745 C C . ALA B 1 181 ? -14.203 -23.312 2.678 1 97.75 181 ALA B C 1
ATOM 3747 O O . ALA B 1 181 ? -13.086 -23.25 3.184 1 97.75 181 ALA B O 1
ATOM 3748 N N . GLY B 1 182 ? -15.258 -22.719 3.273 1 98.62 182 GLY B N 1
ATOM 3749 C CA . GLY B 1 182 ? -15.18 -22.172 4.625 1 98.62 182 GLY B CA 1
ATOM 3750 C C . GLY B 1 182 ? -15.555 -20.703 4.707 1 98.62 182 GLY B C 1
ATOM 3751 O O . GLY B 1 182 ? -15.578 -20.125 5.793 1 98.62 182 GLY B O 1
ATOM 3752 N N . ALA B 1 183 ? -15.883 -20.109 3.594 1 98.88 183 ALA B N 1
ATOM 3753 C CA . ALA B 1 183 ? -16.25 -18.688 3.629 1 98.88 183 ALA B CA 1
ATOM 3754 C C . ALA B 1 183 ? -17.438 -18.453 4.559 1 98.88 183 ALA B C 1
ATOM 3756 O O . ALA B 1 183 ? -18.375 -19.25 4.594 1 98.88 183 ALA B O 1
ATOM 3757 N N . ASP B 1 184 ? -17.391 -17.359 5.254 1 98.94 184 ASP B N 1
ATOM 3758 C CA . ASP B 1 184 ? -18.5 -17 6.117 1 98.94 184 ASP B CA 1
ATOM 3759 C C . ASP B 1 184 ? -19.672 -16.438 5.305 1 98.94 184 ASP B C 1
ATOM 3761 O O . ASP B 1 184 ? -20.828 -16.641 5.645 1 98.94 184 ASP B O 1
ATOM 3765 N N . TYR B 1 185 ? -19.312 -15.695 4.246 1 98.88 185 TYR B N 1
ATOM 3766 C CA . TYR B 1 185 ? -20.297 -15.117 3.33 1 98.88 185 TYR B CA 1
ATOM 3767 C C . TYR B 1 185 ? -19.859 -15.312 1.881 1 98.88 185 TYR B C 1
ATOM 3769 O O . TYR B 1 185 ? -18.672 -15.195 1.557 1 98.88 185 TYR B O 1
ATOM 3777 N N . ALA B 1 186 ? -20.766 -15.703 1.049 1 98.81 186 ALA B N 1
ATOM 3778 C CA . ALA B 1 186 ? -20.562 -15.781 -0.396 1 98.81 186 ALA B CA 1
ATOM 3779 C C . ALA B 1 186 ? -21.516 -14.844 -1.135 1 98.81 186 ALA B C 1
ATOM 3781 O O . ALA B 1 186 ? -22.734 -14.938 -0.968 1 98.81 186 ALA B O 1
ATOM 3782 N N . LEU B 1 187 ? -20.969 -13.953 -1.9 1 98.88 187 LEU B N 1
ATOM 3783 C CA . LEU B 1 187 ? -21.734 -12.844 -2.459 1 98.88 187 LEU B CA 1
ATOM 3784 C C . LEU B 1 187 ? -21.641 -12.828 -3.98 1 98.88 187 LEU B C 1
ATOM 3786 O O . LEU B 1 187 ? -20.625 -13.258 -4.547 1 98.88 187 LEU B O 1
ATOM 3790 N N . PRO B 1 188 ? -22.719 -12.375 -4.691 1 98.56 188 PRO B N 1
ATOM 3791 C CA . PRO B 1 188 ? -22.547 -12.047 -6.109 1 98.56 188 PRO B CA 1
ATOM 3792 C C . PRO B 1 188 ? -21.672 -10.828 -6.336 1 98.56 188 PRO B C 1
ATOM 3794 O O . PRO B 1 188 ? -21.438 -10.039 -5.41 1 98.56 188 PRO B O 1
ATOM 3797 N N . TYR B 1 189 ? -21.156 -10.695 -7.527 1 98.19 189 TYR B N 1
ATOM 3798 C CA . TYR B 1 189 ? -20.312 -9.547 -7.848 1 98.19 189 TYR B CA 1
ATOM 3799 C C . TYR B 1 189 ? -21.109 -8.25 -7.793 1 98.19 189 TYR B C 1
ATOM 3801 O O . TYR B 1 189 ? -20.609 -7.223 -7.344 1 98.19 189 TYR B O 1
ATOM 3809 N N . GLU B 1 190 ? -22.266 -8.32 -8.312 1 97.94 190 GLU B N 1
ATOM 3810 C CA . GLU B 1 190 ? -23.109 -7.121 -8.297 1 97.94 190 GLU B CA 1
ATOM 3811 C C . GLU B 1 190 ? -23.375 -6.66 -6.867 1 97.94 190 GLU B C 1
ATOM 3813 O O . GLU B 1 190 ? -23.891 -7.422 -6.051 1 97.94 190 GLU B O 1
ATOM 3818 N N . GLY B 1 191 ? -22.969 -5.473 -6.516 1 98.38 191 GLY B N 1
ATOM 3819 C CA . GLY B 1 191 ? -23.281 -4.871 -5.227 1 98.38 191 GLY B CA 1
ATOM 3820 C C . GLY B 1 191 ? -22.422 -5.41 -4.098 1 98.38 191 GLY B C 1
ATOM 3821 O O . GLY B 1 191 ? -22.734 -5.203 -2.922 1 98.38 191 GLY B O 1
ATOM 3822 N N . PHE B 1 192 ? -21.344 -6.129 -4.367 1 98.81 192 PHE B N 1
ATOM 3823 C CA . PHE B 1 192 ? -20.594 -6.816 -3.322 1 98.81 192 PHE B CA 1
ATOM 3824 C C . PHE B 1 192 ? -19.984 -5.82 -2.346 1 98.81 192 PHE B C 1
ATOM 3826 O O . PHE B 1 192 ? -19.844 -6.109 -1.155 1 98.81 192 PHE B O 1
ATOM 3833 N N . ALA B 1 193 ? -19.594 -4.672 -2.814 1 98.81 193 ALA B N 1
ATOM 3834 C CA . ALA B 1 193 ? -18.922 -3.705 -1.942 1 98.81 193 ALA B CA 1
ATOM 3835 C C . ALA B 1 193 ? -19.859 -3.225 -0.841 1 98.81 193 ALA B C 1
ATOM 3837 O O . ALA B 1 193 ? -19.484 -3.195 0.334 1 98.81 193 ALA B O 1
ATOM 3838 N N . GLU B 1 194 ? -21.031 -2.834 -1.239 1 98.56 194 GLU B N 1
ATOM 3839 C CA . GLU B 1 194 ? -22.047 -2.395 -0.28 1 98.56 194 GLU B CA 1
ATOM 3840 C C . GLU B 1 194 ? -22.406 -3.51 0.699 1 98.56 194 GLU B C 1
ATOM 3842 O O . GLU B 1 194 ? -22.547 -3.268 1.898 1 98.56 194 GLU B O 1
ATOM 3847 N N . ALA B 1 195 ? -22.594 -4.727 0.135 1 98.81 195 ALA B N 1
ATOM 3848 C CA . ALA B 1 195 ? -22.938 -5.871 0.976 1 98.81 195 ALA B CA 1
ATOM 3849 C C . ALA B 1 195 ? -21.844 -6.137 2.006 1 98.81 195 ALA B C 1
ATOM 3851 O O . ALA B 1 195 ? -22.125 -6.355 3.184 1 98.81 195 ALA B O 1
ATOM 3852 N N . VAL B 1 196 ? -20.609 -6.078 1.578 1 98.88 196 VAL B N 1
ATOM 3853 C CA . VAL B 1 196 ? -19.469 -6.324 2.457 1 98.88 196 VAL B CA 1
ATOM 3854 C C . VAL B 1 196 ? -19.406 -5.258 3.547 1 98.88 196 VAL B C 1
ATOM 3856 O O . VAL B 1 196 ? -19.188 -5.566 4.719 1 98.88 196 VAL B O 1
ATOM 3859 N N . LYS B 1 197 ? -19.531 -3.977 3.195 1 98.75 197 LYS B N 1
ATOM 3860 C CA . LYS B 1 197 ? -19.531 -2.893 4.172 1 98.75 197 LYS B CA 1
ATOM 3861 C C . LYS B 1 197 ? -20.609 -3.096 5.227 1 98.75 197 LYS B C 1
ATOM 3863 O O . LYS B 1 197 ? -20.375 -2.902 6.418 1 98.75 197 LYS B O 1
ATOM 3868 N N . ALA B 1 198 ? -21.812 -3.508 4.797 1 98.5 198 ALA B N 1
ATOM 3869 C CA . ALA B 1 198 ? -22.938 -3.727 5.703 1 98.5 198 ALA B CA 1
ATOM 3870 C C . ALA B 1 198 ? -22.672 -4.898 6.641 1 98.5 198 ALA B C 1
ATOM 3872 O O . ALA B 1 198 ? -22.859 -4.789 7.855 1 98.5 198 ALA B O 1
ATOM 3873 N N . LEU B 1 199 ? -22.219 -5.996 6.086 1 98.69 199 LEU B N 1
ATOM 3874 C CA . LEU B 1 199 ? -22.031 -7.227 6.844 1 98.69 199 LEU B CA 1
ATOM 3875 C C . LEU B 1 199 ? -20.844 -7.109 7.797 1 98.69 199 LEU B C 1
ATOM 3877 O O . LEU B 1 199 ? -20.859 -7.691 8.883 1 98.69 199 LEU B O 1
ATOM 3881 N N . SER B 1 200 ? -19.797 -6.336 7.422 1 98.5 200 SER B N 1
ATOM 3882 C CA . SER B 1 200 ? -18.547 -6.262 8.18 1 98.5 200 SER B CA 1
ATOM 3883 C C . SER B 1 200 ? -18.609 -5.16 9.234 1 98.5 200 SER B C 1
ATOM 3885 O O . SER B 1 200 ? -17.75 -5.086 10.117 1 98.5 200 SER B O 1
ATOM 3887 N N . GLY B 1 201 ? -19.594 -4.309 9.156 1 98 201 GLY B N 1
ATOM 3888 C CA . GLY B 1 201 ? -19.688 -3.189 10.078 1 98 201 GLY B CA 1
ATOM 3889 C C . GLY B 1 201 ? -18.828 -2.006 9.68 1 98 201 GLY B C 1
ATOM 3890 O O . GLY B 1 201 ? -18.453 -1.196 10.523 1 98 201 GLY B O 1
ATOM 3891 N N . GLY B 1 202 ? -18.5 -1.906 8.305 1 97.88 202 GLY B N 1
ATOM 3892 C CA . GLY B 1 202 ? -17.781 -0.709 7.906 1 97.88 202 GLY B CA 1
ATOM 3893 C C . GLY B 1 202 ? -16.672 -0.986 6.91 1 97.88 202 GLY B C 1
ATOM 3894 O O . GLY B 1 202 ? -15.977 -0.064 6.469 1 97.88 202 GLY B O 1
ATOM 3895 N N . GLY B 1 203 ? -16.453 -2.23 6.547 1 98.81 203 GLY B N 1
ATOM 3896 C CA . GLY B 1 203 ? -15.453 -2.588 5.555 1 98.81 203 GLY B CA 1
ATOM 3897 C C . GLY B 1 203 ? -14.469 -3.633 6.047 1 98.81 203 GLY B C 1
ATOM 3898 O O . GLY B 1 203 ? -14.305 -3.816 7.258 1 98.81 203 GLY B O 1
ATOM 3899 N N . VAL B 1 204 ? -13.836 -4.238 5.152 1 98.94 204 VAL B N 1
ATOM 3900 C CA . VAL B 1 204 ? -12.914 -5.316 5.492 1 98.94 204 VAL B CA 1
ATOM 3901 C C . VAL B 1 204 ? -11.5 -4.762 5.629 1 98.94 204 VAL B C 1
ATOM 3903 O O . VAL B 1 204 ? -11.219 -3.646 5.18 1 98.94 204 VAL B O 1
ATOM 3906 N N . ASP B 1 205 ? -10.609 -5.555 6.27 1 98.94 205 ASP B N 1
ATOM 3907 C CA . ASP B 1 205 ? -9.219 -5.172 6.508 1 98.94 205 ASP B CA 1
ATOM 3908 C C . ASP B 1 205 ? -8.391 -5.297 5.23 1 98.94 205 ASP B C 1
ATOM 3910 O O . ASP B 1 205 ? -7.5 -4.484 4.984 1 98.94 205 ASP B O 1
ATOM 3914 N N . VAL B 1 206 ? -8.719 -6.312 4.418 1 98.94 206 VAL B N 1
ATOM 3915 C CA . VAL B 1 206 ? -7.922 -6.586 3.23 1 98.94 206 VAL B CA 1
ATOM 3916 C C . VAL B 1 206 ? -8.797 -7.234 2.158 1 98.94 206 VAL B C 1
ATOM 3918 O O . VAL B 1 206 ? -9.695 -8.016 2.471 1 98.94 206 VAL B O 1
ATOM 3921 N N . VAL B 1 207 ? -8.602 -6.859 0.937 1 99 207 VAL B N 1
ATOM 3922 C CA . VAL B 1 207 ? -9.211 -7.484 -0.232 1 99 207 VAL B CA 1
ATOM 3923 C C . VAL B 1 207 ? -8.133 -8.172 -1.068 1 99 207 VAL B C 1
ATOM 3925 O O . VAL B 1 207 ? -7.109 -7.57 -1.393 1 99 207 VAL B O 1
ATOM 3928 N N . TYR B 1 208 ? -8.305 -9.406 -1.296 1 98.94 208 TYR B N 1
ATOM 3929 C CA . TYR B 1 208 ? -7.496 -10.133 -2.271 1 98.94 208 TYR B CA 1
ATOM 3930 C C . TYR B 1 208 ? -8.195 -10.195 -3.621 1 98.94 208 TYR B C 1
ATOM 3932 O O . TYR B 1 208 ? -9.172 -10.938 -3.787 1 98.94 208 TYR B O 1
ATOM 3940 N N . ASP B 1 209 ? -7.66 -9.453 -4.582 1 98.88 209 ASP B N 1
ATOM 3941 C CA . ASP B 1 209 ? -8.344 -9.234 -5.852 1 98.88 209 ASP B CA 1
ATOM 3942 C C . ASP B 1 209 ? -7.559 -9.844 -7.012 1 98.88 209 ASP B C 1
ATOM 3944 O O . ASP B 1 209 ? -6.621 -9.227 -7.523 1 98.88 209 ASP B O 1
ATOM 3948 N N . GLY B 1 210 ? -7.98 -10.984 -7.426 1 97.62 210 GLY B N 1
ATOM 3949 C CA . GLY B 1 210 ? -7.395 -11.617 -8.594 1 97.62 210 GLY B CA 1
ATOM 3950 C C . GLY B 1 210 ? -8.156 -11.336 -9.875 1 97.62 210 GLY B C 1
ATOM 3951 O O . GLY B 1 210 ? -7.801 -11.836 -10.938 1 97.62 210 GLY B O 1
ATOM 3952 N N . VAL B 1 211 ? -9.18 -10.531 -9.789 1 97.44 211 VAL B N 1
ATOM 3953 C CA . VAL B 1 211 ? -10.078 -10.273 -10.914 1 97.44 211 VAL B CA 1
ATOM 3954 C C . VAL B 1 211 ? -9.641 -9.016 -11.656 1 97.44 211 VAL B C 1
ATOM 3956 O O . VAL B 1 211 ? -9.539 -9.023 -12.883 1 97.44 211 VAL B O 1
ATOM 3959 N N . GLY B 1 212 ? -9.352 -7.906 -10.945 1 97.31 212 GLY B N 1
ATOM 3960 C CA . GLY B 1 212 ? -8.742 -6.723 -11.531 1 97.31 212 GLY B CA 1
ATOM 3961 C C . GLY B 1 212 ? -9.758 -5.723 -12.055 1 97.31 212 GLY B C 1
ATOM 3962 O O . GLY B 1 212 ? -10.578 -5.215 -11.289 1 97.31 212 GLY B O 1
ATOM 3963 N N . LYS B 1 213 ? -9.844 -5.559 -13.414 1 97.88 213 LYS B N 1
ATOM 3964 C CA . LYS B 1 213 ? -10.57 -4.492 -14.094 1 97.88 213 LYS B CA 1
ATOM 3965 C C . LYS B 1 213 ? -11.992 -4.363 -13.555 1 97.88 213 LYS B C 1
ATOM 3967 O O . LYS B 1 213 ? -12.422 -3.266 -13.195 1 97.88 213 LYS B O 1
ATOM 3972 N N . ASP B 1 214 ? -12.719 -5.422 -13.383 1 98.06 214 ASP B N 1
ATOM 3973 C CA . ASP B 1 214 ? -14.148 -5.391 -13.109 1 98.06 214 ASP B CA 1
ATOM 3974 C C . ASP B 1 214 ? -14.422 -5.219 -11.617 1 98.06 214 ASP B C 1
ATOM 3976 O O . ASP B 1 214 ? -15.547 -4.91 -11.211 1 98.06 214 ASP B O 1
ATOM 3980 N N . THR B 1 215 ? -13.438 -5.387 -10.781 1 98.75 215 THR B N 1
ATOM 3981 C CA . THR B 1 215 ? -13.711 -5.406 -9.344 1 98.75 215 THR B CA 1
ATOM 3982 C C . THR B 1 215 ? -12.93 -4.305 -8.633 1 98.75 215 THR B C 1
ATOM 3984 O O . THR B 1 215 ? -13.211 -3.984 -7.48 1 98.75 215 THR B O 1
ATOM 3987 N N . PHE B 1 216 ? -12 -3.641 -9.25 1 98.81 216 PHE B N 1
ATOM 3988 C CA . PHE B 1 216 ? -11 -2.795 -8.609 1 98.81 216 PHE B CA 1
ATOM 3989 C C . PHE B 1 216 ? -11.664 -1.717 -7.766 1 98.81 216 PHE B C 1
ATOM 3991 O O . PHE B 1 216 ? -11.398 -1.615 -6.562 1 98.81 216 PHE B O 1
ATOM 3998 N N . LEU B 1 217 ? -12.469 -0.898 -8.359 1 98.75 217 LEU B N 1
ATOM 3999 C CA . LEU B 1 217 ? -13.094 0.206 -7.637 1 98.75 217 LEU B CA 1
ATOM 4000 C C . LEU B 1 217 ? -13.984 -0.312 -6.512 1 98.75 217 LEU B C 1
ATOM 4002 O O . LEU B 1 217 ? -14.008 0.266 -5.422 1 98.75 217 LEU B O 1
ATOM 4006 N N . GLY B 1 218 ? -14.758 -1.403 -6.793 1 98.81 218 GLY B N 1
ATOM 4007 C CA . GLY B 1 218 ? -15.539 -2.027 -5.734 1 98.81 218 GLY B CA 1
ATOM 4008 C C . GLY B 1 218 ? -14.688 -2.574 -4.605 1 98.81 218 GLY B C 1
ATOM 4009 O O . GLY B 1 218 ? -15.086 -2.523 -3.441 1 98.81 218 GLY B O 1
ATOM 4010 N N . SER B 1 219 ? -13.492 -3.166 -4.965 1 98.94 219 SER B N 1
ATOM 4011 C CA . SER B 1 219 ? -12.555 -3.656 -3.959 1 98.94 219 SER B CA 1
ATOM 4012 C C . SER B 1 219 ? -12.117 -2.537 -3.018 1 98.94 219 SER B C 1
ATOM 4014 O O . SER B 1 219 ? -12.102 -2.719 -1.799 1 98.94 219 SER B O 1
ATOM 4016 N N . LEU B 1 220 ? -11.789 -1.378 -3.557 1 98.94 220 LEU B N 1
ATOM 4017 C CA . LEU B 1 220 ? -11.43 -0.229 -2.732 1 98.94 220 LEU B CA 1
ATOM 4018 C C . LEU B 1 220 ? -12.594 0.188 -1.842 1 98.94 220 LEU B C 1
ATOM 4020 O O . LEU B 1 220 ? -12.406 0.455 -0.653 1 98.94 220 LEU B O 1
ATOM 4024 N N . ALA B 1 221 ? -13.781 0.209 -2.389 1 98.88 221 ALA B N 1
ATOM 4025 C CA . ALA B 1 221 ? -14.969 0.667 -1.68 1 98.88 221 ALA B CA 1
ATOM 4026 C C . ALA B 1 221 ? -15.32 -0.276 -0.533 1 98.88 221 ALA B C 1
ATOM 4028 O O . ALA B 1 221 ? -15.969 0.129 0.434 1 98.88 221 ALA B O 1
ATOM 4029 N N . ALA B 1 222 ? -14.891 -1.538 -0.645 1 98.94 222 ALA B N 1
ATOM 4030 C CA . ALA B 1 222 ? -15.234 -2.555 0.345 1 98.94 222 ALA B CA 1
ATOM 4031 C C . ALA B 1 222 ? -14.305 -2.48 1.556 1 98.94 222 ALA B C 1
ATOM 4033 O O . ALA B 1 222 ? -14.555 -3.133 2.572 1 98.94 222 ALA B O 1
ATOM 4034 N N . LEU B 1 223 ? -13.266 -1.695 1.5 1 98.94 223 LEU B N 1
ATOM 4035 C CA . LEU B 1 223 ? -12.258 -1.633 2.549 1 98.94 223 LEU B CA 1
ATOM 4036 C C . LEU B 1 223 ? -12.68 -0.674 3.656 1 98.94 223 LEU B C 1
ATOM 4038 O O . LEU B 1 223 ? -13.344 0.33 3.393 1 98.94 223 LEU B O 1
ATOM 4042 N N . ARG B 1 224 ? -12.32 -0.983 4.887 1 98.81 224 ARG B N 1
ATOM 4043 C CA . ARG B 1 224 ? -12.336 0.008 5.957 1 98.81 224 ARG B CA 1
ATOM 4044 C C . ARG B 1 224 ? -11.242 1.049 5.762 1 98.81 224 ARG B C 1
ATOM 4046 O O . ARG B 1 224 ? -10.289 0.821 5.008 1 98.81 224 ARG B O 1
ATOM 4053 N N . PRO B 1 225 ? -11.352 2.193 6.43 1 98.69 225 PRO B N 1
ATOM 4054 C CA . PRO B 1 225 ? -10.211 3.113 6.41 1 98.69 225 PRO B CA 1
ATOM 4055 C C . PRO B 1 225 ? -8.898 2.434 6.801 1 98.69 225 PRO B C 1
ATOM 4057 O O . PRO B 1 225 ? -8.883 1.6 7.707 1 98.69 225 PRO B O 1
ATOM 4060 N N . ARG B 1 226 ? -7.84 2.771 6.023 1 98.81 226 ARG B N 1
ATOM 4061 C CA . ARG B 1 226 ? -6.488 2.256 6.238 1 98.81 226 ARG B CA 1
ATOM 4062 C C . ARG B 1 226 ? -6.406 0.776 5.883 1 98.81 226 ARG B C 1
ATOM 4064 O O . ARG B 1 226 ? -5.461 0.089 6.277 1 98.81 226 ARG B O 1
ATOM 4071 N N . GLY B 1 227 ? -7.473 0.224 5.18 1 98.94 227 GLY B N 1
ATOM 4072 C CA . GLY B 1 227 ? -7.426 -1.14 4.68 1 98.94 227 GLY B CA 1
ATOM 4073 C C . GLY B 1 227 ? -6.531 -1.301 3.465 1 98.94 227 GLY B C 1
ATOM 4074 O O . GLY B 1 227 ? -6.027 -0.314 2.924 1 98.94 227 GLY B O 1
ATOM 4075 N N . MET B 1 228 ? -6.34 -2.57 2.992 1 98.94 228 MET B N 1
ATOM 4076 C CA . MET B 1 228 ? -5.395 -2.826 1.91 1 98.94 228 MET B CA 1
ATOM 4077 C C . MET B 1 228 ? -6.059 -3.609 0.781 1 98.94 228 MET B C 1
ATOM 4079 O O . MET B 1 228 ? -6.754 -4.594 1.028 1 98.94 228 MET B O 1
ATOM 4083 N N . LEU B 1 229 ? -5.855 -3.123 -0.403 1 98.94 229 LEU B N 1
ATOM 4084 C CA . LEU B 1 229 ? -6.168 -3.898 -1.599 1 98.94 229 LEU B CA 1
ATOM 4085 C C . LEU B 1 229 ? -4.926 -4.613 -2.123 1 98.94 229 LEU B C 1
ATOM 4087 O O . LEU B 1 229 ? -3.949 -3.965 -2.508 1 98.94 229 LEU B O 1
ATOM 4091 N N . VAL B 1 230 ? -4.922 -5.898 -2.094 1 98.94 230 VAL B N 1
ATOM 4092 C CA . VAL B 1 230 ? -3.895 -6.723 -2.719 1 98.94 230 VAL B CA 1
ATOM 4093 C C . VAL B 1 230 ? -4.359 -7.164 -4.105 1 98.94 230 VAL B C 1
ATOM 4095 O O . VAL B 1 230 ? -5.098 -8.141 -4.234 1 98.94 230 VAL B O 1
ATOM 4098 N N . LEU B 1 231 ? -3.947 -6.434 -5.094 1 98.88 231 LEU B N 1
ATOM 4099 C CA . LEU B 1 231 ? -4.258 -6.719 -6.492 1 98.88 231 LEU B CA 1
ATOM 4100 C C . LEU B 1 231 ? -3.271 -7.73 -7.07 1 98.88 231 LEU B C 1
ATOM 4102 O O . LEU B 1 231 ? -2.209 -7.352 -7.566 1 98.88 231 LEU B O 1
ATOM 4106 N N . PHE B 1 232 ? -3.635 -9.031 -7.035 1 98.31 232 PHE B N 1
ATOM 4107 C CA . PHE B 1 232 ? -2.613 -10.016 -7.355 1 98.31 232 PHE B CA 1
ATOM 4108 C C . PHE B 1 232 ? -2.93 -10.719 -8.672 1 98.31 232 PHE B C 1
ATOM 4110 O O . PHE B 1 232 ? -2.172 -11.578 -9.125 1 98.31 232 PHE B O 1
ATOM 4117 N N . GLY B 1 233 ? -4.039 -10.32 -9.297 1 96.19 233 GLY B N 1
ATOM 4118 C CA . GLY B 1 233 ? -4.41 -10.852 -10.594 1 96.19 233 GLY B CA 1
ATOM 4119 C C . GLY B 1 233 ? -5.203 -9.875 -11.438 1 96.19 233 GLY B C 1
ATOM 4120 O O . GLY B 1 233 ? -5.336 -8.703 -11.078 1 96.19 233 GLY B O 1
ATOM 4121 N N . GLN B 1 234 ? -5.652 -10.32 -12.625 1 96.12 234 GLN B N 1
ATOM 4122 C CA . GLN B 1 234 ? -6.387 -9.492 -13.57 1 96.12 234 GLN B CA 1
ATOM 4123 C C . GLN B 1 234 ? -7.164 -10.344 -14.57 1 96.12 234 GLN B C 1
ATOM 4125 O O . GLN B 1 234 ? -7.062 -10.141 -15.781 1 96.12 234 GLN B O 1
ATOM 4130 N N . SER B 1 235 ? -7.898 -11.312 -14.039 1 93.5 235 SER B N 1
ATOM 4131 C CA . SER B 1 235 ? -8.602 -12.281 -14.875 1 93.5 235 SER B CA 1
ATOM 4132 C C . SER B 1 235 ? -9.656 -11.602 -15.742 1 93.5 235 SER B C 1
ATOM 4134 O O . SER B 1 235 ? -10.031 -12.117 -16.797 1 93.5 235 SER B O 1
ATOM 4136 N N . SER B 1 236 ? -10.148 -10.445 -15.32 1 95.25 236 SER B N 1
ATOM 4137 C CA . SER B 1 236 ? -11.133 -9.719 -16.125 1 95.25 236 SER B CA 1
ATOM 4138 C C . SER B 1 236 ? -10.461 -8.672 -17 1 95.25 236 SER B C 1
ATOM 4140 O O . SER B 1 236 ? -11.141 -7.922 -17.703 1 95.25 236 SER B O 1
ATOM 4142 N N . GLY B 1 237 ? -9.141 -8.625 -16.906 1 94.38 237 GLY B N 1
ATOM 4143 C CA . GLY B 1 237 ? -8.383 -7.629 -17.656 1 94.38 237 GLY B CA 1
ATOM 4144 C C . GLY B 1 237 ? -7.609 -6.676 -16.766 1 94.38 237 GLY B C 1
ATOM 4145 O O . GLY B 1 237 ? -7.828 -6.637 -15.547 1 94.38 237 GLY B O 1
ATOM 4146 N N . PRO B 1 238 ? -6.691 -5.949 -17.328 1 96.06 238 PRO B N 1
ATOM 4147 C CA . PRO B 1 238 ? -5.867 -5.023 -16.547 1 96.06 238 PRO B CA 1
ATOM 4148 C C . PRO B 1 238 ? -6.668 -3.855 -15.977 1 96.06 238 PRO B C 1
ATOM 4150 O O . PRO B 1 238 ? -7.582 -3.352 -16.641 1 96.06 238 PRO B O 1
ATOM 4153 N N . VAL B 1 239 ? -6.375 -3.52 -14.75 1 98.12 239 VAL B N 1
ATOM 4154 C CA . VAL B 1 239 ? -6.934 -2.305 -14.164 1 98.12 239 VAL B CA 1
ATOM 4155 C C . VAL B 1 239 ? -6.395 -1.081 -14.906 1 98.12 239 VAL B C 1
ATOM 4157 O O . VAL B 1 239 ? -5.188 -0.947 -15.102 1 98.12 239 VAL B O 1
ATOM 4160 N N . PRO B 1 240 ? -7.277 -0.219 -15.391 1 98 240 PRO B N 1
ATOM 4161 C CA . PRO B 1 240 ? -6.777 1.009 -16.016 1 98 240 PRO B CA 1
ATOM 4162 C C . PRO B 1 240 ? -6.004 1.893 -15.039 1 98 240 PRO B C 1
ATOM 4164 O O . PRO B 1 240 ? -6.109 1.718 -13.828 1 98 240 PRO B O 1
ATOM 4167 N N . PRO B 1 241 ? -5.207 2.826 -15.586 1 98.5 241 PRO B N 1
ATOM 4168 C CA . PRO B 1 241 ? -4.453 3.734 -14.719 1 98.5 241 PRO B CA 1
ATOM 4169 C C . PRO B 1 241 ? -5.344 4.461 -13.711 1 98.5 241 PRO B C 1
ATOM 4171 O O . PRO B 1 241 ? -6.461 4.859 -14.039 1 98.5 241 PRO B O 1
ATOM 4174 N N . GLN B 1 242 ? -4.844 4.578 -12.492 1 98.56 242 GLN B N 1
ATOM 4175 C CA . GLN B 1 242 ? -5.602 5.172 -11.391 1 98.56 242 GLN B CA 1
ATOM 4176 C C . GLN B 1 242 ? -4.879 6.391 -10.828 1 98.56 242 GLN B C 1
ATOM 4178 O O . GLN B 1 242 ? -3.652 6.398 -10.711 1 98.56 242 GLN B O 1
ATOM 4183 N N . ASP B 1 243 ? -5.641 7.406 -10.516 1 98 243 ASP B N 1
ATOM 4184 C CA . ASP B 1 243 ? -5.156 8.531 -9.727 1 98 243 ASP B CA 1
ATOM 4185 C C . ASP B 1 243 ? -4.812 8.102 -8.297 1 98 243 ASP B C 1
ATOM 4187 O O . ASP B 1 243 ? -5.695 7.711 -7.535 1 98 243 ASP B O 1
ATOM 4191 N N . PRO B 1 244 ? -3.518 8.234 -7.891 1 98.19 244 PRO B N 1
ATOM 4192 C CA . PRO B 1 244 ? -3.16 7.785 -6.543 1 98.19 244 PRO B CA 1
ATOM 4193 C C . PRO B 1 244 ? -3.99 8.461 -5.457 1 98.19 244 PRO B C 1
ATOM 4195 O O . PRO B 1 244 ? -4.137 7.922 -4.359 1 98.19 244 PRO B O 1
ATOM 4198 N N . GLN B 1 245 ? -4.613 9.594 -5.738 1 97.38 245 GLN B N 1
ATOM 4199 C CA . GLN B 1 245 ? -5.426 10.336 -4.781 1 97.38 245 GLN B CA 1
ATOM 4200 C C . GLN B 1 245 ? -6.664 9.547 -4.375 1 97.38 245 GLN B C 1
ATOM 4202 O O . GLN B 1 245 ? -7.293 9.844 -3.357 1 97.38 245 GLN B O 1
ATOM 4207 N N . ILE B 1 246 ? -7 8.547 -5.168 1 98.25 246 ILE B N 1
ATOM 4208 C CA . ILE B 1 246 ? -8.172 7.734 -4.859 1 98.25 246 ILE B CA 1
ATOM 4209 C C . ILE B 1 246 ? -7.969 7.02 -3.527 1 98.25 246 ILE B C 1
ATOM 4211 O O . ILE B 1 246 ? -8.922 6.82 -2.771 1 98.25 246 ILE B O 1
ATOM 4215 N N . LEU B 1 247 ? -6.703 6.641 -3.199 1 98.75 247 LEU B N 1
ATOM 4216 C CA . LEU B 1 247 ? -6.398 5.953 -1.949 1 98.75 247 LEU B CA 1
ATOM 4217 C C . LEU B 1 247 ? -6.672 6.859 -0.752 1 98.75 247 LEU B C 1
ATOM 4219 O O . LEU B 1 247 ? -7.137 6.391 0.29 1 98.75 247 LEU B O 1
ATOM 4223 N N . ASN B 1 248 ? -6.328 8.125 -0.895 1 98.12 248 ASN B N 1
ATOM 4224 C CA . ASN B 1 248 ? -6.629 9.117 0.13 1 98.12 248 ASN B CA 1
ATOM 4225 C C . ASN B 1 248 ? -8.133 9.305 0.3 1 98.12 248 ASN B C 1
ATOM 4227 O O . ASN B 1 248 ? -8.664 9.141 1.399 1 98.12 248 ASN B O 1
ATOM 4231 N N . ARG B 1 249 ? -8.852 9.594 -0.781 1 96.94 249 ARG B N 1
ATOM 4232 C CA . ARG B 1 249 ? -10.281 9.898 -0.773 1 96.94 249 ARG B CA 1
ATOM 4233 C C . ARG B 1 249 ? -11.086 8.75 -0.179 1 96.94 249 ARG B C 1
ATOM 4235 O O . ARG B 1 249 ? -12.117 8.977 0.463 1 96.94 249 ARG B O 1
ATOM 4242 N N . MET B 1 250 ? -10.562 7.566 -0.35 1 98.19 250 MET B N 1
ATOM 4243 C CA . MET B 1 250 ? -11.352 6.398 0.038 1 98.19 250 MET B CA 1
ATOM 4244 C C . MET B 1 250 ? -10.93 5.895 1.416 1 98.19 250 MET B C 1
ATOM 4246 O O . MET B 1 250 ? -11.406 4.852 1.87 1 98.19 250 MET B O 1
ATOM 4250 N N . GLY B 1 251 ? -10.094 6.594 2.109 1 98.44 251 GLY B N 1
ATOM 4251 C CA . GLY B 1 251 ? -9.875 6.23 3.5 1 98.44 251 GLY B CA 1
ATOM 4252 C C . GLY B 1 251 ? -8.422 5.934 3.812 1 98.44 251 GLY B C 1
ATOM 4253 O O . GLY B 1 251 ? -8.117 5.094 4.664 1 98.44 251 GLY B O 1
ATOM 4254 N N . SER B 1 252 ? -7.43 6.59 3.08 1 98.81 252 SER B N 1
ATOM 4255 C CA . SER B 1 252 ? -6.008 6.336 3.279 1 98.81 252 SER B CA 1
ATOM 4256 C C . SER B 1 252 ? -5.68 4.859 3.082 1 98.81 252 SER B C 1
ATOM 4258 O O . SER B 1 252 ? -5.043 4.242 3.938 1 98.81 252 SER B O 1
ATOM 4260 N N . LEU B 1 253 ? -6.102 4.328 1.968 1 98.94 253 LEU B N 1
ATOM 4261 C CA . LEU B 1 253 ? -5.988 2.9 1.691 1 98.94 253 LEU B CA 1
ATOM 4262 C C . LEU B 1 253 ? -4.582 2.547 1.225 1 98.94 253 LEU B C 1
ATOM 4264 O O . LEU B 1 253 ? -3.811 3.43 0.84 1 98.94 253 LEU B O 1
ATOM 4268 N N . PHE B 1 254 ? -4.211 1.275 1.34 1 98.94 254 PHE B N 1
ATOM 4269 C CA . PHE B 1 254 ? -2.977 0.708 0.813 1 98.94 254 PHE B CA 1
ATOM 4270 C C . PHE B 1 254 ? -3.25 -0.12 -0.437 1 98.94 254 PHE B C 1
ATOM 4272 O O . PHE B 1 254 ? -4.266 -0.817 -0.517 1 98.94 254 PHE B O 1
ATOM 4279 N N . LEU B 1 255 ? -2.369 -0.016 -1.396 1 98.94 255 LEU B N 1
ATOM 4280 C CA . LEU B 1 255 ? -2.443 -0.792 -2.629 1 98.94 255 LEU B CA 1
ATOM 4281 C C . LEU B 1 255 ? -1.128 -1.514 -2.896 1 98.94 255 LEU B C 1
ATOM 4283 O O . LEU B 1 255 ? -0.052 -0.935 -2.73 1 98.94 255 LEU B O 1
ATOM 4287 N N . THR B 1 256 ? -1.176 -2.758 -3.242 1 98.94 256 THR B N 1
ATOM 4288 C CA . THR B 1 256 ? -0.014 -3.479 -3.754 1 98.94 256 THR B CA 1
ATOM 4289 C C . THR B 1 256 ? -0.406 -4.375 -4.922 1 98.94 256 THR B C 1
ATOM 4291 O O . THR B 1 256 ? -1.586 -4.68 -5.109 1 98.94 256 THR B O 1
ATOM 4294 N N . ARG B 1 257 ? 0.527 -4.668 -5.723 1 98.75 257 ARG B N 1
ATOM 4295 C CA . ARG B 1 257 ? 0.409 -5.598 -6.844 1 98.75 257 ARG B CA 1
ATOM 4296 C C . ARG B 1 257 ? 1.562 -6.594 -6.852 1 98.75 257 ARG B C 1
ATOM 4298 O O . ARG B 1 257 ? 2.496 -6.465 -7.645 1 98.75 257 ARG B O 1
ATOM 4305 N N . PRO B 1 258 ? 1.417 -7.609 -6.023 1 98.69 258 PRO B N 1
ATOM 4306 C CA . PRO B 1 258 ? 2.529 -8.539 -5.82 1 98.69 258 PRO B CA 1
ATOM 4307 C C . PRO B 1 258 ? 2.557 -9.664 -6.855 1 98.69 258 PRO B C 1
ATOM 4309 O O . PRO B 1 258 ? 1.578 -9.867 -7.578 1 98.69 258 PRO B O 1
ATOM 4312 N N . THR B 1 259 ? 3.662 -10.312 -6.965 1 97.38 259 THR B N 1
ATOM 4313 C CA . THR B 1 259 ? 3.828 -11.539 -7.738 1 97.38 259 THR B CA 1
ATOM 4314 C C . THR B 1 259 ? 4.641 -12.57 -6.953 1 97.38 259 THR B C 1
ATOM 4316 O O . THR B 1 259 ? 5.465 -12.203 -6.113 1 97.38 259 THR B O 1
ATOM 4319 N N . LEU B 1 260 ? 4.371 -13.773 -7.203 1 98.06 260 LEU B N 1
ATOM 4320 C CA . LEU B 1 260 ? 5.008 -14.891 -6.504 1 98.06 260 LEU B CA 1
ATOM 4321 C C . LEU B 1 260 ? 6.527 -14.812 -6.637 1 98.06 260 LEU B C 1
ATOM 4323 O O . LEU B 1 260 ? 7.254 -15.164 -5.707 1 98.06 260 LEU B O 1
ATOM 4327 N N . HIS B 1 261 ? 7.016 -14.352 -7.766 1 96.62 261 HIS B N 1
ATOM 4328 C CA . HIS B 1 261 ? 8.445 -14.281 -8.055 1 96.62 261 HIS B CA 1
ATOM 4329 C C . HIS B 1 261 ? 9.188 -13.531 -6.949 1 96.62 261 HIS B C 1
ATOM 4331 O O . HIS B 1 261 ? 10.211 -14.016 -6.449 1 96.62 261 HIS B O 1
ATOM 4337 N N . HIS B 1 262 ? 8.688 -12.43 -6.484 1 98.44 262 HIS B N 1
ATOM 4338 C CA . HIS B 1 262 ? 9.359 -11.594 -5.496 1 98.44 262 HIS B CA 1
ATOM 4339 C C . HIS B 1 262 ? 9.242 -12.195 -4.098 1 98.44 262 HIS B C 1
ATOM 4341 O O . HIS B 1 262 ? 9.953 -11.773 -3.182 1 98.44 262 HIS B O 1
ATOM 4347 N N . TYR B 1 263 ? 8.406 -13.188 -3.934 1 98.56 263 TYR B N 1
ATOM 4348 C CA . TYR B 1 263 ? 8.188 -13.781 -2.619 1 98.56 263 TYR B CA 1
ATOM 4349 C C . TYR B 1 263 ? 8.766 -15.188 -2.555 1 98.56 263 TYR B C 1
ATOM 4351 O O . TYR B 1 263 ? 8.523 -15.922 -1.592 1 98.56 263 TYR B O 1
ATOM 4359 N N . THR B 1 264 ? 9.406 -15.594 -3.629 1 98.25 264 THR B N 1
ATOM 4360 C CA . THR B 1 264 ? 10.18 -16.828 -3.684 1 98.25 264 THR B CA 1
ATOM 4361 C C . THR B 1 264 ? 11.57 -16.562 -4.254 1 98.25 264 THR B C 1
ATOM 4363 O O . THR B 1 264 ? 12.133 -17.406 -4.945 1 98.25 264 THR B O 1
ATOM 4366 N N . ALA B 1 265 ? 12.078 -15.422 -4.031 1 96.31 265 ALA B N 1
ATOM 4367 C CA . ALA B 1 265 ? 13.32 -14.961 -4.645 1 96.31 265 ALA B CA 1
ATOM 4368 C C . ALA B 1 265 ? 14.516 -15.75 -4.129 1 96.31 265 ALA B C 1
ATOM 4370 O O . ALA B 1 265 ? 15.469 -16 -4.871 1 96.31 265 ALA B O 1
ATOM 4371 N N . SER B 1 266 ? 14.523 -16.156 -2.898 1 96.81 266 SER B N 1
ATOM 4372 C CA . SER B 1 266 ? 15.602 -16.969 -2.342 1 96.81 266 SER B CA 1
ATOM 4373 C C . SER B 1 266 ? 15.195 -18.438 -2.219 1 96.81 266 SER B C 1
ATOM 4375 O O . SER B 1 266 ? 14.008 -18.75 -2.098 1 96.81 266 SER B O 1
ATOM 4377 N N . ARG B 1 267 ? 16.188 -19.312 -2.271 1 97 267 ARG B N 1
ATOM 4378 C CA . ARG B 1 267 ? 15.953 -20.75 -2.09 1 97 267 ARG B CA 1
ATOM 4379 C C . ARG B 1 267 ? 15.281 -21.031 -0.75 1 97 267 ARG B C 1
ATOM 4381 O O . ARG B 1 267 ? 14.367 -21.844 -0.667 1 97 267 ARG B O 1
ATOM 4388 N N . LYS B 1 268 ? 15.727 -20.297 0.238 1 97.75 268 LYS B N 1
ATOM 4389 C CA . LYS B 1 268 ? 15.172 -20.469 1.576 1 97.75 268 LYS B CA 1
ATOM 4390 C C . LYS B 1 268 ? 13.688 -20.109 1.604 1 97.75 268 LYS B C 1
ATOM 4392 O O . LYS B 1 268 ? 12.875 -20.859 2.15 1 97.75 268 LYS B O 1
ATOM 4397 N N . GLU B 1 269 ? 13.336 -19 1.023 1 97.62 269 GLU B N 1
ATOM 4398 C CA . GLU B 1 269 ? 11.945 -18.562 0.971 1 97.62 269 GLU B CA 1
ATOM 4399 C C . GLU B 1 269 ? 11.094 -19.516 0.147 1 97.62 269 GLU B C 1
ATOM 4401 O O . GLU B 1 269 ? 9.961 -19.828 0.518 1 97.62 269 GLU B O 1
ATOM 4406 N N . LEU B 1 270 ? 11.656 -20 -0.957 1 98.5 270 LEU B N 1
ATOM 4407 C CA . LEU B 1 270 ? 10.953 -20.953 -1.812 1 98.5 270 LEU B CA 1
ATOM 4408 C C . LEU B 1 270 ? 10.617 -22.234 -1.044 1 98.5 270 LEU B C 1
ATOM 4410 O O . LEU B 1 270 ? 9.461 -22.641 -1.006 1 98.5 270 LEU B O 1
ATOM 4414 N N . LEU B 1 271 ? 11.602 -22.781 -0.372 1 98.44 271 LEU B N 1
ATOM 4415 C CA . LEU B 1 271 ? 11.406 -24.047 0.319 1 98.44 271 LEU B CA 1
ATOM 4416 C C . LEU B 1 271 ? 10.508 -23.875 1.537 1 98.44 271 LEU B C 1
ATOM 4418 O O . LEU B 1 271 ? 9.727 -24.766 1.869 1 98.44 271 LEU B O 1
ATOM 4422 N N . PHE B 1 272 ? 10.617 -22.719 2.215 1 98.5 272 PHE B N 1
ATOM 4423 C CA . PHE B 1 272 ? 9.766 -22.438 3.359 1 98.5 272 PHE B CA 1
ATOM 4424 C C . PHE B 1 272 ? 8.297 -22.422 2.951 1 98.5 272 PHE B C 1
ATOM 4426 O O . PHE B 1 272 ? 7.477 -23.125 3.553 1 98.5 272 PHE B O 1
ATOM 4433 N N . ARG B 1 273 ? 7.973 -21.719 1.89 1 98.62 273 ARG B N 1
ATOM 4434 C CA . ARG B 1 273 ? 6.59 -21.578 1.449 1 98.62 273 ARG B CA 1
ATOM 4435 C C . ARG B 1 273 ? 6.07 -22.891 0.876 1 98.62 273 ARG B C 1
ATOM 4437 O O . ARG B 1 273 ? 4.961 -23.328 1.207 1 98.62 273 ARG B O 1
ATOM 4444 N N . ALA B 1 274 ? 6.855 -23.5 0.004 1 98.69 274 ALA B N 1
ATOM 4445 C CA . ALA B 1 274 ? 6.465 -24.781 -0.578 1 98.69 274 ALA B CA 1
ATOM 4446 C C . ALA B 1 274 ? 6.23 -25.828 0.507 1 98.69 274 ALA B C 1
ATOM 4448 O O . ALA B 1 274 ? 5.27 -26.594 0.437 1 98.69 274 ALA B O 1
ATOM 4449 N N . GLY B 1 275 ? 7.137 -25.828 1.474 1 98.31 275 GLY B N 1
ATOM 4450 C CA . GLY B 1 275 ? 7.016 -26.781 2.572 1 98.31 275 GLY B CA 1
ATOM 4451 C C . GLY B 1 275 ? 5.719 -26.625 3.346 1 98.31 275 GLY B C 1
ATOM 4452 O O . GLY B 1 275 ? 5.066 -27.625 3.67 1 98.31 275 GLY B O 1
ATOM 4453 N N . GLU B 1 276 ? 5.34 -25.438 3.615 1 98.44 276 GLU B N 1
ATOM 4454 C CA . GLU B 1 276 ? 4.094 -25.188 4.336 1 98.44 276 GLU B CA 1
ATOM 4455 C C . GLU B 1 276 ? 2.883 -25.625 3.514 1 98.44 276 GLU B C 1
ATOM 4457 O O . GLU B 1 276 ? 1.924 -26.172 4.059 1 98.44 276 GLU B O 1
ATOM 4462 N N . VAL B 1 277 ? 2.939 -25.391 2.25 1 98.62 277 VAL B N 1
ATOM 4463 C CA . VAL B 1 277 ? 1.848 -25.766 1.362 1 98.62 277 VAL B CA 1
ATOM 4464 C C . VAL B 1 277 ? 1.701 -27.297 1.357 1 98.62 277 VAL B C 1
ATOM 4466 O O . VAL B 1 277 ? 0.611 -27.812 1.592 1 98.62 277 VAL B O 1
ATOM 4469 N N . PHE B 1 278 ? 2.824 -28 1.14 1 98.38 278 PHE B N 1
ATOM 4470 C CA . PHE B 1 278 ? 2.768 -29.453 1.058 1 98.38 278 PHE B CA 1
ATOM 4471 C C . PHE B 1 278 ? 2.373 -30.047 2.4 1 98.38 278 PHE B C 1
ATOM 4473 O O . PHE B 1 278 ? 1.645 -31.047 2.451 1 98.38 278 PHE B O 1
ATOM 4480 N N . ARG B 1 279 ? 2.811 -29.469 3.473 1 97.31 279 ARG B N 1
ATOM 4481 C CA . ARG B 1 279 ? 2.404 -29.938 4.793 1 97.31 279 ARG B CA 1
ATOM 4482 C C . ARG B 1 279 ? 0.896 -29.812 4.977 1 97.31 279 ARG B C 1
ATOM 4484 O O . ARG B 1 279 ? 0.249 -30.734 5.469 1 97.31 279 ARG B O 1
ATOM 4491 N N . GLY B 1 280 ? 0.382 -28.672 4.574 1 97.75 280 GLY B N 1
ATOM 4492 C CA . GLY B 1 280 ? -1.057 -28.484 4.668 1 97.75 280 GLY B CA 1
ATOM 4493 C C . GLY B 1 280 ? -1.844 -29.5 3.873 1 97.75 280 GLY B C 1
ATOM 4494 O O . GLY B 1 280 ? -2.863 -30.016 4.344 1 97.75 280 GLY B O 1
ATOM 4495 N N . VAL B 1 281 ? -1.37 -29.797 2.703 1 97.62 281 VAL B N 1
ATOM 4496 C CA . VAL B 1 281 ? -2.029 -30.766 1.84 1 97.62 281 VAL B CA 1
ATOM 4497 C C . VAL B 1 281 ? -1.932 -32.156 2.461 1 97.62 281 VAL B C 1
ATOM 4499 O O . VAL B 1 281 ? -2.928 -32.875 2.539 1 97.62 281 VAL B O 1
ATOM 4502 N N . LEU B 1 282 ? -0.775 -32.5 2.959 1 96.19 282 LEU B N 1
ATOM 4503 C CA . LEU B 1 282 ? -0.537 -33.812 3.541 1 96.19 282 LEU B CA 1
ATOM 4504 C C . LEU B 1 282 ? -1.349 -34 4.816 1 96.19 282 LEU B C 1
ATOM 4506 O O . LEU B 1 282 ? -1.854 -35.094 5.082 1 96.19 282 LEU B O 1
ATOM 4510 N N . GLU B 1 283 ? -1.474 -32.938 5.559 1 96.31 283 GLU B N 1
ATOM 4511 C CA . GLU B 1 283 ? -2.229 -33 6.809 1 96.31 283 GLU B CA 1
ATOM 4512 C C . GLU B 1 283 ? -3.73 -32.906 6.547 1 96.31 283 GLU B C 1
ATOM 4514 O O . GLU B 1 283 ? -4.535 -33.125 7.461 1 96.31 283 GLU B O 1
ATOM 4519 N N . GLY B 1 284 ? -4.109 -32.5 5.414 1 96.06 284 GLY B N 1
ATOM 4520 C CA . GLY B 1 284 ? -5.492 -32.594 4.984 1 96.06 284 GLY B CA 1
ATOM 4521 C C . GLY B 1 284 ? -6.301 -31.344 5.211 1 96.06 284 GLY B C 1
ATOM 4522 O O . GLY B 1 284 ? -7.469 -31.266 4.824 1 96.06 284 GLY B O 1
ATOM 4523 N N . TRP B 1 285 ? -5.695 -30.359 5.746 1 97.19 285 TRP B N 1
ATOM 4524 C CA . TRP B 1 285 ? -6.484 -29.156 6.023 1 97.19 285 TRP B CA 1
ATOM 4525 C C . TRP B 1 285 ? -6.488 -28.219 4.824 1 97.19 285 TRP B C 1
ATOM 4527 O O . TRP B 1 285 ? -7.324 -27.312 4.738 1 97.19 285 TRP B O 1
ATOM 4537 N N . LEU B 1 286 ? -5.547 -28.359 3.975 1 97.94 286 LEU B N 1
ATOM 4538 C CA . LEU B 1 286 ? -5.559 -27.641 2.701 1 97.94 286 LEU B CA 1
ATOM 4539 C C . LEU B 1 286 ? -5.961 -28.578 1.562 1 97.94 286 LEU B C 1
ATOM 4541 O O . LEU B 1 286 ? -5.152 -29.391 1.106 1 97.94 286 LEU B O 1
ATOM 4545 N N . LYS B 1 287 ? -7.133 -28.438 1.141 1 97.62 287 LYS B N 1
ATOM 4546 C CA . LYS B 1 287 ? -7.68 -29.297 0.107 1 97.62 287 LYS B CA 1
ATOM 4547 C C . LYS B 1 287 ? -7.562 -28.672 -1.273 1 97.62 287 LYS B C 1
ATOM 4549 O O . LYS B 1 287 ? -8.133 -27.609 -1.523 1 97.62 287 LYS B O 1
ATOM 4554 N N . VAL B 1 288 ? -6.82 -29.297 -2.068 1 96.81 288 VAL B N 1
ATOM 4555 C CA . VAL B 1 288 ? -6.625 -28.828 -3.439 1 96.81 288 VAL B CA 1
ATOM 4556 C C . VAL B 1 288 ? -7.551 -29.609 -4.379 1 96.81 288 VAL B C 1
ATOM 4558 O O . VAL B 1 288 ? -7.477 -30.828 -4.465 1 96.81 288 VAL B O 1
ATOM 4561 N N . ARG B 1 289 ? -8.359 -28.906 -5.027 1 93.88 289 ARG B N 1
ATOM 4562 C CA . ARG B 1 289 ? -9.297 -29.516 -5.965 1 93.88 289 ARG B CA 1
ATOM 4563 C C . ARG B 1 289 ? -8.789 -29.406 -7.398 1 93.88 289 ARG B C 1
ATOM 4565 O O . ARG B 1 289 ? -8.477 -28.312 -7.871 1 93.88 289 ARG B O 1
ATOM 4572 N N . ILE B 1 290 ? -8.633 -30.531 -7.996 1 95.38 290 ILE B N 1
ATOM 4573 C CA . ILE B 1 290 ? -8.336 -30.547 -9.422 1 95.38 290 ILE B CA 1
ATOM 4574 C C . ILE B 1 290 ? -9.641 -30.594 -10.219 1 95.38 290 ILE B C 1
ATOM 4576 O O . ILE B 1 290 ? -10.328 -31.625 -10.242 1 95.38 290 ILE B O 1
ATOM 4580 N N . GLY B 1 291 ? -10.016 -29.531 -10.867 1 92.62 291 GLY B N 1
ATOM 4581 C CA . GLY B 1 291 ? -11.32 -29.375 -11.5 1 92.62 291 GLY B CA 1
ATOM 4582 C C . GLY B 1 291 ? -11.352 -29.906 -12.922 1 92.62 291 GLY B C 1
ATOM 4583 O O . GLY B 1 291 ? -12.422 -30.25 -13.438 1 92.62 291 GLY B O 1
ATOM 4584 N N . ALA B 1 292 ? -10.219 -29.906 -13.555 1 95.44 292 ALA B N 1
ATOM 4585 C CA . ALA B 1 292 ? -10.164 -30.391 -14.93 1 95.44 292 ALA B CA 1
ATOM 4586 C C . ALA B 1 292 ? -8.766 -30.891 -15.281 1 95.44 292 ALA B C 1
ATOM 4588 O O . ALA B 1 292 ? -7.77 -30.375 -14.766 1 95.44 292 ALA B O 1
ATOM 4589 N N . GLU B 1 293 ? -8.711 -31.859 -16.094 1 97.75 293 GLU B N 1
ATOM 4590 C CA . GLU B 1 293 ? -7.48 -32.406 -16.656 1 97.75 293 GLU B CA 1
ATOM 4591 C C . GLU B 1 293 ? -7.578 -32.5 -18.188 1 97.75 293 GLU B C 1
ATOM 4593 O O . GLU B 1 293 ? -8.609 -32.906 -18.719 1 97.75 293 GLU B O 1
ATOM 4598 N N . PHE B 1 294 ? -6.621 -32.062 -18.859 1 98.31 294 PHE B N 1
ATOM 4599 C CA . PHE B 1 294 ? -6.523 -32.156 -20.312 1 98.31 294 PHE B CA 1
ATOM 4600 C C . PHE B 1 294 ? -5.199 -32.781 -20.719 1 98.31 294 PHE B C 1
ATOM 4602 O O . PHE B 1 294 ? -4.18 -32.594 -20.062 1 98.31 294 PHE B O 1
ATOM 4609 N N . PRO B 1 295 ? -5.234 -33.594 -21.797 1 98.56 295 PRO B N 1
ATOM 4610 C CA . PRO B 1 295 ? -3.934 -33.938 -22.375 1 98.56 295 PRO B CA 1
ATOM 4611 C C . PRO B 1 295 ? -3.148 -32.719 -22.859 1 98.56 295 PRO B C 1
ATOM 4613 O O . PRO B 1 295 ? -3.742 -31.703 -23.203 1 98.56 295 PRO B O 1
ATOM 4616 N N . LEU B 1 296 ? -1.829 -32.812 -22.859 1 98.56 296 LEU B N 1
ATOM 4617 C CA . LEU B 1 296 ? -0.941 -31.734 -23.266 1 98.56 296 LEU B CA 1
ATOM 4618 C C . LEU B 1 296 ? -1.373 -31.141 -24.594 1 98.56 296 LEU B C 1
ATOM 4620 O O . LEU B 1 296 ? -1.402 -29.922 -24.766 1 98.56 296 LEU B O 1
ATOM 4624 N N . GLU B 1 297 ? -1.782 -31.969 -25.562 1 98 297 GLU B N 1
ATOM 4625 C CA . GLU B 1 297 ? -2.113 -31.547 -26.922 1 98 297 GLU B CA 1
ATOM 4626 C C . GLU B 1 297 ? -3.395 -30.719 -26.938 1 98 297 GLU B C 1
ATOM 4628 O O . GLU B 1 297 ? -3.703 -30.062 -27.938 1 98 297 GLU B O 1
ATOM 4633 N N . ASN B 1 298 ? -4.16 -30.766 -25.828 1 98.38 298 ASN B N 1
ATOM 4634 C CA . ASN B 1 298 ? -5.395 -29.984 -25.734 1 98.38 298 ASN B CA 1
ATOM 4635 C C . ASN B 1 298 ? -5.211 -28.734 -24.891 1 98.38 298 ASN B C 1
ATOM 4637 O O . ASN B 1 298 ? -6.129 -28.312 -24.188 1 98.38 298 ASN B O 1
ATOM 4641 N N . ALA B 1 299 ? -3.988 -28.188 -24.875 1 98.62 299 ALA B N 1
ATOM 4642 C CA . ALA B 1 299 ? -3.689 -26.969 -24.109 1 98.62 299 ALA B CA 1
ATOM 4643 C C . ALA B 1 299 ? -4.633 -25.828 -24.5 1 98.62 299 ALA B C 1
ATOM 4645 O O . ALA B 1 299 ? -5.02 -25.016 -23.656 1 98.62 299 ALA B O 1
ATOM 4646 N N . ARG B 1 300 ? -4.988 -25.75 -25.781 1 98.25 300 ARG B N 1
ATOM 4647 C CA . ARG B 1 300 ? -5.922 -24.734 -26.25 1 98.25 300 ARG B CA 1
ATOM 4648 C C . ARG B 1 300 ? -7.25 -24.828 -25.5 1 98.25 300 ARG B C 1
ATOM 4650 O O . ARG B 1 300 ? -7.762 -23.828 -25 1 98.25 300 ARG B O 1
ATOM 4657 N N . GLU B 1 301 ? -7.781 -25.984 -25.406 1 97.69 301 GLU B N 1
ATOM 4658 C CA . GLU B 1 301 ? -9.039 -26.203 -24.703 1 97.69 301 GLU B CA 1
ATOM 4659 C C . GLU B 1 301 ? -8.93 -25.844 -23.219 1 97.69 301 GLU B C 1
ATOM 4661 O O . GLU B 1 301 ? -9.875 -25.312 -22.641 1 97.69 301 GLU B O 1
ATOM 4666 N N . ALA B 1 302 ? -7.797 -26.203 -22.672 1 97.81 302 ALA B N 1
ATOM 4667 C CA . ALA B 1 302 ? -7.57 -25.875 -21.266 1 97.81 302 ALA B CA 1
ATOM 4668 C C . ALA B 1 302 ? -7.629 -24.359 -21.047 1 97.81 302 ALA B C 1
ATOM 4670 O O . ALA B 1 302 ? -8.266 -23.891 -20.094 1 97.81 302 ALA B O 1
ATOM 4671 N N . HIS B 1 303 ? -6.945 -23.578 -21.922 1 98.06 303 HIS B N 1
ATOM 4672 C CA . HIS B 1 303 ? -6.961 -22.125 -21.812 1 98.06 303 HIS B CA 1
ATOM 4673 C C . HIS B 1 303 ? -8.367 -21.562 -22 1 98.06 303 HIS B C 1
ATOM 4675 O O . HIS B 1 303 ? -8.789 -20.656 -21.281 1 98.06 303 HIS B O 1
ATOM 4681 N N . GLU B 1 304 ? -9.133 -22.094 -22.969 1 97.38 304 GLU B N 1
ATOM 4682 C CA . GLU B 1 304 ? -10.508 -21.672 -23.219 1 97.38 304 GLU B CA 1
ATOM 4683 C C . GLU B 1 304 ? -11.398 -21.938 -22.016 1 97.38 304 GLU B C 1
ATOM 4685 O O . GLU B 1 304 ? -12.219 -21.094 -21.641 1 97.38 304 GLU B O 1
ATOM 4690 N N . ALA B 1 305 ? -11.195 -23.078 -21.453 1 94.88 305 ALA B N 1
ATOM 4691 C CA . ALA B 1 305 ? -11.984 -23.438 -20.281 1 94.88 305 ALA B CA 1
ATOM 4692 C C . ALA B 1 305 ? -11.664 -22.5 -19.109 1 94.88 305 ALA B C 1
ATOM 4694 O O . ALA B 1 305 ? -12.57 -22.031 -18.422 1 94.88 305 ALA B O 1
ATOM 4695 N N . LEU B 1 306 ? -10.367 -22.25 -18.891 1 93.81 306 LEU B N 1
ATOM 4696 C CA . LEU B 1 306 ? -9.922 -21.391 -17.797 1 93.81 306 LEU B CA 1
ATOM 4697 C C . LEU B 1 306 ? -10.438 -19.953 -17.984 1 93.81 306 LEU B C 1
ATOM 4699 O O . LEU B 1 306 ? -11.078 -19.406 -17.094 1 93.81 306 LEU B O 1
ATOM 4703 N N . GLU B 1 307 ? -10.258 -19.359 -19.156 1 93.38 307 GLU B N 1
ATOM 4704 C CA . GLU B 1 307 ? -10.594 -17.969 -19.438 1 93.38 307 GLU B CA 1
ATOM 4705 C C . GLU B 1 307 ? -12.102 -17.781 -19.547 1 93.38 307 GLU B C 1
ATOM 4707 O O . GLU B 1 307 ? -12.609 -16.672 -19.359 1 93.38 307 GLU B O 1
ATOM 4712 N N . GLY B 1 308 ? -12.75 -18.906 -19.922 1 90.12 308 GLY B N 1
ATOM 4713 C CA . GLY B 1 308 ? -14.203 -18.859 -20.016 1 90.12 308 GLY B CA 1
ATOM 4714 C C . GLY B 1 308 ? -14.891 -19 -18.672 1 90.12 308 GLY B C 1
ATOM 4715 O O . GLY B 1 308 ? -16.125 -19 -18.594 1 90.12 308 GLY B O 1
ATOM 4716 N N . ARG B 1 309 ? -14.164 -19.203 -17.609 1 82.94 309 ARG B N 1
ATOM 4717 C CA . ARG B 1 309 ? -14.656 -19.344 -16.234 1 82.94 309 ARG B CA 1
ATOM 4718 C C . ARG B 1 309 ? -15.547 -20.578 -16.109 1 82.94 309 ARG B C 1
ATOM 4720 O O . ARG B 1 309 ? -16.578 -20.531 -15.414 1 82.94 309 ARG B O 1
ATOM 4727 N N . ARG B 1 310 ? -15.172 -21.469 -16.828 1 83.75 310 ARG B N 1
ATOM 4728 C CA . ARG B 1 310 ? -15.953 -22.703 -16.812 1 83.75 310 ARG B CA 1
ATOM 4729 C C . ARG B 1 310 ? -15.328 -23.75 -15.891 1 83.75 310 ARG B C 1
ATOM 4731 O O . ARG B 1 310 ? -15.789 -24.891 -15.836 1 83.75 310 ARG B O 1
ATOM 4738 N N . THR B 1 311 ? -14.352 -23.422 -15.289 1 84.94 311 THR B N 1
ATOM 4739 C CA . THR B 1 311 ? -13.648 -24.375 -14.43 1 84.94 311 THR B CA 1
ATOM 4740 C C . THR B 1 311 ? -13.75 -23.953 -12.969 1 84.94 311 THR B C 1
ATOM 4742 O O . THR B 1 311 ? -14.062 -22.797 -12.664 1 84.94 311 THR B O 1
ATOM 4745 N N . THR B 1 312 ? -13.688 -24.953 -12.117 1 88.38 312 THR B N 1
ATOM 4746 C CA . THR B 1 312 ? -13.508 -24.781 -10.68 1 88.38 312 THR B CA 1
ATOM 4747 C C . THR B 1 312 ? -12.258 -25.5 -10.195 1 88.38 312 THR B C 1
ATOM 4749 O O . THR B 1 312 ? -11.883 -26.531 -10.742 1 88.38 312 THR B O 1
ATOM 4752 N N . GLY B 1 313 ? -11.594 -24.891 -9.266 1 91.38 313 GLY B N 1
ATOM 4753 C CA . GLY B 1 313 ? -10.367 -25.516 -8.789 1 91.38 313 GLY B CA 1
ATOM 4754 C C . GLY B 1 313 ? -9.219 -25.391 -9.773 1 91.38 313 GLY B C 1
ATOM 4755 O O . GLY B 1 313 ? -9.141 -24.406 -10.531 1 91.38 313 GLY B O 1
ATOM 4756 N N . LYS B 1 314 ? -8.281 -26.266 -9.742 1 95.75 314 LYS B N 1
ATOM 4757 C CA . LYS B 1 314 ? -7.066 -26.219 -10.555 1 95.75 314 LYS B CA 1
ATOM 4758 C C . LYS B 1 314 ? -7.254 -26.984 -11.867 1 95.75 314 LYS B C 1
ATOM 4760 O O . LYS B 1 314 ? -7.93 -28.016 -11.898 1 95.75 314 LYS B O 1
ATOM 4765 N N . VAL B 1 315 ? -6.703 -26.469 -12.961 1 96.56 315 VAL B N 1
ATOM 4766 C CA . VAL B 1 315 ? -6.66 -27.141 -14.258 1 96.56 315 VAL B CA 1
ATOM 4767 C C . VAL B 1 315 ? -5.258 -27.703 -14.5 1 96.56 315 VAL B C 1
ATOM 4769 O O . VAL B 1 315 ? -4.262 -27.016 -14.242 1 96.56 315 VAL B O 1
ATOM 4772 N N . LEU B 1 316 ? -5.168 -28.938 -14.953 1 98.38 316 LEU B N 1
ATOM 4773 C CA . LEU B 1 316 ? -3.885 -29.578 -15.227 1 98.38 316 LEU B CA 1
ATOM 4774 C C . LEU B 1 316 ? -3.783 -29.984 -16.688 1 98.38 316 LEU B C 1
ATOM 4776 O O . LEU B 1 316 ? -4.793 -30.312 -17.328 1 98.38 316 LEU B O 1
ATOM 4780 N N . LEU B 1 317 ? -2.613 -29.906 -17.234 1 98.69 317 LEU B N 1
ATOM 4781 C CA . LEU B 1 317 ? -2.234 -30.609 -18.453 1 98.69 317 LEU B CA 1
ATOM 4782 C C . LEU B 1 317 ? -1.444 -31.875 -18.125 1 98.69 317 LEU B C 1
ATOM 4784 O O . LEU B 1 317 ? -0.563 -31.844 -17.266 1 98.69 317 LEU B O 1
ATOM 4788 N N . LEU B 1 318 ? -1.761 -32.938 -18.766 1 98.5 318 LEU B N 1
ATOM 4789 C CA . LEU B 1 318 ? -1.038 -34.188 -18.609 1 98.5 318 LEU B CA 1
ATOM 4790 C C . LEU B 1 318 ? -0.213 -34.5 -19.859 1 98.5 318 LEU B C 1
ATOM 4792 O O . LEU B 1 318 ? -0.768 -34.719 -20.938 1 98.5 318 LEU B O 1
ATOM 4796 N N . PRO B 1 319 ? 1.131 -34.531 -19.703 1 97.25 319 PRO B N 1
ATOM 4797 C CA . PRO B 1 319 ? 2 -34.719 -20.859 1 97.25 319 PRO B CA 1
ATOM 4798 C C . PRO B 1 319 ? 1.857 -36.125 -21.469 1 97.25 319 PRO B C 1
ATOM 4800 O O . PRO B 1 319 ? 1.474 -37.062 -20.781 1 97.25 319 PRO B O 1
#

InterPro domains:
  IPR002364 Quinone oxidoreductase/zeta-crystallin, conserved site [PS01162] (138-159)
  IPR011032 GroES-like superfamily [SSF50129] (1-142)
  IPR013149 Alcohol dehydrogenase-like, C-terminal [PF00107] (149-247)
  IPR013154 Alcohol dehydrogenase-like, N-terminal [PF08240] (26-108)
  IPR020843 Enoylreductase domain [SM00829] (10-317)
  IPR036291 NAD(P)-binding domain superfamily [SSF51735] (109-271)
  IPR047618 Quinone oxidoreductase-like [cd05286] (2-319)